Protein AF-A0A975G4T8-F1 (afdb_monomer_lite)

pLDDT: mean 72.61, std 20.58, range [24.42, 97.56]

Organism: NCBI:txid2823693

Sequence (635 aa):
MPSLTSEPEHRANHTPPPQDQIIRRTDATLRGRYPHLTTEIFEVAPFEFRIVFDAALQDAGAIGPVFDKEIRPVTAQVRLSNQRPDKPIRELRPMTDAEASSEMAGLPLRTIDLLNFLMSRYPDCGVTDLTTDSRHRQVRLKAPAPVTSRVLEDIAAFFRTLGLDWPIDLDVVKAGRPQHMQAETNPMFIWAAALRRAAPRHVREDEAFWFDNIDEIANGNLVVDRFPGMKPGTFRCYLDLTLGGDHVNLRQVLMLYDEVWCSLPLAHDLEPFLERQHLTRDDLLNMVSSGRLRIVSTQPEERLDIRFLEAIAERDPTAIFGRRTTAALLMADVAQTAGISHVNNPALQGLAGPIAKAVAEAMGGSAEGIVQGLLWPLQARRSALQSTLDLGSKAGPALGLGRALAAQIRALRGVDLELELLAFSETVHIGHALNATVYPGLHQSEGEVNLMSLLGGDLNFHRGFNTAIAASWAANERRRADGVTVMPSLPLFEFEHIPIDEFLEDTRLGSTRRSGRALMSRLSDLLDEAREDEVRKLIDELRRLERSQGAQLLSFDTLDTGISMASVLASFTYPPIAGLLGLSKSVVEHLRQFPAVDRFVDDFIIDAQHFTGKNRDLDFLYRIKRVAQFKRPRI

Radius of gyration: 28.02 Å; chains: 1; bounding box: 76×67×85 Å

Foldseek 3Di:
DDDDDDDDDDPDPPQDALLLLLVLLLVLQVCLLQVLWDWWKFAADVQAIEIETAVLQHDQVVCQVVSVPPRHDPPRRYGYDPDDDPDTPDIRDHQDLLCCPPLVANDPDDQQLLVQVLCLVCVPQQWQEWDADPVQLEIETEGCDDGDPVSVVVSCVSCVRNNSNGHYHYHNDHDDHRPCVVVDPDQLFDGRQSNDPDRDPLSSVLSCVLVVCVSCLSQLVDALCNAQLHDPPWAEAEEECQPQNPLAAPLLVLLQGQAYEYAAHFQVNRVVSCVVNVHDLVLQLVCLLSSRYAYEHPHDCVRHDVVSVNSSCVSPVRRYNYLSNLLSLLLSLLSNLLVFAPCVPSVNSNVLLVLLVLCCVQPNDDSSLLSCLSCLSSSLSSQSPVLCSGRRLLSQLVSFCLQSVQRVCCRVPVDGCSVLSSVLRSQLSSCQSSQHAYEDDPPDDPVSLVSSQLRQVSSVVSSQNGDVHLQCSLVCVVPPVRGHHHAYSDCFWDWDPDRSVVSSVLSVDPVLSNLSSVVRVVLRPDDPVVSLVVSVVLVVVLVVVVVPPPDDDDDDDDDDDDDDDPVVVVCPRDSCVNVVVVPDPVSVVVQVVDVVSVVVVVSNVVNNDDDDDDDDHSVSCVSCVVTIDTDRPDD

Secondary structure (DSSP, 8-state):
--------------PPPHHHHHHHHHHHHHHHHSTT--EEEEEEETTEEEEEE-TTT--HHHHHHHIIIIIS-TT--EEEESS--SS-SEEEPPPPTTTTSGGGTT----HHHHHHHHHHH-GGG---EEEEETTTTEEEEEESSPPPHHHHHHHHHHHHHTT----EEEEE---PPPGGGGT---TT----GGGSTT--HHHHHHHHHHHHHHHHHHHT-S-GGGSTT--TT--EEEEE-TT--TT--HHHHHHH-SEEEEEPPPTTTHHHHHHHTT--HHHHHHHHHTTSEEEE--S-GGGS-HHHHHHHHHH-TTSEE-HHHHHHHHHHHHHHHHHHBGGG-HHHHHHHHHHHHHHHHHH-S-HHHHHHHHTHHHHHHHHHHHHHHHHGGGGHHHHSSHHHHHHHHHHHHS---HHHHHHHHHHHHHHHHHTEEEEPPTT--HHHHHHHHHHHHHHHHHHHSBTT-HHHHHHHGGGTTTS--B------EE--S--HHHHHHHT--HHHHHHHHHHHHHHHTS-HHHHHHHHHHHHHHHHHHHH-TTS------------SSHHHHTTTSSSSHHHHHT--HHHHHHHTTSHHHHHHHHHHHHHT--------HHHHHHHHTTT-EEPPPP-

Structure (mmCIF, N/CA/C/O backbone):
data_AF-A0A975G4T8-F1
#
_entry.id   AF-A0A975G4T8-F1
#
loop_
_atom_site.group_PDB
_atom_site.id
_atom_site.type_symbol
_atom_site.label_atom_id
_atom_site.label_alt_id
_atom_site.label_comp_id
_atom_site.label_asym_id
_atom_site.label_entity_id
_atom_site.label_seq_id
_atom_site.pdbx_PDB_ins_code
_atom_site.Cartn_x
_atom_site.Cartn_y
_atom_site.Cartn_z
_atom_site.occupancy
_atom_site.B_iso_or_equiv
_atom_site.auth_seq_id
_atom_site.auth_comp_id
_atom_site.auth_asym_id
_atom_site.auth_atom_id
_atom_site.pdbx_PDB_model_num
ATOM 1 N N . MET A 1 1 ? -19.971 -30.904 -51.006 1.00 38.06 1 MET A N 1
ATOM 2 C CA . MET A 1 1 ? -19.430 -31.386 -49.722 1.00 38.06 1 MET A CA 1
ATOM 3 C C . MET A 1 1 ? -17.912 -31.344 -49.777 1.00 38.06 1 MET A C 1
ATOM 5 O O . MET A 1 1 ? -17.341 -32.189 -50.455 1.00 38.06 1 MET A O 1
ATOM 9 N N . PRO A 1 2 ? -17.268 -30.367 -49.126 1.00 29.97 2 PRO A N 1
ATOM 10 C CA . PRO A 1 2 ? -15.872 -30.462 -48.737 1.00 29.97 2 PRO A CA 1
ATOM 11 C C . PRO A 1 2 ? -15.755 -30.685 -47.222 1.00 29.97 2 PRO A C 1
ATOM 13 O O . PRO A 1 2 ? -16.529 -30.151 -46.429 1.00 29.97 2 PRO A O 1
ATOM 16 N N . SER A 1 3 ? -14.799 -31.530 -46.858 1.00 26.48 3 SER A N 1
ATOM 17 C CA . SER A 1 3 ? -14.459 -31.962 -45.507 1.00 26.48 3 SER A CA 1
ATOM 18 C C . SER A 1 3 ? -14.007 -30.802 -44.618 1.00 26.48 3 SER A C 1
ATOM 20 O O . SER A 1 3 ? -13.028 -30.119 -44.914 1.00 26.48 3 SER A O 1
ATOM 22 N N . LEU A 1 4 ? -14.715 -30.639 -43.502 1.00 37.94 4 LEU A N 1
ATOM 23 C CA . LEU A 1 4 ? -14.307 -29.889 -42.321 1.00 37.94 4 LEU A CA 1
ATOM 24 C C . LEU A 1 4 ? -13.245 -30.685 -41.558 1.00 37.94 4 LEU A C 1
ATOM 26 O O . LEU A 1 4 ? -13.586 -31.723 -41.008 1.00 37.94 4 LEU A O 1
ATOM 30 N N . THR A 1 5 ? -12.019 -30.170 -41.486 1.00 35.06 5 THR A N 1
ATOM 31 C CA . THR A 1 5 ? -11.107 -30.319 -40.336 1.00 35.06 5 THR A CA 1
ATOM 32 C C . THR A 1 5 ? -9.953 -29.332 -40.512 1.00 35.06 5 THR A C 1
ATOM 34 O O . THR A 1 5 ? -8.996 -29.616 -41.229 1.00 35.06 5 THR A O 1
ATOM 37 N N . SER A 1 6 ? -10.044 -28.172 -39.867 1.00 27.69 6 SER A N 1
ATOM 38 C CA . SER A 1 6 ? -8.876 -27.361 -39.517 1.00 27.69 6 SER A CA 1
ATOM 39 C C . SER A 1 6 ? -8.902 -27.172 -38.006 1.00 27.69 6 SER A C 1
ATOM 41 O O . SER A 1 6 ? -9.849 -26.601 -37.462 1.00 27.69 6 SER A O 1
ATOM 43 N N . GLU A 1 7 ? -7.898 -27.754 -37.361 1.00 25.67 7 GLU A N 1
ATOM 44 C CA . GLU A 1 7 ? -7.616 -27.710 -35.929 1.00 25.67 7 GLU A CA 1
ATOM 45 C C . GLU A 1 7 ? -7.518 -26.265 -35.402 1.00 25.67 7 GLU A C 1
ATOM 47 O O . GLU A 1 7 ? -7.159 -25.357 -36.156 1.00 25.67 7 GLU A O 1
ATOM 52 N N . PRO A 1 8 ? -7.831 -26.025 -34.117 1.00 29.92 8 PRO A N 1
ATOM 53 C CA . PRO A 1 8 ? -7.687 -24.709 -33.514 1.00 29.92 8 PRO A CA 1
ATOM 54 C C . PRO A 1 8 ? -6.201 -24.369 -33.339 1.00 29.92 8 PRO A C 1
ATOM 56 O O . PRO A 1 8 ? -5.434 -25.157 -32.787 1.00 29.92 8 PRO A O 1
ATOM 59 N N . GLU A 1 9 ? -5.808 -23.172 -33.781 1.00 26.61 9 GLU A N 1
ATOM 60 C CA . GLU A 1 9 ? -4.494 -22.586 -33.517 1.00 26.61 9 GLU A CA 1
ATOM 61 C C . GLU A 1 9 ? -4.203 -22.590 -32.009 1.00 26.61 9 GLU A C 1
ATOM 63 O O . GLU A 1 9 ? -4.745 -21.799 -31.231 1.00 26.61 9 GLU A O 1
ATOM 68 N N . HIS A 1 10 ? -3.301 -23.477 -31.594 1.00 28.45 10 HIS A N 1
ATOM 69 C CA . HIS A 1 10 ? -2.595 -23.358 -30.331 1.00 28.45 10 HIS A CA 1
ATOM 70 C C . HIS A 1 10 ? -1.805 -22.041 -30.352 1.00 28.45 10 HIS A C 1
ATOM 72 O O . HIS A 1 10 ? -0.726 -21.956 -30.937 1.00 28.45 10 HIS A O 1
ATOM 78 N N . ARG A 1 11 ? -2.327 -21.003 -29.688 1.00 27.53 11 ARG A N 1
ATOM 79 C CA . ARG A 1 11 ? -1.522 -19.855 -29.256 1.00 27.53 11 ARG A CA 1
ATOM 80 C C . ARG A 1 11 ? -0.456 -20.374 -28.293 1.00 27.53 11 ARG A C 1
ATOM 82 O O . ARG A 1 11 ? -0.715 -20.550 -27.106 1.00 27.53 11 ARG A O 1
ATOM 89 N N . ALA A 1 12 ? 0.732 -20.660 -28.814 1.00 28.67 12 ALA A N 1
ATOM 90 C CA . ALA A 1 12 ? 1.914 -20.838 -27.995 1.00 28.67 12 ALA A CA 1
ATOM 91 C C . ALA A 1 12 ? 2.182 -19.509 -27.274 1.00 28.67 12 ALA A C 1
ATOM 93 O O . ALA A 1 12 ? 2.415 -18.483 -27.915 1.00 28.67 12 ALA A O 1
ATOM 94 N N . ASN A 1 13 ? 2.116 -19.524 -25.943 1.00 32.25 13 ASN A N 1
ATOM 95 C CA . ASN A 1 13 ? 2.608 -18.442 -25.097 1.00 32.25 13 ASN A CA 1
ATOM 96 C C . ASN A 1 13 ? 4.124 -18.317 -25.315 1.00 32.25 13 ASN A C 1
ATOM 98 O O . ASN A 1 13 ? 4.919 -18.939 -24.615 1.00 32.25 13 ASN A O 1
ATOM 102 N N . HIS A 1 14 ? 4.537 -17.553 -26.325 1.00 42.22 14 HIS A N 1
ATOM 103 C CA . HIS A 1 14 ? 5.929 -17.161 -26.497 1.00 42.22 14 HIS A CA 1
ATOM 104 C C . HIS A 1 14 ? 6.264 -16.109 -25.441 1.00 42.22 14 HIS A C 1
ATOM 106 O O . HIS A 1 14 ? 5.952 -14.930 -25.603 1.00 42.22 14 HIS A O 1
ATOM 112 N N . THR A 1 15 ? 6.893 -16.538 -24.348 1.00 52.56 15 THR A N 1
ATOM 113 C CA . THR A 1 15 ? 7.533 -15.625 -23.399 1.00 52.56 15 THR A CA 1
ATOM 114 C C . THR A 1 15 ? 8.573 -14.791 -24.159 1.00 52.56 15 THR A C 1
ATOM 116 O O . THR A 1 15 ? 9.438 -15.375 -24.820 1.00 52.56 15 THR A O 1
ATOM 119 N N . PRO A 1 16 ? 8.498 -13.447 -24.121 1.00 57.84 16 PRO A N 1
ATOM 120 C CA . PRO A 1 16 ? 9.477 -12.583 -24.767 1.00 57.84 16 PRO A CA 1
ATOM 121 C C . PRO A 1 16 ? 10.905 -12.891 -24.295 1.00 57.84 16 PRO A C 1
ATOM 123 O O . PRO A 1 16 ? 11.084 -13.281 -23.137 1.00 57.84 16 PRO A O 1
ATOM 126 N N . PRO A 1 17 ? 11.926 -12.669 -25.143 1.00 64.50 17 PRO A N 1
ATOM 127 C CA . PRO A 1 17 ? 13.322 -12.730 -24.737 1.00 64.50 17 PRO A CA 1
ATOM 128 C C . PRO A 1 17 ? 13.580 -11.953 -23.432 1.00 64.50 17 PRO A C 1
ATOM 130 O O . PRO A 1 17 ? 12.995 -10.885 -23.233 1.00 64.50 17 PRO A O 1
ATOM 133 N N . PRO A 1 18 ? 14.506 -12.420 -22.574 1.00 68.19 18 PRO A N 1
ATOM 134 C CA . PRO A 1 18 ? 14.879 -11.749 -21.326 1.00 68.19 18 PRO A CA 1
ATOM 135 C C . PRO A 1 18 ? 15.111 -10.242 -21.452 1.00 68.19 18 PRO A C 1
ATOM 137 O O . PRO A 1 18 ? 14.646 -9.439 -20.644 1.00 68.19 18 PRO A O 1
ATOM 140 N N . GLN A 1 19 ? 15.824 -9.855 -22.507 1.00 77.56 19 GLN A N 1
ATOM 141 C CA . GLN A 1 19 ? 16.168 -8.470 -22.771 1.00 77.56 19 GLN A CA 1
ATOM 142 C C . GLN A 1 19 ? 14.942 -7.639 -23.153 1.00 77.56 19 GLN A C 1
ATOM 144 O O . GLN A 1 19 ? 14.807 -6.518 -22.669 1.00 77.56 19 GLN A O 1
ATOM 149 N N . ASP A 1 20 ? 14.015 -8.200 -23.932 1.00 86.12 20 ASP A N 1
ATOM 150 C CA . ASP A 1 20 ? 12.767 -7.531 -24.302 1.00 86.12 20 ASP A CA 1
ATOM 151 C C . ASP A 1 20 ? 11.952 -7.193 -23.043 1.00 86.12 20 ASP A C 1
ATOM 153 O O . ASP A 1 20 ? 11.385 -6.106 -22.954 1.00 86.12 20 ASP A O 1
ATOM 157 N N . GLN A 1 21 ? 11.946 -8.069 -22.030 1.00 84.19 21 GLN A N 1
ATOM 158 C CA . GLN A 1 21 ? 11.253 -7.801 -20.764 1.00 84.19 21 GLN A CA 1
ATOM 159 C C . GLN A 1 21 ? 11.880 -6.650 -19.975 1.00 84.19 21 GLN A C 1
ATOM 161 O O . GLN A 1 21 ? 11.149 -5.812 -19.452 1.00 84.19 21 GLN A O 1
ATOM 166 N N . ILE A 1 22 ? 13.213 -6.554 -19.929 1.00 86.50 22 ILE A N 1
ATOM 167 C CA . ILE A 1 22 ? 13.907 -5.426 -19.285 1.00 86.50 22 ILE A CA 1
ATOM 168 C C . ILE A 1 22 ? 13.556 -4.109 -19.991 1.00 86.50 22 ILE A C 1
ATOM 170 O O . ILE A 1 22 ? 13.296 -3.103 -19.329 1.00 86.50 22 ILE A O 1
ATOM 174 N N . ILE A 1 23 ? 13.498 -4.101 -21.328 1.00 91.75 23 ILE A N 1
ATOM 175 C CA . ILE A 1 23 ? 13.123 -2.904 -22.093 1.00 91.75 23 ILE A CA 1
ATOM 176 C C . ILE A 1 23 ? 11.660 -2.525 -21.845 1.00 91.75 23 ILE A C 1
ATOM 178 O O . ILE A 1 23 ? 11.374 -1.369 -21.533 1.00 91.75 23 ILE A O 1
ATOM 182 N N . ARG A 1 24 ? 10.738 -3.492 -21.909 1.00 91.69 24 ARG A N 1
ATOM 183 C CA . ARG A 1 24 ? 9.312 -3.275 -21.614 1.00 91.69 24 ARG A CA 1
ATOM 184 C C . ARG A 1 24 ? 9.089 -2.786 -20.181 1.00 91.69 24 ARG A C 1
ATOM 186 O O . ARG A 1 24 ? 8.238 -1.929 -19.962 1.00 91.69 24 ARG A O 1
ATOM 193 N N . ARG A 1 25 ? 9.868 -3.284 -19.214 1.00 89.62 25 ARG A N 1
ATOM 194 C CA . ARG A 1 25 ? 9.844 -2.802 -17.826 1.00 89.62 25 ARG A CA 1
ATOM 195 C C . ARG A 1 25 ? 10.379 -1.380 -17.713 1.00 89.62 25 ARG A C 1
ATOM 197 O O . ARG A 1 25 ? 9.776 -0.570 -17.025 1.00 89.62 25 ARG A O 1
ATOM 204 N N . THR A 1 26 ? 11.472 -1.067 -18.405 1.00 92.12 26 THR A N 1
ATOM 205 C CA . THR A 1 26 ? 12.056 0.285 -18.422 1.00 92.12 26 THR A CA 1
ATOM 206 C C . THR A 1 26 ? 11.052 1.308 -18.963 1.00 92.12 26 THR A C 1
ATOM 208 O O . THR A 1 26 ? 10.895 2.385 -18.390 1.00 92.12 26 THR A O 1
ATOM 211 N N . ASP A 1 27 ? 10.315 0.949 -20.018 1.00 93.94 27 ASP A N 1
ATOM 212 C CA . ASP A 1 27 ? 9.176 1.724 -20.517 1.00 93.94 27 ASP A CA 1
ATOM 213 C C . ASP A 1 27 ? 8.045 1.857 -19.480 1.00 93.94 27 ASP A C 1
ATOM 215 O O . ASP A 1 27 ? 7.537 2.955 -19.253 1.00 93.94 27 ASP A O 1
ATOM 219 N N . ALA A 1 28 ? 7.667 0.767 -18.806 1.00 91.38 28 ALA A N 1
ATOM 220 C CA . ALA A 1 28 ? 6.643 0.812 -17.763 1.00 91.38 28 ALA A CA 1
ATOM 221 C C . ALA A 1 28 ? 7.038 1.741 -16.601 1.00 91.38 28 ALA A C 1
ATOM 223 O O . ALA A 1 28 ? 6.212 2.530 -16.146 1.00 91.38 28 ALA A O 1
ATOM 224 N N . THR A 1 29 ? 8.303 1.719 -16.170 1.00 91.06 29 THR A N 1
ATOM 225 C CA . THR A 1 29 ? 8.833 2.630 -15.143 1.00 91.06 29 THR A CA 1
ATOM 226 C C . THR A 1 29 ? 8.829 4.083 -15.627 1.00 91.06 29 THR A C 1
ATOM 228 O O . THR A 1 29 ? 8.430 4.975 -14.876 1.00 91.06 29 THR A O 1
ATOM 231 N N . LEU A 1 30 ? 9.182 4.336 -16.897 1.00 93.06 30 LEU A N 1
ATOM 232 C CA . LEU A 1 30 ? 9.060 5.661 -17.517 1.00 93.06 30 LEU A CA 1
ATOM 233 C C . LEU A 1 30 ? 7.614 6.167 -17.460 1.00 93.06 30 LEU A C 1
ATOM 235 O O . LEU A 1 30 ? 7.375 7.288 -17.016 1.00 93.06 30 LEU A O 1
ATOM 239 N N . ARG A 1 31 ? 6.645 5.333 -17.849 1.00 90.31 31 ARG A N 1
ATOM 240 C CA . ARG A 1 31 ? 5.210 5.648 -17.768 1.00 90.31 31 ARG A CA 1
ATOM 241 C C . ARG A 1 31 ? 4.674 5.686 -16.337 1.00 90.31 31 ARG A C 1
ATOM 243 O O . ARG A 1 31 ? 3.603 6.242 -16.118 1.00 90.31 31 ARG A O 1
ATOM 250 N N . GLY A 1 32 ? 5.375 5.113 -15.362 1.00 88.31 32 GLY A N 1
ATOM 251 C CA . GLY A 1 32 ? 5.102 5.319 -13.941 1.00 88.31 32 GLY A CA 1
ATOM 252 C C . GLY A 1 32 ? 5.472 6.735 -13.509 1.00 88.31 32 GLY A C 1
ATOM 253 O O . GLY A 1 32 ? 4.668 7.415 -12.882 1.00 88.31 32 GLY A O 1
ATOM 254 N N . ARG A 1 33 ? 6.652 7.219 -13.919 1.00 87.56 33 ARG A N 1
ATOM 255 C CA . ARG A 1 33 ? 7.118 8.585 -13.628 1.00 87.56 33 ARG A CA 1
ATOM 256 C C . ARG A 1 33 ? 6.357 9.660 -14.410 1.00 87.56 33 ARG A C 1
ATOM 258 O O . ARG A 1 33 ? 6.079 10.727 -13.871 1.00 87.56 33 ARG A O 1
ATOM 265 N N . TYR A 1 34 ? 6.015 9.370 -15.663 1.00 87.56 34 TYR A N 1
ATOM 266 C CA . TYR A 1 34 ? 5.309 10.267 -16.576 1.00 87.56 34 TYR A CA 1
ATOM 267 C C . TYR A 1 34 ? 4.007 9.602 -17.058 1.00 87.56 34 TYR A C 1
ATOM 269 O O . TYR A 1 34 ? 3.946 9.079 -18.173 1.00 87.56 34 TYR A O 1
ATOM 277 N N . PRO A 1 35 ? 2.941 9.611 -16.233 1.00 85.69 35 PRO A N 1
ATOM 278 C CA . PRO A 1 35 ? 1.731 8.815 -16.468 1.00 85.69 35 PRO A CA 1
ATOM 279 C C . PRO A 1 35 ? 0.930 9.184 -17.721 1.00 85.69 35 PRO A C 1
ATOM 281 O O . PRO A 1 35 ? 0.181 8.346 -18.220 1.00 85.69 35 PRO A O 1
ATOM 284 N N . HIS A 1 36 ? 1.123 10.396 -18.242 1.00 84.38 36 HIS A N 1
ATOM 285 C CA . HIS A 1 36 ? 0.489 10.919 -19.455 1.00 84.38 36 HIS A CA 1
ATOM 286 C C . HIS A 1 36 ? 1.136 10.417 -20.756 1.00 84.38 36 HIS A C 1
ATOM 288 O O . HIS A 1 36 ? 0.582 10.640 -21.832 1.00 84.38 36 HIS A O 1
ATOM 294 N N . LEU A 1 37 ? 2.312 9.779 -20.694 1.00 88.25 37 LEU A N 1
ATOM 295 C CA . LEU A 1 37 ? 2.987 9.300 -21.896 1.00 88.25 37 LEU A CA 1
ATOM 296 C C . LEU A 1 37 ? 2.276 8.076 -22.477 1.00 88.25 37 LEU A C 1
ATOM 298 O O . LEU A 1 37 ? 2.044 7.081 -21.789 1.00 88.25 37 LEU A O 1
ATOM 302 N N . THR A 1 38 ? 2.022 8.136 -23.782 1.00 88.56 38 THR A N 1
ATOM 303 C CA . THR A 1 38 ? 1.706 6.969 -24.609 1.00 88.56 38 THR A CA 1
ATOM 304 C C . THR A 1 38 ? 2.946 6.631 -25.420 1.00 88.56 38 THR A C 1
ATOM 306 O O . THR A 1 38 ? 3.454 7.492 -26.138 1.00 88.56 38 THR A O 1
ATOM 309 N N . THR A 1 39 ? 3.456 5.411 -25.266 1.00 92.94 39 THR A N 1
ATOM 310 C CA . THR A 1 39 ? 4.760 5.013 -25.799 1.00 92.94 39 THR A CA 1
ATOM 311 C C . THR A 1 39 ? 4.656 3.878 -26.814 1.00 92.94 39 THR A C 1
ATOM 313 O O . THR A 1 39 ? 3.793 3.008 -26.718 1.00 92.94 39 THR A O 1
ATOM 316 N N . GLU A 1 40 ? 5.578 3.872 -27.770 1.00 95.62 40 GLU A N 1
ATOM 317 C CA . GLU A 1 40 ? 5.868 2.766 -28.687 1.00 95.62 40 GLU A CA 1
ATOM 318 C C . GLU A 1 40 ? 7.340 2.359 -28.504 1.00 95.62 40 GLU A C 1
ATOM 320 O O . GLU A 1 40 ? 8.192 3.207 -28.229 1.00 95.62 40 GLU A O 1
ATOM 325 N N . ILE A 1 41 ? 7.673 1.074 -28.651 1.00 97.00 41 ILE A N 1
ATOM 326 C CA . ILE A 1 41 ? 9.044 0.578 -28.450 1.00 97.00 41 ILE A CA 1
ATOM 327 C C . ILE A 1 41 ? 9.544 -0.054 -29.747 1.00 97.00 41 ILE A C 1
ATOM 329 O O . ILE A 1 41 ? 8.941 -0.993 -30.258 1.00 97.00 41 ILE A O 1
ATOM 333 N N . PHE A 1 42 ? 10.686 0.405 -30.254 1.00 96.94 42 PHE A N 1
ATOM 334 C CA . PHE A 1 42 ? 11.278 -0.098 -31.495 1.00 96.94 42 PHE A CA 1
ATOM 335 C C . PHE A 1 42 ? 12.689 -0.627 -31.269 1.00 96.94 42 PHE A C 1
ATOM 337 O O . PHE A 1 42 ? 13.510 0.042 -30.646 1.00 96.94 42 PHE A O 1
ATOM 344 N N . GLU A 1 43 ? 12.998 -1.790 -31.835 1.00 95.81 43 GLU A N 1
ATOM 345 C CA . GLU A 1 43 ? 14.379 -2.249 -31.997 1.00 95.81 43 GLU A CA 1
ATOM 346 C C . GLU A 1 43 ? 14.945 -1.645 -33.288 1.00 95.81 43 GLU A C 1
ATOM 348 O O . GLU A 1 43 ? 14.385 -1.843 -34.368 1.00 95.81 43 GLU A O 1
ATOM 353 N N . VAL A 1 44 ? 16.028 -0.872 -33.185 1.00 94.56 44 VAL A N 1
ATOM 354 C CA . VAL A 1 44 ? 16.616 -0.126 -34.319 1.00 94.56 44 VAL A CA 1
ATOM 355 C C . VAL A 1 44 ? 17.924 -0.734 -34.821 1.00 94.56 44 VAL A C 1
ATOM 357 O O . VAL A 1 44 ? 18.273 -0.571 -35.986 1.00 94.56 44 VAL A O 1
ATOM 360 N N . ALA A 1 45 ? 18.621 -1.463 -33.956 1.00 91.00 45 ALA A N 1
ATOM 361 C CA . ALA A 1 45 ? 19.762 -2.312 -34.267 1.00 91.00 45 ALA A CA 1
ATOM 362 C C . ALA A 1 45 ? 19.730 -3.514 -33.304 1.00 91.00 45 ALA A C 1
ATOM 364 O O . ALA A 1 45 ? 19.014 -3.438 -32.303 1.00 91.00 45 ALA A O 1
ATOM 365 N N . PRO A 1 46 ? 20.460 -4.616 -33.568 1.00 89.12 46 PRO A N 1
ATOM 366 C CA . PRO A 1 46 ? 20.464 -5.765 -32.668 1.00 89.12 46 PRO A CA 1
ATOM 367 C C . PRO A 1 46 ? 20.774 -5.335 -31.234 1.00 89.12 46 PRO A C 1
ATOM 369 O O . PRO A 1 46 ? 21.855 -4.805 -30.977 1.00 89.12 46 PRO A O 1
ATOM 372 N N . PHE A 1 47 ? 19.821 -5.568 -30.326 1.00 85.19 47 PHE A N 1
ATOM 373 C CA . PHE A 1 47 ? 19.901 -5.206 -28.906 1.00 85.19 47 PHE A CA 1
ATOM 374 C C . PHE A 1 47 ? 19.854 -3.703 -28.576 1.00 85.19 47 PHE A C 1
ATOM 376 O O . PHE A 1 47 ? 19.980 -3.359 -27.401 1.00 85.19 47 PHE A O 1
ATOM 383 N N . GLU A 1 48 ? 19.623 -2.822 -29.554 1.00 92.88 48 GLU A N 1
ATOM 384 C CA . GLU A 1 48 ? 19.482 -1.373 -29.370 1.00 92.88 48 GLU A CA 1
ATOM 385 C C . GLU A 1 48 ? 18.031 -0.929 -29.600 1.00 92.88 48 GLU A C 1
ATOM 387 O O . GLU A 1 48 ? 17.455 -1.130 -30.674 1.00 92.88 48 GLU A O 1
ATOM 392 N N . PHE A 1 49 ? 17.450 -0.270 -28.597 1.00 95.88 49 PHE A N 1
ATOM 393 C CA . PHE A 1 49 ? 16.029 0.067 -28.570 1.00 95.88 49 PHE A CA 1
ATOM 394 C C . PHE A 1 49 ? 15.770 1.573 -28.475 1.00 95.88 49 PHE A C 1
ATOM 396 O O . PHE A 1 49 ? 16.559 2.343 -27.919 1.00 95.88 49 PHE A O 1
ATOM 403 N N . ARG A 1 50 ? 14.608 2.000 -28.971 1.00 96.94 50 ARG A N 1
ATOM 404 C CA . ARG A 1 50 ? 14.075 3.352 -28.791 1.00 96.94 50 ARG A CA 1
ATOM 405 C C . ARG A 1 50 ? 12.666 3.304 -28.221 1.00 96.94 50 ARG A C 1
ATOM 407 O O . ARG A 1 50 ? 11.818 2.608 -28.772 1.00 96.94 50 ARG A O 1
ATOM 414 N N . ILE A 1 51 ? 12.431 4.065 -27.155 1.00 97.56 51 ILE A N 1
ATOM 415 C CA . ILE A 1 51 ? 11.088 4.357 -26.643 1.00 97.56 51 ILE A CA 1
ATOM 416 C C . ILE A 1 51 ? 10.652 5.679 -27.268 1.00 97.56 51 ILE A C 1
ATOM 418 O O . ILE A 1 51 ? 11.328 6.698 -27.099 1.00 97.56 51 ILE A O 1
ATOM 422 N N . VAL A 1 52 ? 9.556 5.641 -28.017 1.00 96.81 52 VAL A N 1
ATOM 423 C CA . VAL A 1 52 ? 9.036 6.764 -28.795 1.00 96.81 52 VAL A CA 1
ATOM 424 C C . VAL A 1 52 ? 7.723 7.253 -28.198 1.00 96.81 52 VAL A C 1
ATOM 426 O O . VAL A 1 52 ? 6.869 6.441 -27.859 1.00 96.81 52 VAL A O 1
ATOM 429 N N . PHE A 1 53 ? 7.561 8.570 -28.074 1.00 93.69 53 PHE A N 1
ATOM 430 C CA . PHE A 1 53 ? 6.310 9.216 -27.659 1.00 93.69 53 PHE A CA 1
ATOM 431 C C . PHE A 1 53 ? 6.163 10.599 -28.301 1.00 93.69 53 PHE A C 1
ATOM 433 O O . PHE A 1 53 ? 7.145 11.221 -28.708 1.00 93.69 53 PHE A O 1
ATOM 440 N N . ASP A 1 54 ? 4.928 11.089 -28.387 1.00 88.75 54 ASP A N 1
ATOM 441 C CA . ASP A 1 54 ? 4.608 12.364 -29.034 1.00 88.75 54 ASP A CA 1
ATOM 442 C C . ASP A 1 54 ? 5.286 13.559 -28.328 1.00 88.75 54 ASP A C 1
ATOM 444 O O . ASP A 1 54 ? 5.204 13.710 -27.105 1.00 88.75 54 ASP A O 1
ATOM 448 N N . ALA A 1 55 ? 5.934 14.429 -29.109 1.00 86.56 55 ALA A N 1
ATOM 449 C CA . ALA A 1 55 ? 6.553 15.668 -28.632 1.00 86.56 55 ALA A CA 1
ATOM 450 C C . ALA A 1 55 ? 5.543 16.641 -27.998 1.00 86.56 55 ALA A C 1
ATOM 452 O O . ALA A 1 55 ? 5.916 17.454 -27.152 1.00 86.56 55 ALA A O 1
ATOM 453 N N . ALA A 1 56 ? 4.264 16.566 -28.382 1.00 79.44 56 ALA A N 1
ATOM 454 C CA . ALA A 1 56 ? 3.202 17.357 -27.769 1.00 79.44 56 ALA A CA 1
ATOM 455 C C . ALA A 1 56 ? 2.993 16.995 -26.288 1.00 79.44 56 ALA A C 1
ATOM 457 O O . ALA A 1 56 ? 2.662 17.868 -25.477 1.00 79.44 56 ALA A O 1
ATOM 458 N N . LEU A 1 57 ? 3.222 15.725 -25.933 1.00 78.75 57 LEU A N 1
ATOM 459 C CA . LEU A 1 57 ? 3.101 15.227 -24.566 1.00 78.75 57 LEU A CA 1
ATOM 460 C C . LEU A 1 57 ? 4.322 15.625 -23.737 1.00 78.75 57 LEU A C 1
ATOM 462 O O . LEU A 1 57 ? 4.166 16.215 -22.669 1.00 78.75 57 LEU A O 1
ATOM 466 N N . GLN A 1 58 ? 5.526 15.337 -24.240 1.00 85.50 58 GLN A N 1
ATOM 467 C CA . GLN A 1 58 ? 6.777 15.613 -23.537 1.00 85.50 58 GLN A CA 1
ATOM 468 C C . GLN A 1 58 ? 7.969 15.692 -24.498 1.00 85.50 58 GLN A C 1
ATOM 470 O O . GLN A 1 58 ? 8.034 14.959 -25.484 1.00 85.50 58 GLN A O 1
ATOM 475 N N . ASP A 1 59 ? 8.955 16.524 -24.165 1.00 88.94 59 ASP A N 1
ATOM 476 C CA . ASP A 1 59 ? 10.234 16.569 -24.876 1.00 88.94 59 ASP A CA 1
ATOM 477 C C . ASP A 1 59 ? 11.185 15.480 -24.348 1.00 88.94 59 ASP A C 1
ATOM 479 O O . ASP A 1 59 ? 11.597 15.492 -23.183 1.00 88.94 59 ASP A O 1
ATOM 483 N N . ALA A 1 60 ? 11.560 14.539 -25.217 1.00 92.38 60 ALA A N 1
ATOM 484 C CA . ALA A 1 60 ? 12.494 13.466 -24.899 1.00 92.38 60 ALA A CA 1
ATOM 485 C C . ALA A 1 60 ? 13.886 13.987 -24.510 1.00 92.38 60 ALA A C 1
ATOM 487 O O . ALA A 1 60 ? 14.556 13.364 -23.686 1.00 92.38 60 ALA A O 1
ATOM 488 N N . GLY A 1 61 ? 14.320 15.126 -25.063 1.00 92.06 61 GLY A N 1
ATOM 489 C CA . GLY A 1 61 ? 15.579 15.770 -24.695 1.00 92.06 61 GLY A CA 1
ATOM 490 C C . GLY A 1 61 ? 15.550 16.330 -23.274 1.00 92.06 61 GLY A C 1
ATOM 491 O O . GLY A 1 61 ? 16.519 16.167 -22.531 1.00 92.06 61 GLY A O 1
ATOM 492 N N . ALA A 1 62 ? 14.422 16.920 -22.872 1.00 89.38 62 ALA A N 1
ATOM 493 C CA . ALA A 1 62 ? 14.240 17.494 -21.542 1.00 89.38 62 ALA A CA 1
ATOM 494 C C . ALA A 1 62 ? 14.255 16.432 -20.431 1.00 89.38 62 ALA A C 1
ATOM 496 O O . ALA A 1 62 ? 14.891 16.636 -19.397 1.00 89.38 62 ALA A O 1
ATOM 497 N N . ILE A 1 63 ? 13.602 15.282 -20.646 1.00 92.56 63 ILE A N 1
ATOM 498 C CA . ILE A 1 63 ? 13.544 14.201 -19.643 1.00 92.56 63 ILE A CA 1
ATOM 499 C C . ILE A 1 63 ? 14.653 13.150 -19.787 1.00 92.56 63 ILE A C 1
ATOM 501 O O . ILE A 1 63 ? 14.826 12.318 -18.897 1.00 92.56 63 ILE A O 1
ATOM 505 N N . GLY A 1 64 ? 15.440 13.195 -20.866 1.00 93.62 64 GLY A N 1
ATOM 506 C CA . GLY A 1 64 ? 16.554 12.276 -21.123 1.00 93.62 64 GLY A CA 1
ATOM 507 C C . GLY A 1 64 ? 17.541 12.137 -19.953 1.00 93.62 64 GLY A C 1
ATOM 508 O O . GLY A 1 64 ? 17.835 11.007 -19.562 1.00 93.62 64 GLY A O 1
ATOM 509 N N . PRO A 1 65 ? 18.003 13.234 -19.316 1.00 94.81 65 PRO A N 1
ATOM 510 C CA . PRO A 1 65 ? 18.905 13.148 -18.168 1.00 94.81 65 PRO A CA 1
ATOM 511 C C . PRO A 1 65 ? 18.315 12.419 -16.957 1.00 94.81 65 PRO A C 1
ATOM 513 O O . PRO A 1 65 ? 19.046 11.706 -16.273 1.00 94.81 65 PRO A O 1
ATOM 516 N N . VAL A 1 66 ? 17.016 12.596 -16.686 1.00 92.75 66 VAL A N 1
ATOM 517 C CA . VAL A 1 66 ? 16.309 11.889 -15.604 1.00 92.75 66 VAL A CA 1
ATOM 518 C C . VAL A 1 66 ? 16.158 10.420 -15.977 1.00 92.75 66 VAL A C 1
ATOM 520 O O . VAL A 1 66 ? 16.480 9.542 -15.181 1.00 92.75 66 VAL A O 1
ATOM 523 N N . PHE A 1 67 ? 15.758 10.139 -17.217 1.00 95.12 67 PHE A N 1
ATOM 524 C CA . PHE A 1 67 ? 15.639 8.775 -17.715 1.00 95.12 67 PHE A CA 1
ATOM 525 C C . PHE A 1 67 ? 16.951 7.995 -17.587 1.00 95.12 67 PHE A C 1
ATOM 527 O O . PHE A 1 67 ? 16.952 6.892 -17.051 1.00 95.12 67 PHE A O 1
ATOM 534 N N . ASP A 1 68 ? 18.071 8.580 -18.007 1.00 93.50 68 ASP A N 1
ATOM 535 C CA . ASP A 1 68 ? 19.379 7.925 -17.967 1.00 93.50 68 ASP A CA 1
ATOM 536 C C . ASP A 1 68 ? 19.940 7.720 -16.553 1.00 93.50 68 ASP A C 1
ATOM 538 O O . ASP A 1 68 ? 20.745 6.811 -16.354 1.00 93.50 68 ASP A O 1
ATOM 542 N N . LYS A 1 69 ? 19.558 8.562 -15.584 1.00 92.19 69 LYS A N 1
ATOM 543 C CA . LYS A 1 69 ? 20.102 8.525 -14.215 1.00 92.19 69 LYS A CA 1
ATOM 544 C C . LYS A 1 69 ? 19.219 7.785 -13.218 1.00 92.19 69 LYS A C 1
ATOM 546 O O . LYS A 1 69 ? 19.749 7.209 -12.273 1.00 92.19 69 LYS A O 1
ATOM 551 N N . GLU A 1 70 ? 17.903 7.832 -13.400 1.00 90.94 70 GLU A N 1
ATOM 552 C CA . GLU A 1 70 ? 16.935 7.403 -12.384 1.00 90.94 70 GLU A CA 1
ATOM 553 C C . GLU A 1 70 ? 16.026 6.257 -12.849 1.00 90.94 70 GLU A C 1
ATOM 555 O O . GLU A 1 70 ? 15.478 5.552 -12.008 1.00 90.94 70 GLU A O 1
ATOM 560 N N . ILE A 1 71 ? 15.858 6.048 -14.163 1.00 91.69 71 ILE A N 1
ATOM 561 C CA . ILE A 1 71 ? 14.870 5.092 -14.703 1.00 91.69 71 ILE A CA 1
ATOM 562 C C . ILE A 1 71 ? 15.543 3.930 -15.435 1.00 91.69 71 ILE A C 1
ATOM 564 O O . ILE A 1 71 ? 15.210 2.769 -15.202 1.00 91.69 71 ILE A O 1
ATOM 568 N N . ARG A 1 72 ? 16.471 4.225 -16.348 1.00 92.25 72 ARG A N 1
ATOM 569 C CA . ARG A 1 72 ? 17.093 3.237 -17.229 1.00 92.25 72 ARG A CA 1
ATOM 570 C C . ARG A 1 72 ? 18.147 2.423 -16.473 1.00 92.25 72 ARG A C 1
ATOM 572 O O . ARG A 1 72 ? 19.135 2.993 -16.008 1.00 92.25 72 ARG A O 1
ATOM 579 N N . PRO A 1 73 ? 18.033 1.084 -16.429 1.00 87.06 73 PRO A N 1
ATOM 580 C CA . PRO A 1 73 ? 19.126 0.244 -15.961 1.00 87.06 73 PRO A CA 1
ATOM 581 C C . PRO A 1 73 ? 20.372 0.449 -16.828 1.00 87.06 73 PRO A C 1
ATOM 583 O O . PRO A 1 73 ? 20.282 0.472 -18.055 1.00 87.06 73 PRO A O 1
ATOM 586 N N . VAL A 1 74 ? 21.557 0.516 -16.217 1.00 84.56 74 VAL A N 1
ATOM 587 C CA . VAL A 1 74 ? 22.834 0.702 -16.943 1.00 84.56 74 VAL A CA 1
ATOM 588 C C . VAL A 1 74 ? 23.058 -0.378 -18.013 1.00 84.56 74 VAL A C 1
ATOM 590 O O . VAL A 1 74 ? 23.688 -0.129 -19.038 1.00 84.56 74 VAL A O 1
ATOM 593 N N . THR A 1 75 ? 22.511 -1.574 -17.796 1.00 80.38 75 THR A N 1
ATOM 594 C CA . THR A 1 75 ? 22.586 -2.717 -18.713 1.00 80.38 75 THR A CA 1
ATOM 595 C C . THR A 1 75 ? 21.596 -2.644 -19.882 1.00 80.38 75 THR A C 1
ATOM 597 O O . THR A 1 75 ? 21.737 -3.409 -20.834 1.00 80.38 75 THR A O 1
ATOM 600 N N . ALA A 1 76 ? 20.616 -1.736 -19.850 1.00 87.31 76 ALA A N 1
ATOM 601 C CA . ALA A 1 76 ? 19.610 -1.583 -20.894 1.00 87.31 76 ALA A CA 1
ATOM 602 C C . ALA A 1 76 ? 20.084 -0.602 -21.981 1.00 87.31 76 ALA A C 1
ATOM 604 O O . ALA A 1 76 ? 20.262 0.599 -21.742 1.00 87.31 76 ALA A O 1
ATOM 605 N N . GLN A 1 77 ? 20.255 -1.104 -23.207 1.00 91.56 77 GLN A N 1
ATO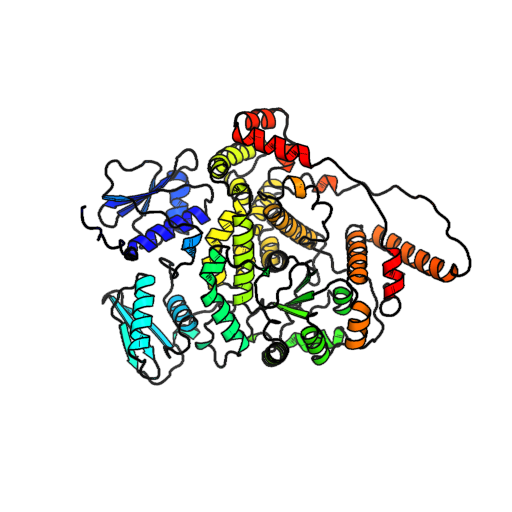M 606 C CA . GLN A 1 77 ? 20.583 -0.295 -24.386 1.00 91.56 77 GLN A CA 1
ATOM 607 C C . GLN A 1 77 ? 19.314 0.291 -25.017 1.00 91.56 77 GLN A C 1
ATOM 609 O O . GLN A 1 77 ? 18.850 -0.145 -26.067 1.00 91.56 77 GLN A O 1
ATOM 614 N N . VAL A 1 78 ? 18.730 1.280 -24.344 1.00 95.12 78 VAL A N 1
ATOM 615 C CA . VAL A 1 78 ? 17.510 1.962 -24.789 1.00 95.12 78 VAL A CA 1
ATOM 616 C C . VAL A 1 78 ? 17.649 3.473 -24.664 1.00 95.12 78 VAL A C 1
ATOM 618 O O . VAL A 1 78 ? 18.283 3.962 -23.731 1.00 95.12 78 VAL A O 1
ATOM 621 N N . ARG A 1 79 ? 17.072 4.222 -25.608 1.00 95.69 79 ARG A N 1
ATOM 622 C CA . ARG A 1 79 ? 17.041 5.694 -25.593 1.00 95.69 79 ARG A CA 1
ATOM 623 C C . ARG A 1 79 ? 15.636 6.226 -25.840 1.00 95.69 79 ARG A C 1
ATOM 625 O O . ARG A 1 79 ? 14.828 5.565 -26.489 1.00 95.69 79 ARG A O 1
ATOM 632 N N . LEU A 1 80 ? 15.367 7.435 -25.358 1.00 97.25 80 LEU A N 1
ATOM 633 C CA . LEU A 1 80 ? 14.123 8.141 -25.656 1.00 97.25 80 LEU A CA 1
ATOM 634 C C . LEU A 1 80 ? 14.212 8.848 -27.011 1.00 97.25 80 LEU A C 1
ATOM 636 O O . LEU A 1 80 ? 15.286 9.289 -27.429 1.00 97.25 80 LEU A O 1
ATOM 640 N N . SER A 1 81 ? 13.081 8.976 -27.695 1.00 96.25 81 SER A N 1
ATOM 641 C CA . SER A 1 81 ? 12.963 9.777 -28.909 1.00 96.25 81 SER A CA 1
ATOM 642 C C . SER A 1 81 ? 11.538 10.292 -29.078 1.00 96.25 81 SER A C 1
ATOM 644 O O . SER A 1 81 ? 10.589 9.621 -28.698 1.00 96.25 81 SER A O 1
ATOM 646 N N . ASN A 1 82 ? 11.371 11.455 -29.701 1.00 95.50 82 ASN A N 1
ATOM 647 C CA . ASN A 1 82 ? 10.056 11.899 -30.168 1.00 95.50 82 ASN A CA 1
ATOM 648 C C . ASN A 1 82 ? 9.790 11.557 -31.642 1.00 95.50 82 ASN A C 1
ATOM 650 O O . ASN A 1 82 ? 8.746 11.908 -32.179 1.00 95.50 82 ASN A O 1
ATOM 654 N N . GLN A 1 83 ? 10.742 10.908 -32.320 1.00 94.56 83 GLN A N 1
ATOM 655 C CA . GLN A 1 83 ? 10.635 10.568 -33.735 1.00 94.56 83 GLN A CA 1
ATOM 656 C C . GLN A 1 83 ? 10.597 9.056 -33.910 1.00 94.56 83 GLN A C 1
ATOM 658 O O . GLN A 1 83 ? 11.480 8.332 -33.438 1.00 94.56 83 GLN A O 1
ATOM 663 N N . ARG A 1 84 ? 9.580 8.584 -34.634 1.00 94.06 84 ARG A N 1
ATOM 664 C CA . ARG A 1 84 ? 9.491 7.185 -35.043 1.00 94.06 84 ARG A CA 1
ATOM 665 C C . ARG A 1 84 ? 10.662 6.864 -35.987 1.00 94.06 84 ARG A C 1
ATOM 667 O O . ARG A 1 84 ? 10.915 7.644 -36.902 1.00 94.06 84 ARG A O 1
ATOM 674 N N . PRO A 1 85 ? 11.398 5.758 -35.780 1.00 92.88 85 PRO A N 1
ATOM 675 C CA . PRO A 1 85 ? 12.498 5.382 -36.665 1.00 92.88 85 PRO A CA 1
ATOM 676 C C . PRO A 1 85 ? 11.986 4.976 -38.056 1.00 92.88 85 PRO A C 1
ATOM 678 O O . PRO A 1 85 ? 10.988 4.268 -38.162 1.00 92.88 85 PRO A O 1
ATOM 681 N N . ASP A 1 86 ? 12.712 5.357 -39.113 1.00 88.00 86 ASP A N 1
ATOM 682 C CA . ASP A 1 86 ? 12.310 5.095 -40.508 1.00 88.00 86 ASP A CA 1
ATOM 683 C C . ASP A 1 86 ? 12.325 3.603 -40.886 1.00 88.00 86 ASP A C 1
ATOM 685 O O . ASP A 1 86 ? 11.559 3.160 -41.741 1.00 88.00 86 ASP A O 1
ATOM 689 N N . LYS A 1 87 ? 13.235 2.822 -40.288 1.00 89.81 87 LYS A N 1
ATOM 690 C CA . LYS A 1 87 ? 13.439 1.392 -40.581 1.00 89.81 87 LYS A CA 1
ATOM 691 C C . LYS A 1 87 ? 13.727 0.599 -39.298 1.00 89.81 87 LYS A C 1
ATOM 693 O O . LYS A 1 87 ? 14.884 0.256 -39.056 1.00 89.81 87 LYS A O 1
ATOM 698 N N . PRO A 1 88 ? 12.719 0.336 -38.449 1.00 92.06 88 PRO A N 1
ATOM 699 C CA . PRO A 1 88 ? 12.903 -0.527 -37.288 1.00 92.06 88 PRO A CA 1
ATOM 700 C C . PRO A 1 88 ? 13.091 -1.990 -37.722 1.00 92.06 88 PRO A C 1
ATOM 702 O O . PRO A 1 88 ? 12.515 -2.426 -38.717 1.00 92.06 88 PRO A O 1
ATOM 705 N N . ILE A 1 89 ? 13.868 -2.756 -36.953 1.00 94.19 89 ILE A N 1
ATOM 706 C CA . ILE A 1 89 ? 13.966 -4.219 -37.090 1.00 94.19 89 ILE A CA 1
ATOM 707 C C . ILE A 1 89 ? 12.628 -4.854 -36.707 1.00 94.19 89 ILE A C 1
ATOM 709 O O . ILE A 1 89 ? 12.105 -5.698 -37.433 1.00 94.19 89 ILE A O 1
ATOM 713 N N . ARG A 1 90 ? 12.076 -4.440 -35.561 1.00 94.62 90 ARG A N 1
ATOM 714 C CA . ARG A 1 90 ? 10.752 -4.841 -35.072 1.00 94.62 90 ARG A CA 1
ATOM 715 C C . ARG A 1 90 ? 10.210 -3.843 -34.054 1.00 94.62 90 ARG A C 1
ATOM 717 O O . ARG A 1 90 ? 10.954 -3.036 -33.496 1.00 94.62 90 ARG A O 1
ATOM 724 N N . GLU A 1 91 ? 8.915 -3.944 -33.799 1.00 94.06 91 GLU A N 1
ATOM 725 C CA . GLU A 1 91 ? 8.216 -3.224 -32.738 1.00 94.06 91 GLU A CA 1
ATOM 726 C C . GLU A 1 91 ? 7.954 -4.173 -31.561 1.00 94.06 91 GLU A C 1
ATOM 728 O O . GLU A 1 91 ? 7.530 -5.316 -31.753 1.00 94.06 91 GLU A O 1
ATOM 733 N N . LEU A 1 92 ? 8.231 -3.710 -30.344 1.00 92.69 92 LEU A N 1
ATOM 734 C CA . LEU A 1 92 ? 7.882 -4.404 -29.112 1.00 92.69 92 LEU A CA 1
ATOM 735 C C . LEU A 1 92 ? 6.622 -3.776 -28.526 1.00 92.69 92 LEU A C 1
ATOM 737 O O . LEU A 1 92 ? 6.536 -2.563 -28.349 1.00 92.69 92 LEU A O 1
ATOM 741 N N . ARG A 1 93 ? 5.659 -4.616 -28.146 1.00 91.25 93 ARG A N 1
ATOM 742 C CA . ARG A 1 93 ? 4.457 -4.150 -27.456 1.00 91.25 93 ARG A CA 1
ATOM 743 C C . ARG A 1 93 ? 4.821 -3.642 -26.047 1.00 91.25 93 ARG A C 1
ATOM 745 O O . ARG A 1 93 ? 5.387 -4.423 -25.270 1.00 91.25 93 ARG A O 1
ATOM 752 N N . PRO A 1 94 ? 4.443 -2.406 -25.668 1.00 90.56 94 PRO A N 1
ATOM 753 C CA . PRO A 1 94 ? 4.578 -1.923 -24.295 1.00 90.56 94 PRO A CA 1
ATOM 754 C C . PRO A 1 94 ? 3.908 -2.854 -23.277 1.00 90.56 94 PRO A C 1
ATOM 756 O O . PRO A 1 94 ? 2.921 -3.532 -23.574 1.00 90.56 94 PRO A O 1
ATOM 759 N N . MET A 1 95 ? 4.449 -2.907 -22.062 1.00 88.38 95 MET A N 1
ATOM 760 C CA . MET A 1 95 ? 3.833 -3.653 -20.961 1.00 88.38 95 MET A CA 1
ATOM 761 C C . MET A 1 95 ? 2.566 -2.938 -20.490 1.00 88.38 95 MET A C 1
ATOM 763 O O . MET A 1 95 ? 2.605 -1.753 -20.164 1.00 88.38 95 MET A O 1
ATOM 767 N N . THR A 1 96 ? 1.437 -3.633 -20.448 1.00 87.00 96 THR A N 1
ATOM 768 C CA . THR A 1 96 ? 0.207 -3.049 -19.896 1.00 87.00 96 THR A CA 1
ATOM 769 C C . THR A 1 96 ? 0.269 -2.970 -18.370 1.00 87.00 96 THR A C 1
ATOM 771 O O . THR A 1 96 ? 1.029 -3.699 -17.738 1.00 87.00 96 THR A O 1
ATOM 774 N N . ASP A 1 97 ? -0.559 -2.115 -17.764 1.00 83.88 97 ASP A N 1
ATOM 775 C CA . ASP A 1 97 ? -0.612 -1.982 -16.298 1.00 83.88 97 ASP A CA 1
ATOM 776 C C . ASP A 1 97 ? -1.060 -3.290 -15.612 1.00 83.88 97 ASP A C 1
ATOM 778 O O . ASP A 1 97 ? -0.703 -3.537 -14.465 1.00 83.88 97 ASP A O 1
ATOM 782 N N . ALA A 1 98 ? -1.795 -4.143 -16.334 1.00 79.69 98 ALA A N 1
ATOM 783 C CA . ALA A 1 98 ? -2.189 -5.484 -15.908 1.00 79.69 98 ALA A CA 1
ATOM 784 C C . ALA A 1 98 ? -1.014 -6.488 -15.934 1.00 79.69 98 ALA A C 1
ATOM 786 O O . ALA A 1 98 ? -0.795 -7.285 -15.031 1.00 79.69 98 ALA A O 1
ATOM 787 N N . GLU A 1 99 ? -0.168 -6.411 -16.958 1.00 83.38 99 GLU A N 1
ATOM 788 C CA . GLU A 1 99 ? 0.999 -7.293 -17.082 1.00 83.38 99 GLU A CA 1
ATOM 789 C C . GLU A 1 99 ? 2.140 -6.915 -16.121 1.00 83.38 99 GLU A C 1
ATOM 791 O O . GLU A 1 99 ? 3.146 -7.620 -16.064 1.00 83.38 99 GLU A O 1
ATOM 796 N N . ALA A 1 100 ? 2.013 -5.812 -15.375 1.00 79.81 100 ALA A N 1
ATOM 797 C CA . ALA A 1 100 ? 3.088 -5.271 -14.557 1.00 79.81 100 ALA A CA 1
ATOM 798 C C . ALA A 1 100 ? 3.578 -6.250 -13.480 1.00 79.81 100 ALA A C 1
ATOM 800 O O . ALA A 1 100 ? 4.779 -6.293 -13.236 1.00 79.81 100 ALA A O 1
ATOM 801 N N . SER A 1 101 ? 2.718 -7.046 -12.852 1.00 81.56 101 SER A N 1
ATOM 802 C CA . SER A 1 101 ? 3.133 -8.049 -11.854 1.00 81.56 101 SER A CA 1
ATOM 803 C C . SER A 1 101 ? 3.466 -9.416 -12.451 1.00 81.56 101 SER A C 1
ATOM 805 O O . SER A 1 101 ? 4.156 -10.198 -11.797 1.00 81.56 101 SER A O 1
ATOM 807 N N . SER A 1 102 ? 3.051 -9.670 -13.699 1.00 81.00 102 SER A N 1
ATOM 808 C CA . SER A 1 102 ? 3.086 -10.997 -14.313 1.00 81.00 102 SER A CA 1
ATOM 809 C C . SER A 1 102 ? 4.490 -11.591 -14.291 1.00 81.00 102 SER A C 1
ATOM 811 O O . SER A 1 102 ? 5.423 -11.069 -14.914 1.00 81.00 102 SER A O 1
ATOM 813 N N . GLU A 1 103 ? 4.626 -12.682 -13.533 1.00 72.44 103 GLU A N 1
ATOM 814 C CA . GLU A 1 103 ? 5.871 -13.434 -13.341 1.00 72.44 103 GLU A CA 1
ATOM 815 C C . GLU A 1 103 ? 7.082 -12.568 -12.942 1.00 72.44 103 GLU A C 1
ATOM 817 O O . GLU A 1 103 ? 8.229 -12.971 -13.131 1.00 72.44 103 GLU A O 1
ATOM 822 N N . MET A 1 104 ? 6.847 -11.362 -12.407 1.00 77.12 104 MET A N 1
ATOM 823 C CA . MET A 1 104 ? 7.883 -10.376 -12.079 1.00 77.12 104 MET A CA 1
ATOM 824 C C . MET A 1 104 ? 8.842 -10.050 -13.231 1.00 77.12 104 MET A C 1
ATOM 826 O O . MET A 1 104 ? 9.982 -9.621 -13.019 1.00 77.12 104 MET A O 1
ATOM 830 N N . ALA A 1 105 ? 8.388 -10.237 -14.471 1.00 74.50 105 ALA A N 1
ATOM 831 C CA . ALA A 1 105 ? 9.258 -10.208 -15.633 1.00 74.50 105 ALA A CA 1
ATOM 832 C C . ALA A 1 105 ? 9.952 -8.842 -15.793 1.00 74.50 105 ALA A C 1
ATOM 834 O O . ALA A 1 105 ? 9.316 -7.780 -15.772 1.00 74.50 105 ALA A O 1
ATOM 835 N N . GLY A 1 106 ? 11.274 -8.872 -15.968 1.00 76.38 106 GLY A N 1
ATOM 836 C CA . GLY A 1 106 ? 12.093 -7.685 -16.214 1.00 76.38 106 GLY A CA 1
ATOM 837 C C . GLY A 1 106 ? 12.355 -6.795 -14.995 1.00 76.38 106 GLY A C 1
ATOM 838 O O . GLY A 1 106 ? 12.922 -5.719 -15.181 1.00 76.38 106 GLY A O 1
ATOM 839 N N . LEU A 1 107 ? 11.968 -7.196 -13.774 1.00 80.75 107 LEU A N 1
ATOM 840 C CA . LEU A 1 107 ? 12.328 -6.447 -12.566 1.00 80.75 107 LEU A CA 1
ATOM 841 C C . LEU A 1 107 ? 13.849 -6.478 -12.324 1.00 80.75 107 LEU A C 1
ATOM 843 O O . LEU A 1 107 ? 14.465 -7.545 -12.393 1.00 80.75 107 LEU A O 1
ATOM 847 N N . PRO A 1 108 ? 14.476 -5.330 -12.008 1.00 76.81 108 PRO A N 1
ATOM 848 C CA . PRO A 1 108 ? 15.876 -5.300 -11.613 1.00 76.81 108 PRO A CA 1
ATOM 849 C C . PRO A 1 108 ? 16.009 -5.804 -10.170 1.00 76.81 108 PRO A C 1
ATOM 851 O O . PRO A 1 108 ? 15.775 -5.059 -9.223 1.00 76.81 108 PRO A O 1
ATOM 854 N N . LEU A 1 109 ? 16.382 -7.073 -10.002 1.00 80.06 109 LEU A N 1
ATOM 855 C CA . LEU A 1 109 ? 16.543 -7.702 -8.688 1.00 80.06 109 LEU A CA 1
ATOM 856 C C . LEU A 1 109 ? 18.018 -7.765 -8.285 1.00 80.06 109 LEU A C 1
ATOM 858 O O . LEU A 1 109 ? 18.870 -8.193 -9.070 1.00 80.06 109 LEU A O 1
ATOM 862 N N . ARG A 1 110 ? 18.333 -7.399 -7.037 1.00 83.06 110 ARG A N 1
ATOM 863 C CA . ARG A 1 110 ? 19.630 -7.744 -6.440 1.00 83.06 110 ARG A CA 1
ATOM 864 C C . ARG A 1 110 ? 19.654 -9.250 -6.170 1.00 83.06 110 ARG A C 1
ATOM 866 O O . ARG A 1 110 ? 18.616 -9.887 -6.019 1.00 83.06 110 ARG A O 1
ATOM 873 N N . THR A 1 111 ? 20.842 -9.829 -6.015 1.00 84.75 111 THR A N 1
ATOM 874 C CA . THR A 1 111 ? 20.997 -11.255 -5.663 1.00 84.75 111 THR A CA 1
ATOM 875 C C . THR A 1 111 ? 20.228 -11.632 -4.389 1.00 84.75 111 THR A C 1
ATOM 877 O O . THR A 1 111 ? 19.624 -12.699 -4.323 1.00 84.75 111 THR A O 1
ATOM 880 N N . ILE A 1 112 ? 20.206 -10.732 -3.400 1.00 84.31 112 ILE A N 1
ATOM 881 C CA . ILE A 1 112 ? 19.448 -10.906 -2.156 1.00 84.31 112 ILE A CA 1
ATOM 882 C C . ILE A 1 112 ? 17.933 -10.888 -2.390 1.00 84.31 112 ILE A C 1
ATOM 884 O O . ILE A 1 112 ? 17.235 -11.719 -1.818 1.00 84.31 112 ILE A O 1
ATOM 888 N N . ASP A 1 113 ? 17.438 -10.015 -3.273 1.00 85.75 113 ASP A N 1
ATOM 889 C CA . ASP A 1 113 ? 16.014 -9.941 -3.615 1.00 85.75 113 ASP A CA 1
ATOM 890 C C . ASP A 1 113 ? 15.593 -11.203 -4.373 1.00 85.75 113 ASP A C 1
ATOM 892 O O . ASP A 1 113 ? 14.547 -11.770 -4.080 1.00 85.75 113 ASP A O 1
ATOM 896 N N . LEU A 1 114 ? 16.445 -11.701 -5.278 1.00 87.44 114 LEU A N 1
ATOM 897 C CA . LEU A 1 114 ? 16.214 -12.945 -6.012 1.00 87.44 114 LEU A CA 1
ATOM 898 C C . LEU A 1 114 ? 16.139 -14.162 -5.079 1.00 87.44 114 LEU A C 1
ATOM 900 O O . LEU A 1 114 ? 15.241 -14.988 -5.230 1.00 87.44 114 LEU A O 1
ATOM 904 N N . LEU A 1 115 ? 17.052 -14.265 -4.104 1.00 88.12 115 LEU A N 1
ATOM 905 C CA . LEU A 1 115 ? 16.996 -15.305 -3.073 1.00 88.12 115 LEU A CA 1
ATOM 906 C C . LEU A 1 115 ? 15.716 -15.181 -2.243 1.00 88.12 115 LEU A C 1
ATOM 908 O O . LEU A 1 115 ? 15.027 -16.173 -2.031 1.00 88.12 115 LEU A O 1
ATOM 912 N N . ASN A 1 116 ? 15.394 -13.970 -1.786 1.00 87.00 116 ASN A N 1
ATOM 913 C CA . ASN A 1 116 ? 14.202 -13.716 -0.987 1.00 87.00 116 ASN A CA 1
ATOM 914 C C . ASN A 1 116 ? 12.939 -14.147 -1.744 1.00 87.00 116 ASN A C 1
ATOM 916 O O . ASN A 1 116 ? 12.121 -14.890 -1.219 1.00 87.00 116 ASN A O 1
ATOM 920 N N . PHE A 1 117 ? 12.841 -13.767 -3.015 1.00 87.31 117 PHE A N 1
ATOM 921 C CA . PHE A 1 117 ? 11.711 -14.086 -3.875 1.00 87.31 117 PHE A CA 1
ATOM 922 C C . PHE A 1 117 ? 11.581 -15.586 -4.149 1.00 87.31 117 PHE A C 1
ATOM 924 O O . PHE A 1 117 ? 10.488 -16.147 -4.064 1.00 87.31 117 PHE A O 1
ATOM 931 N N . LEU A 1 118 ? 12.706 -16.246 -4.438 1.00 88.50 118 LEU A N 1
ATOM 932 C CA . LEU A 1 118 ? 12.765 -17.694 -4.596 1.00 88.50 118 LEU A CA 1
ATOM 933 C C . LEU A 1 118 ? 12.219 -18.397 -3.346 1.00 88.50 118 LEU A C 1
ATOM 935 O O . LEU A 1 118 ? 11.393 -19.299 -3.461 1.00 88.50 118 LEU A O 1
ATOM 939 N N . MET A 1 119 ? 12.655 -17.957 -2.166 1.00 88.25 119 MET A N 1
ATOM 940 C CA . MET A 1 119 ? 12.265 -18.554 -0.891 1.00 88.25 119 MET A CA 1
ATOM 941 C C . MET A 1 119 ? 10.835 -18.230 -0.473 1.00 88.25 119 MET A C 1
ATOM 943 O O . MET A 1 119 ? 10.234 -19.028 0.240 1.00 88.25 119 MET A O 1
ATOM 947 N N . SER A 1 120 ? 10.274 -17.108 -0.920 1.00 86.75 120 SER A N 1
ATOM 948 C CA . SER A 1 120 ? 8.860 -16.813 -0.708 1.00 86.75 120 SER A CA 1
ATOM 949 C C . SER A 1 120 ? 7.950 -17.637 -1.624 1.00 86.75 120 SER A C 1
ATOM 951 O O . SER A 1 120 ? 6.902 -18.100 -1.184 1.00 86.75 120 SER A O 1
ATOM 953 N N . ARG A 1 121 ? 8.341 -17.852 -2.892 1.00 84.00 121 ARG A N 1
ATOM 954 C CA . ARG A 1 121 ? 7.539 -18.625 -3.862 1.00 84.00 121 ARG A CA 1
ATOM 955 C C . ARG A 1 121 ? 7.670 -20.137 -3.674 1.00 84.00 121 ARG A C 1
ATOM 957 O O . ARG A 1 121 ? 6.706 -20.866 -3.878 1.00 84.00 121 ARG A O 1
ATOM 964 N N . TYR A 1 122 ? 8.854 -20.608 -3.290 1.00 86.31 122 TYR A N 1
ATOM 965 C CA . TYR A 1 122 ? 9.155 -22.024 -3.082 1.00 86.31 122 TYR A CA 1
ATOM 966 C C . TYR A 1 122 ? 9.714 -22.249 -1.667 1.00 86.31 122 TYR A C 1
ATOM 968 O O . TYR A 1 122 ? 10.898 -22.568 -1.514 1.00 86.31 122 TYR A O 1
ATOM 976 N N . PRO A 1 123 ? 8.887 -22.101 -0.616 1.00 83.75 123 PRO A N 1
ATOM 977 C CA . PRO A 1 123 ? 9.351 -22.132 0.774 1.00 83.75 123 PRO A CA 1
ATOM 978 C C . PRO A 1 123 ? 10.017 -23.458 1.167 1.00 83.75 123 PRO A C 1
ATOM 980 O O . PRO A 1 123 ? 10.950 -23.470 1.970 1.00 83.75 123 PRO A O 1
ATOM 983 N N . ASP A 1 124 ? 9.605 -24.563 0.544 1.00 84.44 124 ASP A N 1
ATOM 984 C CA . ASP A 1 124 ? 10.112 -25.907 0.835 1.00 84.44 124 ASP A CA 1
ATOM 985 C C . ASP A 1 124 ? 11.320 -26.315 -0.028 1.00 84.44 124 ASP A C 1
ATOM 987 O O . ASP A 1 124 ? 11.791 -27.450 0.064 1.00 84.44 124 ASP A O 1
ATOM 991 N N . CYS A 1 125 ? 11.858 -25.423 -0.874 1.00 85.06 125 CYS A N 1
ATOM 992 C CA . CYS A 1 125 ? 12.966 -25.788 -1.766 1.00 85.06 125 CYS A CA 1
ATOM 993 C C . CYS A 1 125 ? 14.299 -26.023 -1.037 1.00 85.06 125 CYS A C 1
ATOM 995 O O . CYS A 1 125 ? 15.220 -26.598 -1.614 1.00 85.06 125 CYS A O 1
ATOM 997 N N . GLY A 1 126 ? 14.416 -25.587 0.222 1.00 82.19 126 GLY A N 1
ATOM 998 C CA . GLY A 1 126 ? 15.598 -25.803 1.058 1.00 82.19 126 GLY A CA 1
ATOM 999 C C . GLY A 1 126 ? 16.838 -25.008 0.639 1.00 82.19 126 GLY A C 1
ATOM 1000 O O . GLY A 1 126 ? 17.906 -25.208 1.216 1.00 82.19 126 GLY A O 1
ATOM 1001 N N . VAL A 1 127 ? 16.731 -24.105 -0.339 1.00 87.25 127 VAL A N 1
ATOM 1002 C CA . VAL A 1 127 ? 17.833 -23.219 -0.726 1.00 87.25 127 VAL A CA 1
ATOM 1003 C C . VAL A 1 127 ? 18.104 -22.228 0.406 1.00 87.25 127 VAL A C 1
ATOM 1005 O O . VAL A 1 127 ? 17.206 -21.731 1.076 1.00 87.25 127 VAL A O 1
ATOM 1008 N N . THR A 1 128 ? 19.379 -21.966 0.658 1.00 83.62 128 THR A N 1
ATOM 1009 C CA . THR A 1 128 ? 19.833 -21.089 1.748 1.00 83.62 128 THR A CA 1
ATOM 1010 C C . THR A 1 128 ? 20.703 -19.948 1.254 1.00 83.62 128 THR A C 1
ATOM 1012 O O . THR A 1 128 ? 20.874 -18.964 1.965 1.00 83.62 128 THR A O 1
ATOM 1015 N N . ASP A 1 129 ? 21.261 -20.071 0.052 1.00 86.38 129 ASP A N 1
ATOM 1016 C CA . ASP A 1 129 ? 22.159 -19.086 -0.530 1.00 86.38 129 ASP A CA 1
ATOM 1017 C C . ASP A 1 129 ? 22.054 -19.113 -2.059 1.00 86.38 129 ASP A C 1
ATOM 1019 O O . ASP A 1 129 ? 21.808 -20.171 -2.647 1.00 86.38 129 ASP A O 1
ATOM 1023 N N . LEU A 1 130 ? 22.269 -17.960 -2.688 1.00 88.31 130 LEU A N 1
ATOM 1024 C CA . LEU A 1 130 ? 22.250 -17.778 -4.135 1.00 88.31 130 LEU A CA 1
ATOM 1025 C C . LEU A 1 130 ? 23.375 -16.828 -4.529 1.00 88.31 130 LEU A C 1
ATOM 1027 O O . LEU A 1 130 ? 23.476 -15.718 -4.015 1.00 88.31 130 LEU A O 1
ATOM 1031 N N . THR A 1 131 ? 24.189 -17.240 -5.497 1.00 88.00 131 THR A N 1
ATOM 1032 C CA . THR A 1 131 ? 25.179 -16.369 -6.136 1.00 88.00 131 THR A CA 1
ATOM 1033 C C . THR A 1 131 ? 25.104 -16.496 -7.651 1.00 88.00 131 THR A C 1
ATOM 1035 O O . THR A 1 131 ? 24.684 -17.518 -8.191 1.00 88.00 131 THR A O 1
ATOM 1038 N N . THR A 1 132 ? 25.505 -15.441 -8.352 1.00 84.81 132 THR A N 1
ATOM 1039 C CA . THR A 1 132 ? 25.500 -15.395 -9.817 1.00 84.81 132 THR A CA 1
ATOM 1040 C C . THR A 1 132 ? 26.912 -15.155 -10.326 1.00 84.81 132 THR A C 1
ATOM 1042 O O . THR A 1 132 ? 27.550 -14.174 -9.943 1.00 84.81 132 THR A O 1
ATOM 1045 N N . ASP A 1 133 ? 27.387 -16.016 -11.220 1.00 84.19 133 ASP A N 1
ATOM 1046 C CA . ASP A 1 133 ? 28.654 -15.851 -11.921 1.00 84.19 133 ASP A CA 1
ATOM 1047 C C . ASP A 1 133 ? 28.383 -15.320 -13.328 1.00 84.19 133 ASP A C 1
ATOM 1049 O O . ASP A 1 133 ? 28.031 -16.062 -14.245 1.00 84.19 133 ASP A O 1
ATOM 1053 N N . SER A 1 134 ? 28.534 -14.008 -13.503 1.00 78.75 134 SER A N 1
ATOM 1054 C CA . SER A 1 134 ? 28.275 -13.354 -14.787 1.00 78.75 134 SER A CA 1
ATOM 1055 C C . SER A 1 134 ? 29.302 -13.696 -15.867 1.00 78.75 134 SER A C 1
ATOM 1057 O O . SER A 1 134 ? 28.983 -13.583 -17.051 1.00 78.75 134 SER A O 1
ATOM 1059 N N . ARG A 1 135 ? 30.514 -14.142 -15.497 1.00 81.50 135 ARG A N 1
ATOM 1060 C CA . ARG A 1 135 ? 31.556 -14.534 -16.463 1.00 81.50 135 ARG A CA 1
ATOM 1061 C C . ARG A 1 135 ? 31.242 -15.884 -17.084 1.00 81.50 135 ARG A C 1
ATOM 1063 O O . ARG A 1 135 ? 31.400 -16.052 -18.289 1.00 81.50 135 ARG A O 1
ATOM 1070 N N . HIS A 1 136 ? 30.779 -16.820 -16.262 1.00 83.25 136 HIS A N 1
ATOM 1071 C CA . HIS A 1 136 ? 30.424 -18.169 -16.694 1.00 83.25 136 HIS A CA 1
ATOM 1072 C C . HIS A 1 136 ? 28.927 -18.342 -16.985 1.00 83.25 136 HIS A C 1
ATOM 1074 O O . HIS A 1 136 ? 28.522 -19.419 -17.412 1.00 83.25 136 HIS A O 1
ATOM 1080 N N . ARG A 1 137 ? 28.124 -17.281 -16.799 1.00 85.50 137 ARG A N 1
ATOM 1081 C CA . ARG A 1 137 ? 26.657 -17.280 -16.917 1.00 85.50 137 ARG A CA 1
ATOM 1082 C C . ARG A 1 137 ? 26.034 -18.428 -16.130 1.00 85.50 137 ARG A C 1
ATOM 1084 O O . ARG A 1 137 ? 25.289 -19.219 -16.684 1.00 85.50 137 ARG A O 1
ATOM 1091 N N . GLN A 1 138 ? 26.378 -18.533 -14.852 1.00 88.00 138 GLN A N 1
ATOM 1092 C CA . GLN A 1 138 ? 25.954 -19.632 -13.986 1.00 88.00 138 GLN A CA 1
ATOM 1093 C C . GLN A 1 138 ? 25.260 -19.083 -12.739 1.00 88.00 138 GLN A C 1
ATOM 1095 O O . GLN A 1 138 ? 25.691 -18.073 -12.177 1.00 88.00 138 GLN A O 1
ATOM 1100 N N . VAL A 1 139 ? 24.206 -19.756 -12.285 1.00 89.19 139 VAL A N 1
ATOM 1101 C CA . VAL A 1 139 ? 23.593 -19.514 -10.973 1.00 89.19 139 VAL A CA 1
ATOM 1102 C C . VAL A 1 139 ? 24.045 -20.620 -10.037 1.00 89.19 139 VAL A C 1
ATOM 1104 O O . VAL A 1 139 ? 23.849 -21.789 -10.348 1.00 89.19 139 VAL A O 1
ATOM 1107 N N . ARG A 1 140 ? 24.641 -20.273 -8.896 1.00 90.06 140 ARG A N 1
ATOM 1108 C CA . ARG A 1 140 ? 25.011 -21.251 -7.866 1.00 90.06 140 ARG A CA 1
ATOM 1109 C C . ARG A 1 140 ? 24.077 -21.124 -6.679 1.00 90.06 140 ARG A C 1
ATOM 1111 O O . ARG A 1 140 ? 23.981 -20.052 -6.079 1.00 90.06 140 ARG A O 1
ATOM 1118 N N . LEU A 1 141 ? 23.418 -22.221 -6.346 1.00 90.31 141 LEU A N 1
ATOM 1119 C CA . LEU A 1 141 ? 22.537 -22.362 -5.198 1.00 90.31 141 LEU A CA 1
ATOM 1120 C C . LEU A 1 141 ? 23.249 -23.187 -4.133 1.00 90.31 141 LEU A C 1
ATOM 1122 O O . LEU A 1 141 ? 23.906 -24.174 -4.459 1.00 90.31 141 LEU A O 1
ATOM 1126 N N . LYS A 1 142 ? 23.083 -22.828 -2.859 1.00 89.00 142 LYS A N 1
ATOM 1127 C CA . LYS A 1 142 ? 23.519 -23.688 -1.749 1.00 89.00 142 LYS A CA 1
ATOM 1128 C C . LYS A 1 142 ? 22.330 -24.187 -0.957 1.00 89.00 142 LYS A C 1
ATOM 1130 O O . LYS A 1 142 ? 21.458 -23.401 -0.577 1.00 89.00 142 LYS A O 1
ATOM 1135 N N . ALA A 1 143 ? 22.341 -25.473 -0.639 1.00 88.25 143 ALA A N 1
ATOM 1136 C CA . ALA A 1 143 ? 21.325 -26.107 0.189 1.00 88.25 143 ALA A CA 1
ATOM 1137 C C . ALA A 1 143 ? 21.972 -27.035 1.233 1.00 88.25 143 ALA A C 1
ATOM 1139 O O . ALA A 1 143 ? 23.023 -27.624 0.971 1.00 88.25 143 ALA A O 1
ATOM 1140 N N . PRO A 1 144 ? 21.359 -27.201 2.419 1.00 85.19 144 PRO A N 1
ATOM 1141 C CA . PRO A 1 144 ? 21.853 -28.101 3.455 1.00 85.19 144 PRO A CA 1
ATOM 1142 C C . PRO A 1 144 ? 21.591 -29.577 3.137 1.00 85.19 144 PRO A C 1
ATOM 1144 O O . PRO A 1 144 ? 22.208 -30.457 3.736 1.00 85.19 144 PRO A O 1
ATOM 1147 N N . ALA A 1 145 ? 20.678 -29.843 2.204 1.00 84.12 145 ALA A N 1
ATOM 1148 C CA . ALA A 1 145 ? 20.307 -31.160 1.719 1.00 84.12 145 ALA A CA 1
ATOM 1149 C C . ALA A 1 145 ? 20.101 -31.110 0.194 1.00 84.12 145 ALA A C 1
ATOM 1151 O O . ALA A 1 145 ? 19.872 -30.027 -0.349 1.00 84.12 145 ALA A O 1
ATOM 1152 N N . PRO A 1 146 ? 20.169 -32.256 -0.504 1.00 84.19 146 PRO A N 1
ATOM 1153 C CA . PRO A 1 146 ? 19.831 -32.322 -1.920 1.00 84.19 146 PRO A CA 1
ATOM 1154 C C . PRO A 1 146 ? 18.410 -31.815 -2.191 1.00 84.19 146 PRO A C 1
ATOM 1156 O O . PRO A 1 146 ? 17.469 -32.178 -1.485 1.00 84.19 146 PRO A O 1
ATOM 1159 N N . VAL A 1 147 ? 18.262 -31.015 -3.244 1.00 85.75 147 VAL A N 1
ATOM 1160 C CA . VAL A 1 147 ? 16.967 -30.548 -3.751 1.00 85.75 147 VAL A CA 1
ATOM 1161 C C . VAL A 1 147 ? 16.471 -31.541 -4.800 1.00 85.75 147 VAL A C 1
ATOM 1163 O O . VAL A 1 147 ? 17.257 -32.066 -5.589 1.00 85.75 147 VAL A O 1
ATOM 1166 N N . THR A 1 148 ? 15.171 -31.841 -4.805 1.00 86.50 148 THR A N 1
ATOM 1167 C CA . THR A 1 148 ? 14.600 -32.780 -5.786 1.00 86.50 148 THR A CA 1
ATOM 1168 C C . THR A 1 148 ? 14.680 -32.223 -7.211 1.00 86.50 148 THR A C 1
ATOM 1170 O O . THR A 1 148 ? 14.589 -31.012 -7.415 1.00 86.50 148 THR A O 1
ATOM 1173 N N . SER A 1 149 ? 14.796 -33.102 -8.214 1.00 86.00 149 SER A N 1
ATOM 1174 C CA . SER A 1 149 ? 14.879 -32.695 -9.627 1.00 86.00 149 SER A CA 1
ATOM 1175 C C . SER A 1 149 ? 13.688 -31.846 -10.070 1.00 86.00 149 SER A C 1
ATOM 1177 O O . SER A 1 149 ? 13.883 -30.842 -10.740 1.00 86.00 149 SER A O 1
ATOM 1179 N N . ARG A 1 150 ? 12.474 -32.186 -9.615 1.00 88.44 150 ARG A N 1
ATOM 1180 C CA . ARG A 1 150 ? 11.260 -31.411 -9.903 1.00 88.44 150 ARG A CA 1
ATOM 1181 C C . ARG A 1 150 ? 11.362 -29.970 -9.397 1.00 88.44 150 ARG A C 1
ATOM 1183 O O . ARG A 1 150 ? 11.085 -29.042 -10.140 1.00 88.44 150 ARG A O 1
ATOM 1190 N N . VAL A 1 151 ? 11.812 -29.782 -8.156 1.00 86.81 151 VAL A N 1
ATOM 1191 C CA . VAL A 1 151 ? 11.982 -28.436 -7.590 1.00 86.81 151 VAL A CA 1
ATOM 1192 C C . VAL A 1 151 ? 13.059 -27.661 -8.353 1.00 86.81 151 VAL A C 1
ATOM 1194 O O . VAL A 1 151 ? 12.875 -26.484 -8.627 1.00 86.81 151 VAL A O 1
ATOM 1197 N N . LEU A 1 152 ? 14.162 -28.301 -8.754 1.00 87.12 152 LEU A N 1
ATOM 1198 C CA . LEU A 1 152 ? 15.181 -27.642 -9.584 1.00 87.12 152 LEU A CA 1
ATOM 1199 C C . LEU A 1 152 ? 14.648 -27.234 -10.966 1.00 87.12 152 LEU A C 1
ATOM 1201 O O . LEU A 1 152 ? 15.008 -26.167 -11.460 1.00 87.12 152 LEU A O 1
ATOM 1205 N N . GLU A 1 153 ? 13.784 -28.045 -11.579 1.00 89.06 153 GLU A N 1
ATOM 1206 C CA . GLU A 1 153 ? 13.103 -27.706 -12.834 1.00 89.06 153 GLU A CA 1
ATOM 1207 C C . GLU A 1 153 ? 12.168 -26.501 -12.667 1.00 89.06 153 GLU A C 1
ATOM 1209 O O . GLU A 1 153 ? 12.198 -25.596 -13.505 1.00 89.06 153 GLU A O 1
ATOM 1214 N N . ASP A 1 154 ? 11.410 -26.447 -11.567 1.00 88.50 154 ASP A N 1
ATOM 1215 C CA . ASP A 1 154 ? 10.525 -25.326 -11.225 1.00 88.50 154 ASP A CA 1
ATOM 1216 C C . ASP A 1 154 ? 11.329 -24.034 -10.977 1.00 88.50 154 ASP A C 1
ATOM 1218 O O . ASP A 1 154 ? 10.990 -22.969 -11.499 1.00 88.50 154 ASP A O 1
ATOM 1222 N N . ILE A 1 155 ? 12.457 -24.126 -10.261 1.00 89.44 155 ILE A N 1
ATOM 1223 C CA . ILE A 1 155 ? 13.383 -23.001 -10.046 1.00 89.44 155 ILE A CA 1
ATOM 1224 C C . ILE A 1 155 ? 13.974 -22.521 -11.374 1.00 89.44 155 ILE A C 1
ATOM 1226 O O . ILE A 1 155 ? 14.023 -21.319 -11.632 1.00 89.44 155 ILE A O 1
ATOM 1230 N N . ALA A 1 156 ? 14.403 -23.441 -12.241 1.00 88.38 156 ALA A N 1
ATOM 1231 C CA . ALA A 1 156 ? 14.924 -23.090 -13.557 1.00 88.38 156 ALA A CA 1
ATOM 1232 C C . ALA A 1 156 ? 13.854 -22.427 -14.433 1.00 88.38 156 ALA A C 1
ATOM 1234 O O . ALA A 1 156 ? 14.148 -21.463 -15.138 1.00 88.38 156 ALA A O 1
ATOM 1235 N N . ALA A 1 157 ? 12.609 -22.909 -14.382 1.00 85.69 157 ALA A N 1
ATOM 1236 C CA . ALA A 1 157 ? 11.488 -22.277 -15.069 1.00 85.69 157 ALA A CA 1
ATOM 1237 C C . ALA A 1 157 ? 11.246 -20.856 -14.553 1.00 85.69 157 ALA A C 1
ATOM 1239 O O . ALA A 1 157 ? 11.134 -19.937 -15.360 1.00 85.69 157 ALA A O 1
ATOM 1240 N N . PHE A 1 158 ? 11.261 -20.668 -13.235 1.00 85.00 158 PHE A N 1
ATOM 1241 C CA . PHE A 1 158 ? 11.140 -19.359 -12.605 1.00 85.00 158 PHE A CA 1
ATOM 1242 C C . PHE A 1 158 ? 12.280 -18.401 -12.994 1.00 85.00 158 PHE A C 1
ATOM 1244 O O . PHE A 1 158 ? 12.037 -17.261 -13.371 1.00 85.00 158 PHE A O 1
ATOM 1251 N N . PHE A 1 159 ? 13.539 -18.842 -12.997 1.00 86.00 159 PHE A N 1
ATOM 1252 C CA . PHE A 1 159 ? 14.632 -17.982 -13.461 1.00 86.00 159 PHE A CA 1
ATOM 1253 C C . PHE A 1 159 ? 14.504 -17.624 -14.942 1.00 86.00 159 PHE A C 1
ATOM 1255 O O . PHE A 1 159 ? 14.756 -16.475 -15.306 1.00 86.00 159 PHE A O 1
ATOM 1262 N N . ARG A 1 160 ? 14.018 -18.536 -15.793 1.00 82.00 160 ARG A N 1
ATOM 1263 C CA . ARG A 1 160 ? 13.711 -18.210 -17.193 1.00 82.00 160 ARG A CA 1
ATOM 1264 C C . ARG A 1 160 ? 12.635 -17.131 -17.327 1.00 82.00 160 ARG A C 1
ATOM 1266 O O . ARG A 1 160 ? 12.790 -16.274 -18.195 1.00 82.00 160 ARG A O 1
ATOM 1273 N N . THR A 1 161 ? 11.592 -17.116 -16.488 1.00 76.62 161 THR A N 1
ATOM 1274 C CA . THR A 1 161 ? 10.566 -16.051 -16.542 1.00 76.62 161 THR A CA 1
ATOM 1275 C C . THR A 1 161 ? 11.125 -14.685 -16.143 1.00 76.62 161 THR A C 1
ATOM 1277 O O . THR A 1 161 ? 10.763 -13.672 -16.744 1.00 76.62 161 THR A O 1
ATOM 1280 N N . LEU A 1 162 ? 12.095 -14.660 -15.225 1.00 76.69 162 LEU A N 1
ATOM 1281 C CA . LEU A 1 162 ? 12.860 -13.459 -14.869 1.00 76.69 162 LEU A CA 1
ATOM 1282 C C . LEU A 1 162 ? 13.902 -13.048 -15.920 1.00 76.69 162 LEU A C 1
ATOM 1284 O O . LEU A 1 162 ? 14.525 -11.993 -15.800 1.00 76.69 162 LEU A O 1
ATOM 1288 N N . GLY A 1 163 ? 14.107 -13.864 -16.953 1.00 73.69 163 GLY A N 1
ATOM 1289 C CA . GLY A 1 163 ? 15.092 -13.619 -17.997 1.00 73.69 163 GLY A CA 1
ATOM 1290 C C . GLY A 1 163 ? 16.504 -14.146 -17.696 1.00 73.69 163 GLY A C 1
ATOM 1291 O O . GLY A 1 163 ? 17.465 -13.820 -18.394 1.00 73.69 163 GLY A O 1
ATOM 1292 N N . LEU A 1 164 ? 16.649 -14.977 -16.670 1.00 79.56 164 LEU A N 1
ATOM 1293 C CA . LEU A 1 164 ? 17.901 -15.592 -16.247 1.00 79.56 164 LEU A CA 1
ATOM 1294 C C . LEU A 1 164 ? 17.958 -17.058 -16.708 1.00 79.56 164 LEU A C 1
ATOM 1296 O O . LEU A 1 164 ? 17.822 -17.984 -15.916 1.00 79.56 164 LEU A O 1
ATOM 1300 N N . ASP A 1 165 ? 18.170 -17.278 -18.006 1.00 82.12 165 ASP A N 1
ATOM 1301 C CA . ASP A 1 165 ? 18.329 -18.626 -18.583 1.00 82.12 165 ASP A CA 1
ATOM 1302 C C . ASP A 1 165 ? 19.779 -19.127 -18.461 1.00 82.12 165 ASP A C 1
ATOM 1304 O O . ASP A 1 165 ? 20.491 -19.354 -19.440 1.00 82.12 165 ASP A O 1
ATOM 1308 N N . TRP A 1 166 ? 20.275 -19.156 -17.228 1.00 86.50 166 TRP A N 1
ATOM 1309 C CA . TRP A 1 166 ? 21.638 -19.559 -16.891 1.00 86.50 166 TRP A CA 1
ATOM 1310 C C . TRP A 1 166 ? 21.614 -20.957 -16.266 1.00 86.50 166 TRP A C 1
ATOM 1312 O O . TRP A 1 166 ? 20.725 -21.236 -15.458 1.00 86.50 166 TRP A O 1
ATOM 1322 N N . PRO A 1 167 ? 22.579 -21.842 -16.584 1.00 87.38 167 PRO A N 1
ATOM 1323 C CA . PRO A 1 167 ? 22.714 -23.120 -15.899 1.00 87.38 167 PRO A CA 1
ATOM 1324 C C . PRO A 1 167 ? 22.763 -22.960 -14.377 1.00 87.38 167 PRO A C 1
ATOM 1326 O O . PRO A 1 167 ? 23.479 -22.099 -13.853 1.00 87.38 167 PRO A O 1
ATOM 1329 N N . ILE A 1 168 ? 22.012 -23.817 -13.684 1.00 89.44 168 ILE A N 1
ATOM 1330 C CA . ILE A 1 168 ? 21.964 -23.875 -12.224 1.00 89.44 168 ILE A CA 1
ATOM 1331 C C . ILE A 1 168 ? 22.942 -24.939 -11.733 1.00 89.44 168 ILE A C 1
ATOM 1333 O O . ILE A 1 168 ? 22.921 -26.076 -12.199 1.00 89.44 168 ILE A O 1
ATOM 1337 N N . ASP A 1 169 ? 23.761 -24.561 -10.765 1.00 88.06 169 ASP A N 1
ATOM 1338 C CA . ASP A 1 169 ? 24.671 -25.427 -10.026 1.00 88.06 169 ASP A CA 1
ATOM 1339 C C . ASP A 1 169 ? 24.222 -25.494 -8.569 1.00 88.06 169 ASP A C 1
ATOM 1341 O O . ASP A 1 169 ? 23.928 -24.458 -7.968 1.00 88.06 169 ASP A O 1
ATOM 1345 N N . LEU A 1 170 ? 24.123 -26.700 -8.014 1.00 86.44 170 LEU A N 1
ATOM 1346 C CA . LEU A 1 170 ? 23.645 -26.915 -6.652 1.00 86.44 170 LEU A CA 1
ATOM 1347 C C . LEU A 1 170 ? 24.771 -27.476 -5.788 1.00 86.44 170 LEU A C 1
ATOM 1349 O O . LEU A 1 170 ? 25.114 -28.655 -5.877 1.00 86.44 170 LEU A O 1
ATOM 1353 N N . ASP A 1 171 ? 25.256 -26.647 -4.873 1.00 86.25 171 ASP A N 1
ATOM 1354 C CA . ASP A 1 171 ? 26.224 -27.037 -3.860 1.00 86.25 171 ASP A CA 1
ATOM 1355 C C . ASP A 1 171 ? 25.500 -27.506 -2.591 1.00 86.25 171 ASP A C 1
ATOM 1357 O O . ASP A 1 171 ? 24.860 -26.725 -1.876 1.00 86.25 171 ASP A O 1
ATOM 1361 N N . VAL A 1 172 ? 25.632 -28.794 -2.262 1.00 82.81 172 VAL A N 1
ATOM 1362 C CA . VAL A 1 172 ? 25.138 -29.329 -0.985 1.00 82.81 172 VAL A CA 1
ATOM 1363 C C . VAL A 1 172 ? 26.193 -29.090 0.093 1.00 82.81 172 VAL A C 1
ATOM 1365 O O . VAL A 1 172 ? 27.200 -29.796 0.172 1.00 82.81 172 VAL A O 1
ATOM 1368 N N . VAL A 1 173 ? 25.969 -28.083 0.937 1.00 80.06 173 VAL A N 1
ATOM 1369 C CA . VAL A 1 173 ? 26.914 -27.645 1.976 1.00 80.06 173 VAL A CA 1
ATOM 1370 C C . VAL A 1 173 ? 26.255 -27.772 3.343 1.00 80.06 173 VAL A C 1
ATOM 1372 O O . VAL A 1 173 ? 25.128 -27.327 3.530 1.00 80.06 173 VAL A O 1
ATOM 1375 N N . LYS A 1 174 ? 26.954 -28.343 4.337 1.00 67.56 174 LYS A N 1
ATOM 1376 C CA . LYS A 1 174 ? 26.440 -28.402 5.718 1.00 67.56 174 LYS A CA 1
ATOM 1377 C C . LYS A 1 174 ? 26.036 -27.001 6.188 1.00 67.56 174 LYS A C 1
ATOM 1379 O O . LYS A 1 174 ? 26.842 -26.079 6.102 1.00 67.56 174 LYS A O 1
ATOM 1384 N N . ALA A 1 175 ? 24.804 -26.887 6.692 1.00 56.19 175 ALA A N 1
ATOM 1385 C CA . ALA A 1 175 ? 24.144 -25.633 7.047 1.00 56.19 175 ALA A CA 1
ATOM 1386 C C . ALA A 1 175 ? 25.064 -24.662 7.812 1.00 56.19 175 ALA A C 1
ATOM 1388 O O . ALA A 1 175 ? 25.333 -24.835 9.001 1.00 56.19 175 ALA A O 1
ATOM 1389 N N . GLY A 1 176 ? 25.524 -23.622 7.118 1.00 56.75 176 GLY A N 1
ATOM 1390 C CA . GLY A 1 176 ? 25.986 -22.375 7.720 1.00 56.75 176 GLY A CA 1
ATOM 1391 C C . GLY A 1 176 ? 24.843 -21.361 7.723 1.00 56.75 176 GLY A C 1
ATOM 1392 O O . GLY A 1 176 ? 23.864 -21.526 6.997 1.00 56.75 176 GLY A O 1
ATOM 1393 N N . ARG A 1 177 ? 24.940 -20.295 8.529 1.00 54.62 177 ARG A N 1
ATOM 1394 C CA . ARG A 1 177 ? 24.009 -19.162 8.381 1.00 54.62 177 ARG A CA 1
ATOM 1395 C C . ARG A 1 177 ? 24.118 -18.621 6.947 1.00 54.62 177 ARG A C 1
ATOM 1397 O O . ARG A 1 177 ? 25.254 -18.465 6.491 1.00 54.62 177 ARG A O 1
ATOM 1404 N N . PRO A 1 178 ? 23.004 -18.291 6.269 1.00 56.47 178 PRO A N 1
ATOM 1405 C CA . PRO A 1 178 ? 23.056 -17.606 4.984 1.00 56.47 178 PRO A CA 1
ATOM 1406 C C . PRO A 1 178 ? 23.926 -16.359 5.105 1.00 56.47 178 PRO A C 1
ATOM 1408 O O . PRO A 1 178 ? 23.663 -15.488 5.937 1.00 56.47 178 PRO A O 1
ATOM 1411 N N . GLN A 1 179 ? 24.993 -16.292 4.312 1.00 54.59 179 GLN A N 1
ATOM 1412 C CA . GLN A 1 179 ? 25.988 -15.223 4.410 1.00 54.59 179 GLN A CA 1
ATOM 1413 C C . GLN A 1 179 ? 25.350 -13.856 4.097 1.00 54.59 179 GLN A C 1
ATOM 1415 O O . GLN A 1 179 ? 25.689 -12.851 4.716 1.00 54.59 179 GLN A O 1
ATOM 1420 N N . HIS A 1 180 ? 24.341 -13.845 3.217 1.00 54.19 180 HIS A N 1
ATOM 1421 C CA . HIS A 1 180 ? 23.597 -12.651 2.813 1.00 54.19 180 HIS A CA 1
ATOM 1422 C C . HIS A 1 180 ? 22.597 -12.129 3.849 1.00 54.19 180 HIS A C 1
ATOM 1424 O O . HIS A 1 180 ? 22.261 -10.949 3.799 1.00 54.19 180 HIS A O 1
ATOM 1430 N N . MET A 1 181 ? 22.173 -12.936 4.830 1.00 54.31 181 MET A N 1
ATOM 1431 C CA . MET A 1 181 ? 21.282 -12.454 5.900 1.00 54.31 181 MET A CA 1
ATOM 1432 C C . MET A 1 181 ? 21.948 -11.365 6.759 1.00 54.31 181 MET A C 1
ATOM 1434 O O . MET A 1 181 ? 21.268 -10.628 7.460 1.00 54.31 181 MET A O 1
ATOM 1438 N N . GLN A 1 182 ? 23.282 -11.257 6.703 1.00 55.38 182 GLN A N 1
ATOM 1439 C CA . GLN A 1 182 ? 24.057 -10.227 7.399 1.00 55.38 182 GLN A CA 1
ATOM 1440 C C . GLN A 1 182 ? 24.212 -8.925 6.594 1.00 55.38 182 GLN A C 1
ATOM 1442 O O . GLN A 1 182 ? 24.677 -7.937 7.154 1.00 55.38 182 GLN A O 1
ATOM 1447 N N . ALA A 1 183 ? 23.881 -8.919 5.297 1.00 57.53 183 ALA A N 1
ATOM 1448 C CA . ALA A 1 183 ? 24.162 -7.790 4.409 1.00 57.53 183 ALA A CA 1
ATOM 1449 C C . ALA A 1 183 ? 23.035 -6.747 4.358 1.00 57.53 183 ALA A C 1
ATOM 1451 O O . ALA A 1 183 ? 23.319 -5.573 4.132 1.00 57.53 183 ALA A O 1
ATOM 1452 N N . GLU A 1 184 ? 21.775 -7.149 4.556 1.00 70.31 184 GLU A N 1
ATOM 1453 C CA . GLU A 1 184 ? 20.655 -6.203 4.574 1.00 70.31 184 GLU A CA 1
ATOM 1454 C C . GLU A 1 184 ? 20.559 -5.540 5.948 1.00 70.31 184 GLU A C 1
ATOM 1456 O O . GLU A 1 184 ? 20.309 -6.194 6.962 1.00 70.31 184 GLU A O 1
ATOM 1461 N N . THR A 1 185 ? 20.801 -4.233 5.979 1.00 67.69 185 THR A N 1
ATOM 1462 C CA . THR A 1 185 ? 20.811 -3.432 7.206 1.00 67.69 185 THR A CA 1
ATOM 1463 C C . THR A 1 185 ? 19.471 -2.760 7.466 1.00 67.69 185 THR A C 1
ATOM 1465 O O . THR A 1 185 ? 19.264 -2.251 8.568 1.00 67.69 185 THR A O 1
ATOM 1468 N N . ASN A 1 186 ? 18.554 -2.760 6.490 1.00 76.31 186 ASN A N 1
ATOM 1469 C CA . ASN A 1 186 ? 17.235 -2.176 6.655 1.00 76.31 186 ASN A CA 1
ATOM 1470 C C . ASN A 1 186 ? 16.345 -3.073 7.541 1.00 76.31 186 ASN A C 1
ATOM 1472 O O . ASN A 1 186 ? 15.908 -4.136 7.091 1.00 76.31 186 ASN A O 1
ATOM 1476 N N . PRO A 1 187 ? 15.984 -2.640 8.765 1.00 72.62 187 PRO A N 1
ATOM 1477 C CA . PRO A 1 187 ? 15.141 -3.431 9.663 1.00 72.62 187 PRO A CA 1
ATOM 1478 C C . PRO A 1 187 ? 13.701 -3.597 9.154 1.00 72.62 187 PRO A C 1
ATOM 1480 O O . PRO A 1 187 ? 12.958 -4.417 9.687 1.00 72.62 187 PRO A O 1
ATOM 1483 N N . MET A 1 188 ? 13.293 -2.822 8.143 1.00 80.12 188 MET A N 1
ATOM 1484 C CA . MET A 1 188 ? 11.957 -2.892 7.549 1.00 80.12 188 MET A CA 1
ATOM 1485 C C . MET A 1 188 ? 11.871 -3.844 6.355 1.00 80.12 188 MET A C 1
ATOM 1487 O O . MET A 1 188 ? 10.758 -4.132 5.915 1.00 80.12 188 MET A O 1
ATOM 1491 N N . PHE A 1 189 ? 13.000 -4.370 5.865 1.00 81.06 189 PHE A N 1
ATOM 1492 C CA . PHE A 1 189 ? 13.007 -5.354 4.785 1.00 81.06 189 PHE A CA 1
ATOM 1493 C C . PHE A 1 189 ? 12.186 -6.596 5.172 1.00 81.06 189 PHE A C 1
ATOM 1495 O O . PHE A 1 189 ? 12.241 -7.078 6.311 1.00 81.06 189 PHE A O 1
ATOM 1502 N N . ILE A 1 190 ? 11.385 -7.109 4.236 1.00 84.88 190 ILE A N 1
ATOM 1503 C CA . ILE A 1 190 ? 10.534 -8.281 4.470 1.00 84.88 190 ILE A CA 1
ATOM 1504 C C . ILE A 1 190 ? 11.247 -9.526 3.962 1.00 84.88 190 ILE A C 1
ATOM 1506 O O . ILE A 1 190 ? 11.184 -9.865 2.779 1.00 84.88 190 ILE A O 1
ATOM 1510 N N . TRP A 1 191 ? 11.898 -10.224 4.887 1.00 85.00 191 TRP A N 1
ATOM 1511 C CA . TRP A 1 191 ? 12.471 -11.538 4.630 1.00 85.00 191 TRP A CA 1
ATOM 1512 C C . TRP A 1 191 ? 11.394 -12.600 4.424 1.00 85.00 191 TRP A C 1
ATOM 1514 O O . TRP A 1 191 ? 10.400 -12.625 5.155 1.00 85.00 191 TRP A O 1
ATOM 1524 N N . ALA A 1 192 ? 11.658 -13.511 3.490 1.00 87.69 192 ALA A N 1
ATOM 1525 C CA . ALA A 1 192 ? 10.852 -14.689 3.241 1.00 87.69 192 ALA A CA 1
ATOM 1526 C C . ALA A 1 192 ? 10.654 -15.479 4.531 1.00 87.69 192 ALA A C 1
ATOM 1528 O O . ALA A 1 192 ? 11.600 -15.661 5.310 1.00 87.69 192 ALA A O 1
ATOM 1529 N N . ALA A 1 193 ? 9.445 -15.987 4.758 1.00 87.88 193 ALA A N 1
ATOM 1530 C CA . ALA A 1 193 ? 9.131 -16.713 5.982 1.00 87.88 193 ALA A CA 1
ATOM 1531 C C . ALA A 1 193 ? 10.037 -17.946 6.153 1.00 87.88 193 ALA A C 1
ATOM 1533 O O . ALA A 1 193 ? 10.465 -18.250 7.268 1.00 87.88 193 ALA A O 1
ATOM 1534 N N . ALA A 1 194 ? 10.405 -18.596 5.044 1.00 84.94 194 ALA A N 1
ATOM 1535 C CA . ALA A 1 194 ? 11.323 -19.735 5.008 1.00 84.94 194 ALA A CA 1
ATOM 1536 C C . ALA A 1 194 ? 12.772 -19.393 5.417 1.00 84.94 194 ALA A C 1
ATOM 1538 O O . ALA A 1 194 ? 13.512 -20.271 5.860 1.00 84.94 194 ALA A O 1
ATOM 1539 N N . LEU A 1 195 ? 13.183 -18.124 5.315 1.00 81.94 195 LEU A N 1
ATOM 1540 C CA . LEU A 1 195 ? 14.508 -17.654 5.738 1.00 81.94 195 LEU A CA 1
ATOM 1541 C C . LEU A 1 195 ? 14.545 -17.222 7.213 1.00 81.94 195 LEU A C 1
ATOM 1543 O O . LEU A 1 195 ? 15.626 -17.033 7.776 1.00 81.94 195 LEU A O 1
ATOM 1547 N N . ARG A 1 196 ? 13.389 -17.075 7.870 1.00 80.62 196 ARG A N 1
ATOM 1548 C CA . ARG A 1 196 ? 13.286 -16.620 9.263 1.00 80.62 196 ARG A CA 1
ATOM 1549 C C . ARG A 1 196 ? 13.396 -17.795 10.234 1.00 80.62 196 ARG A C 1
ATOM 1551 O O . ARG A 1 196 ? 12.818 -18.865 10.042 1.00 80.62 196 ARG A O 1
ATOM 1558 N N . ARG A 1 197 ? 14.114 -17.586 11.343 1.00 67.06 197 ARG A N 1
ATOM 1559 C CA . ARG A 1 197 ? 14.265 -18.584 12.412 1.00 67.06 197 ARG A CA 1
ATOM 1560 C C . ARG A 1 197 ? 12.935 -18.725 13.163 1.00 67.06 197 ARG A C 1
ATOM 1562 O O . ARG A 1 197 ? 12.710 -18.003 14.123 1.00 67.06 197 ARG A O 1
ATOM 1569 N N . ALA A 1 198 ? 12.101 -19.668 12.723 1.00 72.94 198 ALA A N 1
ATOM 1570 C CA . ALA A 1 198 ? 10.764 -19.948 13.259 1.00 72.94 198 ALA A CA 1
ATOM 1571 C C . ALA A 1 198 ? 9.727 -18.841 12.989 1.00 72.94 198 ALA A C 1
ATOM 1573 O O . ALA A 1 198 ? 9.143 -18.285 13.914 1.00 72.94 198 ALA A O 1
ATOM 1574 N N . ALA A 1 199 ? 9.466 -18.550 11.708 1.00 82.00 199 ALA A N 1
ATOM 1575 C CA . ALA A 1 199 ? 8.310 -17.736 11.332 1.00 82.00 199 ALA A CA 1
ATOM 1576 C C . ALA A 1 199 ? 7.000 -18.351 11.882 1.00 82.00 199 ALA A C 1
ATOM 1578 O O . ALA A 1 199 ? 6.789 -19.561 11.713 1.00 82.00 199 ALA A O 1
ATOM 1579 N N . PRO A 1 200 ? 6.110 -17.556 12.499 1.00 84.44 200 PRO A N 1
ATOM 1580 C CA . PRO A 1 200 ? 4.775 -18.002 12.887 1.00 84.44 200 PRO A CA 1
ATOM 1581 C C . PRO A 1 200 ? 3.947 -18.484 11.694 1.00 84.44 200 PRO A C 1
ATOM 1583 O O . PRO A 1 200 ? 4.205 -18.124 10.543 1.00 84.44 200 PRO A O 1
ATOM 1586 N N . ARG A 1 201 ? 2.908 -19.282 11.963 1.00 87.19 201 ARG A N 1
ATOM 1587 C CA . ARG A 1 201 ? 2.011 -19.789 10.911 1.00 87.19 201 ARG A CA 1
ATOM 1588 C C . ARG A 1 201 ? 1.333 -18.659 10.127 1.00 87.19 201 ARG A C 1
ATOM 1590 O O . ARG A 1 201 ? 1.387 -18.690 8.903 1.00 87.19 201 ARG A O 1
ATOM 1597 N N . HIS A 1 202 ? 0.789 -17.657 10.816 1.00 88.75 202 HIS A N 1
ATOM 1598 C CA . HIS A 1 202 ? 0.102 -16.532 10.174 1.00 88.75 202 HIS A CA 1
ATOM 1599 C C . HIS A 1 202 ? 1.023 -15.727 9.241 1.00 88.75 202 HIS A C 1
ATOM 1601 O O . HIS A 1 202 ? 0.568 -15.225 8.227 1.00 88.75 202 HIS A O 1
ATOM 1607 N N . VAL A 1 203 ? 2.332 -15.655 9.524 1.00 89.62 203 VAL A N 1
ATOM 1608 C CA . VAL A 1 203 ? 3.315 -14.999 8.641 1.00 89.62 203 VAL A CA 1
ATOM 1609 C C . VAL A 1 203 ? 3.506 -15.773 7.335 1.00 89.62 203 VAL A C 1
ATOM 1611 O O . VAL A 1 203 ? 3.647 -15.171 6.276 1.00 89.62 203 VAL A O 1
ATOM 1614 N N . ARG A 1 204 ? 3.512 -17.111 7.393 1.00 89.38 204 ARG A N 1
ATOM 1615 C CA . ARG A 1 204 ? 3.577 -17.946 6.182 1.00 89.38 204 ARG A CA 1
ATOM 1616 C C . ARG A 1 204 ? 2.309 -17.811 5.342 1.00 89.38 204 ARG A C 1
ATOM 1618 O O . ARG A 1 204 ? 2.396 -17.755 4.123 1.00 89.38 204 ARG A O 1
ATOM 1625 N N . GLU A 1 205 ? 1.150 -17.756 5.993 1.00 90.00 205 GLU A N 1
ATOM 1626 C CA . GLU A 1 205 ? -0.143 -17.563 5.324 1.00 90.00 205 GLU A CA 1
ATOM 1627 C C . GLU A 1 205 ? -0.251 -16.158 4.698 1.00 90.00 205 GLU A C 1
ATOM 1629 O O . GLU A 1 205 ? -0.706 -16.038 3.565 1.00 90.00 205 GLU A O 1
ATOM 1634 N N . ASP A 1 206 ? 0.248 -15.121 5.382 1.00 91.50 206 ASP A N 1
ATOM 1635 C CA . ASP A 1 206 ? 0.366 -13.740 4.880 1.00 91.50 206 ASP A CA 1
ATOM 1636 C C . ASP A 1 206 ? 1.248 -13.652 3.623 1.00 91.50 206 ASP A C 1
ATOM 1638 O O . ASP A 1 206 ? 0.903 -12.986 2.645 1.00 91.50 206 ASP A O 1
ATOM 1642 N N . GLU A 1 207 ? 2.384 -14.355 3.629 1.00 91.19 207 GLU A N 1
ATOM 1643 C CA . GLU A 1 207 ? 3.285 -14.443 2.480 1.00 91.19 207 GLU A CA 1
ATOM 1644 C C . GLU A 1 207 ? 2.646 -15.184 1.298 1.00 91.19 207 GLU A C 1
ATOM 1646 O O . GLU A 1 207 ? 2.670 -14.669 0.178 1.00 91.19 207 GLU A O 1
ATOM 1651 N N . ALA A 1 208 ? 2.036 -16.346 1.546 1.00 91.12 208 ALA A N 1
ATOM 1652 C CA . ALA A 1 208 ? 1.341 -17.112 0.515 1.00 91.12 208 ALA A CA 1
ATOM 1653 C C . ALA A 1 208 ? 0.214 -16.289 -0.125 1.00 91.12 208 ALA A C 1
ATOM 1655 O O . ALA A 1 208 ? 0.166 -16.165 -1.345 1.00 91.12 208 ALA A O 1
ATOM 1656 N N . PHE A 1 209 ? -0.620 -15.626 0.688 1.00 92.62 209 PHE A N 1
ATOM 1657 C CA . PHE A 1 209 ? -1.692 -14.764 0.190 1.00 92.62 209 PHE A CA 1
ATOM 1658 C C . PHE A 1 209 ? -1.174 -13.708 -0.794 1.00 92.62 209 PHE A C 1
ATOM 1660 O O . PHE A 1 209 ? -1.765 -13.524 -1.857 1.00 92.62 209 PHE A O 1
ATOM 1667 N N . TRP A 1 210 ? -0.065 -13.036 -0.474 1.00 91.50 210 TRP A N 1
ATOM 1668 C CA . TRP A 1 210 ? 0.518 -12.033 -1.362 1.00 91.50 210 TRP A CA 1
ATOM 1669 C C . TRP A 1 210 ? 0.955 -12.628 -2.702 1.00 91.50 210 TRP A C 1
ATOM 1671 O O . TRP A 1 210 ? 0.525 -12.138 -3.744 1.00 91.50 210 TRP A O 1
ATOM 1681 N N . PHE A 1 211 ? 1.775 -13.682 -2.698 1.00 88.56 211 PHE A N 1
ATOM 1682 C CA . PHE A 1 211 ? 2.316 -14.238 -3.943 1.00 88.56 211 PHE A CA 1
ATOM 1683 C C . PHE A 1 211 ? 1.269 -14.965 -4.790 1.00 88.56 211 PHE A C 1
ATOM 1685 O O . PHE A 1 211 ? 1.344 -14.890 -6.015 1.00 88.56 211 PHE A O 1
ATOM 1692 N N . ASP A 1 212 ? 0.267 -15.581 -4.163 1.00 90.12 212 ASP A N 1
ATOM 1693 C CA . ASP A 1 212 ? -0.820 -16.270 -4.864 1.00 90.12 212 ASP A CA 1
ATOM 1694 C C . ASP A 1 212 ? -1.790 -15.295 -5.552 1.00 90.12 212 ASP A C 1
ATOM 1696 O O . ASP A 1 212 ? -2.452 -15.665 -6.519 1.00 90.12 212 ASP A O 1
ATOM 1700 N N . ASN A 1 213 ? -1.889 -14.048 -5.070 1.00 92.19 213 ASN A N 1
ATOM 1701 C CA . ASN A 1 213 ? -2.904 -13.092 -5.525 1.00 92.19 213 ASN A CA 1
ATOM 1702 C C . ASN A 1 213 ? -2.338 -11.836 -6.197 1.00 92.19 213 ASN A C 1
ATOM 1704 O O . ASN A 1 213 ? -3.119 -10.997 -6.649 1.00 92.19 213 ASN A O 1
ATOM 1708 N N . ILE A 1 214 ? -1.014 -11.667 -6.276 1.00 90.44 214 ILE A N 1
ATOM 1709 C CA . ILE A 1 214 ? -0.419 -10.401 -6.721 1.00 90.44 214 ILE A CA 1
ATOM 1710 C C . ILE A 1 214 ? -0.861 -9.977 -8.127 1.00 90.44 214 ILE A C 1
ATOM 1712 O O . ILE A 1 214 ? -1.105 -8.793 -8.360 1.00 90.44 214 ILE A O 1
ATOM 1716 N N . ASP A 1 215 ? -1.037 -10.934 -9.039 1.00 90.00 215 ASP A N 1
ATOM 1717 C CA . ASP A 1 215 ? -1.510 -10.660 -10.397 1.00 90.00 215 ASP A CA 1
ATOM 1718 C C . ASP A 1 215 ? -2.977 -10.223 -10.407 1.00 90.00 215 ASP A C 1
ATOM 1720 O O . ASP A 1 215 ? -3.331 -9.231 -11.045 1.00 90.00 215 ASP A O 1
ATOM 1724 N N . GLU A 1 216 ? -3.835 -10.892 -9.639 1.00 92.00 216 GLU A N 1
ATOM 1725 C CA . GLU A 1 216 ? -5.242 -10.502 -9.502 1.00 92.00 216 GLU A CA 1
ATOM 1726 C C . GLU A 1 216 ? -5.395 -9.122 -8.842 1.00 92.00 216 GLU A C 1
ATOM 1728 O O . GLU A 1 216 ? -6.280 -8.346 -9.218 1.00 92.00 216 GLU A O 1
ATOM 1733 N N . ILE A 1 217 ? -4.509 -8.784 -7.899 1.00 91.88 217 ILE A N 1
ATOM 1734 C CA . ILE A 1 217 ? -4.439 -7.471 -7.249 1.00 91.88 217 ILE A CA 1
ATOM 1735 C C . ILE A 1 217 ? -4.002 -6.399 -8.255 1.00 91.88 217 ILE A C 1
ATOM 1737 O O . ILE A 1 217 ? -4.691 -5.392 -8.423 1.00 91.88 217 ILE A O 1
ATOM 1741 N N . ALA A 1 218 ? -2.890 -6.613 -8.964 1.00 88.12 218 ALA A N 1
ATOM 1742 C CA . ALA A 1 218 ? -2.353 -5.655 -9.932 1.00 88.12 218 ALA A CA 1
ATOM 1743 C C . ALA A 1 218 ? -3.317 -5.378 -11.093 1.00 88.12 218 ALA A C 1
ATOM 1745 O O . ALA A 1 218 ? -3.418 -4.244 -11.580 1.00 88.12 218 ALA A O 1
ATOM 1746 N N . ASN A 1 219 ? -4.063 -6.403 -11.507 1.00 86.56 219 ASN A N 1
ATOM 1747 C CA . ASN A 1 219 ? -5.086 -6.312 -12.544 1.00 86.56 219 ASN A CA 1
ATOM 1748 C C . ASN A 1 219 ? -6.343 -5.567 -12.084 1.00 86.56 219 ASN A C 1
ATOM 1750 O O . ASN A 1 219 ? -7.069 -5.038 -12.926 1.00 86.56 219 ASN A O 1
ATOM 1754 N N . GLY A 1 220 ? -6.564 -5.457 -10.771 1.00 85.81 220 GLY A N 1
ATOM 1755 C CA . GLY A 1 220 ? -7.764 -4.867 -10.177 1.00 85.81 220 GLY A CA 1
ATOM 1756 C C . GLY A 1 220 ? -8.949 -5.836 -10.089 1.00 85.81 220 GLY A C 1
ATOM 1757 O O . GLY A 1 220 ? -10.078 -5.404 -9.864 1.00 85.81 220 GLY A O 1
ATOM 1758 N N . ASN A 1 221 ? -8.714 -7.139 -10.261 1.00 89.44 221 ASN A N 1
ATOM 1759 C CA . ASN A 1 221 ? -9.739 -8.181 -10.159 1.00 89.44 221 ASN A CA 1
ATOM 1760 C C . ASN A 1 221 ? -10.033 -8.554 -8.697 1.00 89.44 221 ASN A C 1
ATOM 1762 O O . ASN A 1 221 ? -11.190 -8.802 -8.327 1.00 89.44 221 ASN A O 1
ATOM 1766 N N . LEU A 1 222 ? -8.989 -8.584 -7.858 1.00 91.81 222 LEU A N 1
ATOM 1767 C CA . LEU A 1 222 ? -9.112 -8.753 -6.415 1.00 91.81 222 LEU A CA 1
ATOM 1768 C C . LEU A 1 222 ? -9.160 -7.381 -5.735 1.00 91.81 222 LEU A C 1
ATOM 1770 O O . LEU A 1 222 ? -8.137 -6.762 -5.457 1.00 91.81 222 LEU A O 1
ATOM 1774 N N . VAL A 1 223 ? -10.378 -6.909 -5.474 1.00 89.06 223 VAL A N 1
ATOM 1775 C CA . VAL A 1 223 ? -10.634 -5.659 -4.742 1.00 89.06 223 VAL A CA 1
ATOM 1776 C C . VAL A 1 223 ? -10.592 -5.873 -3.230 1.00 89.06 223 VAL A C 1
ATOM 1778 O O . VAL A 1 223 ? -10.858 -6.976 -2.750 1.00 89.06 223 VAL A O 1
ATOM 1781 N N . VAL A 1 224 ? -10.333 -4.800 -2.480 1.00 88.75 224 VAL A N 1
ATOM 1782 C CA . VAL A 1 224 ? -10.161 -4.825 -1.017 1.00 88.75 224 VAL A CA 1
ATOM 1783 C C . VAL A 1 224 ? -11.308 -5.532 -0.285 1.00 88.75 224 VAL A C 1
ATOM 1785 O O . VAL A 1 224 ? -11.071 -6.355 0.593 1.00 88.75 224 VAL A O 1
ATOM 1788 N N . ASP A 1 225 ? -12.559 -5.282 -0.674 1.00 86.56 225 ASP A N 1
ATOM 1789 C CA . ASP A 1 225 ? -13.735 -5.881 -0.023 1.00 86.56 225 ASP A CA 1
ATOM 1790 C C . ASP A 1 225 ? -13.832 -7.411 -0.172 1.00 86.56 225 ASP A C 1
ATOM 1792 O O . ASP A 1 225 ? -14.654 -8.041 0.492 1.00 86.56 225 ASP A O 1
ATOM 1796 N N . ARG A 1 226 ? -13.014 -8.018 -1.043 1.00 90.06 226 ARG A N 1
ATOM 1797 C CA . ARG A 1 226 ? -12.922 -9.474 -1.227 1.00 90.06 226 ARG A CA 1
ATOM 1798 C C . ARG A 1 226 ? -11.781 -10.111 -0.434 1.00 90.06 226 ARG A C 1
ATOM 1800 O O . ARG A 1 226 ? -11.612 -11.326 -0.512 1.00 90.06 226 ARG A O 1
ATOM 1807 N N . PHE A 1 227 ? -10.995 -9.327 0.302 1.00 93.50 227 PHE A N 1
ATOM 1808 C CA . PHE A 1 227 ? -9.912 -9.865 1.118 1.00 93.50 227 PHE A CA 1
ATOM 1809 C C . PHE A 1 227 ? -10.483 -10.699 2.278 1.00 93.50 227 PHE A C 1
ATOM 1811 O O . PHE A 1 227 ? -11.564 -10.383 2.790 1.00 93.50 227 PHE A O 1
ATOM 1818 N N . PRO A 1 228 ? -9.773 -11.749 2.732 1.00 90.50 228 PRO A N 1
ATOM 1819 C CA . PRO A 1 228 ? -10.196 -12.539 3.883 1.00 90.50 228 PRO A CA 1
ATOM 1820 C C . PRO A 1 228 ? -10.485 -11.655 5.101 1.00 90.50 228 PRO A C 1
ATOM 1822 O O . PRO A 1 228 ? -9.715 -10.759 5.428 1.00 90.50 228 PRO A O 1
ATOM 1825 N N . GLY A 1 229 ? -11.617 -11.885 5.767 1.00 86.56 229 GLY A N 1
ATOM 1826 C CA . GLY A 1 229 ? -12.018 -11.113 6.946 1.00 86.56 229 GLY A CA 1
ATOM 1827 C C . GLY A 1 229 ? -12.691 -9.763 6.655 1.00 86.56 229 GLY A C 1
ATOM 1828 O O . GLY A 1 229 ? -13.348 -9.221 7.543 1.00 86.56 229 GLY A O 1
ATOM 1829 N N . MET A 1 230 ? -12.631 -9.236 5.430 1.00 88.94 230 MET A N 1
ATOM 1830 C CA . MET A 1 230 ? -13.330 -7.993 5.089 1.00 88.94 230 MET A CA 1
ATOM 1831 C C . MET A 1 230 ? -14.840 -8.215 4.966 1.00 88.94 230 MET A C 1
ATOM 1833 O O . MET A 1 230 ? -15.306 -9.175 4.354 1.00 88.94 230 MET A O 1
ATOM 1837 N N . LYS A 1 231 ? -15.626 -7.303 5.548 1.00 81.62 231 LYS A N 1
ATOM 1838 C CA . LYS A 1 231 ? -17.094 -7.312 5.460 1.00 81.62 231 LYS A CA 1
ATOM 1839 C C . LYS A 1 231 ? -17.594 -6.056 4.745 1.00 81.62 231 LYS A C 1
ATOM 1841 O O . LYS A 1 231 ? -17.419 -4.964 5.282 1.00 81.62 231 LYS A O 1
ATOM 1846 N N . PRO A 1 232 ? -18.220 -6.160 3.563 1.00 73.75 232 PRO A N 1
ATOM 1847 C CA . PRO A 1 232 ? -18.735 -4.990 2.856 1.00 73.75 232 PRO A CA 1
ATOM 1848 C C . PRO A 1 232 ? -19.764 -4.211 3.687 1.00 73.75 232 PRO A C 1
ATOM 1850 O O . PRO A 1 232 ? -20.570 -4.798 4.409 1.00 73.75 232 PRO A O 1
ATOM 1853 N N . GLY A 1 233 ? -19.758 -2.881 3.571 1.00 67.31 233 GLY A N 1
ATOM 1854 C CA . GLY A 1 233 ? -20.749 -2.009 4.217 1.00 67.31 233 GLY A CA 1
ATOM 1855 C C . GLY A 1 233 ? -20.602 -1.840 5.736 1.00 67.31 233 GLY A C 1
ATOM 1856 O O . GLY A 1 233 ? -21.480 -1.243 6.360 1.00 67.31 233 GLY A O 1
ATOM 1857 N N . THR A 1 234 ? -19.520 -2.341 6.339 1.00 74.50 234 THR A N 1
ATOM 1858 C CA . THR A 1 234 ? -19.180 -2.069 7.744 1.00 74.50 234 THR A CA 1
ATOM 1859 C C . THR A 1 234 ? -18.470 -0.735 7.897 1.00 74.50 234 THR A C 1
ATOM 1861 O O . THR A 1 234 ? -17.576 -0.411 7.116 1.00 74.50 234 THR A O 1
ATOM 1864 N N . PHE A 1 235 ? -18.781 -0.016 8.967 1.00 75.94 235 PHE A N 1
ATOM 1865 C CA . PHE A 1 235 ? -18.054 1.184 9.354 1.00 75.94 235 PHE A CA 1
ATOM 1866 C C . PHE A 1 235 ? -16.819 0.831 10.169 1.00 75.94 235 PHE A C 1
ATOM 1868 O O . PHE A 1 235 ? -16.927 0.216 11.235 1.00 75.94 235 PHE A O 1
ATOM 1875 N N . ARG A 1 236 ? -15.659 1.270 9.683 1.00 87.75 236 ARG A N 1
ATOM 1876 C CA . ARG A 1 236 ? -14.352 0.923 10.237 1.00 87.75 236 ARG A CA 1
ATOM 1877 C C . ARG A 1 236 ? -13.644 2.159 10.780 1.00 87.75 236 ARG A C 1
ATOM 1879 O O . ARG A 1 236 ? -13.810 3.253 10.239 1.00 87.75 236 ARG A O 1
ATOM 1886 N N . CYS A 1 237 ? -12.824 1.981 11.806 1.00 90.25 237 CYS A N 1
ATOM 1887 C CA . CYS A 1 237 ? -11.769 2.938 12.130 1.00 90.25 237 CYS A CA 1
ATOM 1888 C C . CYS A 1 237 ? -10.403 2.260 12.104 1.00 90.25 237 CYS A C 1
ATOM 1890 O O . CYS A 1 237 ? -10.310 1.044 12.264 1.00 90.25 237 CYS A O 1
ATOM 1892 N N . TYR A 1 238 ? -9.364 3.058 11.882 1.00 93.00 238 TYR A N 1
ATOM 1893 C CA . TYR A 1 238 ? -7.977 2.639 11.931 1.00 93.00 238 TYR A CA 1
ATOM 1894 C C . TYR A 1 238 ? -7.225 3.423 13.009 1.00 93.00 238 TYR A C 1
ATOM 1896 O O . TYR A 1 238 ? -7.297 4.655 13.054 1.00 93.00 238 TYR A O 1
ATOM 1904 N N . LEU A 1 239 ? -6.514 2.689 13.865 1.00 91.44 239 LEU A N 1
ATOM 1905 C CA . LEU A 1 239 ? -5.700 3.206 14.961 1.00 91.44 239 LEU A CA 1
ATOM 1906 C C . LEU A 1 239 ? -4.252 2.736 14.814 1.00 91.44 239 LEU A C 1
ATOM 1908 O O . LEU A 1 239 ? -3.992 1.536 14.735 1.00 91.44 239 LEU A O 1
ATOM 1912 N N . ASP A 1 240 ? -3.294 3.654 14.862 1.00 89.44 240 ASP A N 1
ATOM 1913 C CA . ASP A 1 240 ? -1.888 3.279 15.005 1.00 89.44 240 ASP A CA 1
ATOM 1914 C C . ASP A 1 240 ? -1.472 3.350 16.480 1.00 89.44 240 ASP A C 1
ATOM 1916 O O . ASP A 1 240 ? -1.232 4.427 17.028 1.00 89.44 240 ASP A O 1
ATOM 1920 N N . LEU A 1 241 ? -1.407 2.192 17.143 1.00 89.69 241 LEU A N 1
ATOM 1921 C CA . LEU A 1 241 ? -1.049 2.091 18.560 1.00 89.69 241 LEU A CA 1
ATOM 1922 C C . LEU A 1 241 ? 0.436 1.771 18.770 1.00 89.69 241 LEU A C 1
ATOM 1924 O O . LEU A 1 241 ? 0.841 1.536 19.907 1.00 89.69 241 LEU A O 1
ATOM 1928 N N . THR A 1 242 ? 1.260 1.778 17.713 1.00 86.25 242 THR A N 1
ATOM 1929 C CA . THR A 1 242 ? 2.681 1.393 17.806 1.00 86.25 242 THR A CA 1
ATOM 1930 C C . THR A 1 242 ? 3.485 2.274 18.764 1.00 86.25 242 THR A C 1
ATOM 1932 O O . THR A 1 242 ? 4.447 1.793 19.355 1.00 86.25 242 THR A O 1
ATOM 1935 N N . LEU A 1 243 ? 3.069 3.529 18.967 1.00 73.56 243 LEU A N 1
ATOM 1936 C CA . LEU A 1 243 ? 3.669 4.493 19.898 1.00 73.56 243 LEU A CA 1
ATOM 1937 C C . LEU A 1 243 ? 2.800 4.691 21.153 1.00 73.56 243 LEU A C 1
ATOM 1939 O O . LEU A 1 243 ? 2.368 5.799 21.470 1.00 73.56 243 LEU A O 1
ATOM 1943 N N . GLY A 1 244 ? 2.491 3.600 21.854 1.00 65.44 244 GLY A N 1
ATOM 1944 C CA . GLY A 1 244 ? 1.945 3.633 23.217 1.00 65.44 244 GLY A CA 1
ATOM 1945 C C . GLY A 1 244 ? 0.441 3.897 23.361 1.00 65.44 244 GLY A C 1
ATOM 1946 O O . GLY A 1 244 ? -0.076 3.739 24.461 1.00 65.44 244 GLY A O 1
ATOM 1947 N N . GLY A 1 245 ? -0.284 4.241 22.289 1.00 66.44 245 GLY A N 1
ATOM 1948 C CA . GLY A 1 245 ? -1.757 4.192 22.230 1.00 66.44 245 GLY A CA 1
ATOM 1949 C C . GLY A 1 245 ? -2.541 5.121 23.177 1.00 66.44 245 GLY A C 1
ATOM 1950 O O . GLY A 1 245 ? -3.765 5.033 23.223 1.00 66.44 245 GLY A O 1
ATOM 1951 N N . ASP A 1 246 ? -1.879 6.034 23.894 1.00 66.50 246 ASP A N 1
ATOM 1952 C CA . ASP A 1 246 ? -2.492 6.865 24.952 1.00 66.50 246 ASP A CA 1
ATOM 1953 C C . ASP A 1 246 ? -3.490 7.917 24.441 1.00 66.50 246 ASP A C 1
ATOM 1955 O O . ASP A 1 246 ? -4.186 8.571 25.217 1.00 66.50 246 ASP A O 1
ATOM 1959 N N . HIS A 1 247 ? -3.564 8.092 23.124 1.00 68.44 247 HIS A N 1
ATOM 1960 C CA . HIS A 1 247 ? -4.404 9.090 22.474 1.00 68.44 247 HIS A CA 1
ATOM 1961 C C . HIS A 1 247 ? -5.851 8.612 22.347 1.00 68.44 247 HIS A C 1
ATOM 1963 O O . HIS A 1 247 ? -6.750 9.428 22.177 1.00 68.44 247 HIS A O 1
ATOM 1969 N N . VAL A 1 248 ? -6.121 7.309 22.445 1.00 76.50 248 VAL A N 1
ATOM 1970 C CA . VAL A 1 248 ? -7.444 6.756 22.145 1.00 76.50 248 VAL A CA 1
ATOM 1971 C C . VAL A 1 248 ? -7.883 5.746 23.193 1.00 76.50 248 VAL A C 1
ATOM 1973 O O . VAL A 1 248 ? -7.123 4.875 23.591 1.00 76.50 248 VAL A O 1
ATOM 1976 N N . ASN A 1 249 ? -9.143 5.824 23.617 1.00 82.62 249 ASN A N 1
ATOM 1977 C CA . ASN A 1 249 ? -9.764 4.786 24.434 1.00 82.62 249 ASN A CA 1
ATOM 1978 C C . ASN A 1 249 ? -10.447 3.759 23.514 1.00 82.62 249 ASN A C 1
ATOM 1980 O O . ASN A 1 249 ? -11.346 4.123 22.749 1.00 82.62 249 ASN A O 1
ATOM 1984 N N . LEU A 1 250 ? -10.054 2.481 23.592 1.00 86.88 250 LEU A N 1
ATOM 1985 C CA . LEU A 1 250 ? -10.614 1.421 22.745 1.00 86.88 250 LEU A CA 1
ATOM 1986 C C . LEU A 1 250 ? -12.130 1.261 22.925 1.00 86.88 250 LEU A C 1
ATOM 1988 O O . LEU A 1 250 ? -12.840 1.044 21.945 1.00 86.88 250 LEU A O 1
ATOM 1992 N N . ARG A 1 251 ? -12.663 1.450 24.140 1.00 84.50 251 ARG A N 1
ATOM 1993 C CA . ARG A 1 251 ? -14.118 1.411 24.376 1.00 84.50 251 ARG A CA 1
ATOM 1994 C C . ARG A 1 251 ? -14.825 2.533 23.614 1.00 84.50 251 ARG A C 1
ATOM 1996 O O . ARG A 1 251 ? -15.858 2.292 22.997 1.00 84.50 251 ARG A O 1
ATOM 2003 N N . GLN A 1 252 ? -14.234 3.728 23.546 1.00 84.25 252 GLN A N 1
ATOM 2004 C CA . GLN A 1 252 ? -14.805 4.837 22.777 1.00 84.25 252 GLN A CA 1
ATOM 2005 C C . GLN A 1 252 ? -14.944 4.496 21.297 1.00 84.25 252 GLN A C 1
ATOM 2007 O O . GLN A 1 252 ? -16.012 4.697 20.727 1.00 84.25 252 GLN A O 1
ATOM 2012 N N . VAL A 1 253 ? -13.906 3.953 20.666 1.00 84.94 253 VAL A N 1
ATOM 2013 C CA . VAL A 1 253 ? -13.996 3.615 19.239 1.00 84.94 253 VAL A CA 1
ATOM 2014 C C . VAL A 1 253 ? -14.906 2.414 18.988 1.00 84.94 253 VAL A C 1
ATOM 2016 O O . VAL A 1 253 ? -15.682 2.431 18.036 1.00 84.94 253 VAL A O 1
ATOM 2019 N N . LEU A 1 254 ? -14.928 1.421 19.878 1.00 84.62 254 LEU A N 1
ATOM 2020 C CA . LEU A 1 254 ? -15.861 0.295 19.791 1.00 84.62 254 LEU A CA 1
ATOM 2021 C C . LEU A 1 254 ? -17.324 0.743 19.945 1.00 84.62 254 LEU A C 1
ATOM 2023 O O . LEU A 1 254 ? -18.225 0.132 19.374 1.00 84.62 254 LEU A O 1
ATOM 2027 N N . MET A 1 255 ? -17.592 1.838 20.656 1.00 79.38 255 MET A N 1
ATOM 2028 C CA . MET A 1 255 ? -18.933 2.429 20.703 1.00 79.38 255 MET A CA 1
ATOM 2029 C C . MET A 1 255 ? -19.353 3.058 19.365 1.00 79.38 255 MET A C 1
ATOM 2031 O O . MET A 1 255 ? -20.544 3.191 19.086 1.00 79.38 255 MET A O 1
ATOM 2035 N N . LEU A 1 256 ? -18.393 3.473 18.540 1.00 72.94 256 LEU A N 1
ATOM 2036 C CA . LEU A 1 256 ? -18.625 4.266 17.331 1.00 72.94 256 LEU A CA 1
ATOM 2037 C C . LEU A 1 256 ? -18.557 3.425 16.049 1.00 72.94 256 LEU A C 1
ATOM 2039 O O . LEU A 1 256 ? -19.241 3.735 15.070 1.00 72.94 256 LEU A O 1
ATOM 2043 N N . TYR A 1 257 ? -17.780 2.344 16.044 1.00 81.50 257 TYR A N 1
ATOM 2044 C CA . TYR A 1 257 ? -17.462 1.574 14.840 1.00 81.50 257 TYR A CA 1
ATOM 2045 C C . TYR A 1 257 ? -17.900 0.116 14.926 1.00 81.50 257 TYR A C 1
ATOM 2047 O O . TYR A 1 257 ? -17.968 -0.486 16.001 1.00 81.50 257 TYR A O 1
ATOM 2055 N N . ASP A 1 258 ? -18.235 -0.445 13.764 1.00 80.06 258 ASP A N 1
ATOM 2056 C CA . ASP A 1 258 ? -18.551 -1.866 13.647 1.00 80.06 258 ASP A CA 1
ATOM 2057 C C . ASP A 1 258 ? -17.279 -2.692 13.852 1.00 80.06 258 ASP A C 1
ATOM 2059 O O . ASP A 1 258 ? -17.288 -3.632 14.644 1.00 80.06 258 ASP A O 1
ATOM 2063 N N . GLU A 1 259 ? -16.187 -2.280 13.204 1.00 90.25 259 GLU A N 1
ATOM 2064 C CA . GLU A 1 259 ? -14.879 -2.929 13.285 1.00 90.25 259 GLU A CA 1
ATOM 2065 C C . GLU A 1 259 ? -13.780 -1.891 13.558 1.00 90.25 259 GLU A C 1
ATOM 2067 O O . GLU A 1 259 ? -13.725 -0.834 12.928 1.00 90.25 259 GLU A O 1
ATOM 2072 N N . VAL A 1 260 ? -12.897 -2.199 14.502 1.00 93.44 260 VAL A N 1
ATOM 2073 C CA . VAL A 1 260 ? -11.706 -1.412 14.823 1.00 93.44 260 VAL A CA 1
ATOM 2074 C C . VAL A 1 260 ? -10.503 -2.151 14.261 1.00 93.44 260 VAL A C 1
ATOM 2076 O O . VAL A 1 260 ? -10.231 -3.284 14.652 1.00 93.44 260 VAL A O 1
ATOM 2079 N N . TRP A 1 261 ? -9.783 -1.510 13.352 1.00 94.75 261 TRP A N 1
ATOM 2080 C CA . TRP A 1 261 ? -8.500 -1.984 12.856 1.00 94.75 261 TRP A CA 1
ATOM 2081 C C . TRP A 1 261 ? -7.384 -1.260 13.597 1.00 94.75 261 TRP A C 1
ATOM 2083 O O . TRP A 1 261 ? -7.434 -0.038 13.734 1.00 94.75 261 TRP A O 1
ATOM 2093 N N . CYS A 1 262 ? -6.364 -1.975 14.065 1.00 94.06 262 CYS A N 1
ATOM 2094 C CA . CYS A 1 262 ? -5.224 -1.313 14.684 1.00 94.06 262 CYS A CA 1
ATOM 2095 C C . CYS A 1 262 ? -3.871 -1.945 14.369 1.00 94.06 262 CYS A C 1
ATOM 2097 O O . CYS A 1 262 ? -3.750 -3.159 14.210 1.00 94.06 262 CYS A O 1
ATOM 2099 N N . SER A 1 263 ? -2.838 -1.104 14.331 1.00 92.75 263 SER A N 1
ATOM 2100 C CA . SER A 1 263 ? -1.469 -1.566 14.555 1.00 92.75 263 SER A CA 1
ATOM 2101 C C . SER A 1 263 ? -1.247 -1.723 16.051 1.00 92.75 263 SER A C 1
ATOM 2103 O O . SER A 1 263 ? -1.465 -0.767 16.791 1.00 92.75 263 SER A O 1
ATOM 2105 N N . LEU A 1 264 ? -0.840 -2.913 16.502 1.00 92.81 264 LEU A N 1
ATOM 2106 C CA . LEU A 1 264 ? -0.604 -3.173 17.924 1.00 92.81 264 LEU A CA 1
ATOM 2107 C C . LEU A 1 264 ? 0.597 -2.378 18.465 1.00 92.81 264 LEU A C 1
ATOM 2109 O O . LEU A 1 264 ? 1.535 -2.097 17.709 1.00 92.81 264 LEU A O 1
ATOM 2113 N N . PRO A 1 265 ? 0.613 -2.077 19.778 1.00 92.50 265 PRO A N 1
ATOM 2114 C CA . PRO A 1 265 ? 1.807 -1.580 20.448 1.00 92.50 265 PRO A CA 1
ATOM 2115 C C . PRO A 1 265 ? 3.004 -2.512 20.253 1.00 92.50 265 PRO A C 1
ATOM 2117 O O . PRO A 1 265 ? 2.854 -3.729 20.099 1.00 92.50 265 PRO A O 1
ATOM 2120 N N . LEU A 1 266 ? 4.209 -1.941 20.307 1.00 92.31 266 LEU A N 1
ATOM 2121 C CA . LEU A 1 266 ? 5.436 -2.733 20.350 1.00 92.31 266 LEU A CA 1
ATOM 2122 C C . LEU A 1 266 ? 5.424 -3.669 21.564 1.00 92.31 266 LEU A C 1
ATOM 2124 O O . LEU A 1 266 ? 4.779 -3.389 22.572 1.00 92.31 266 LEU A O 1
ATOM 2128 N N . ALA A 1 267 ? 6.172 -4.773 21.494 1.00 92.19 267 ALA A N 1
ATOM 2129 C CA . ALA A 1 267 ? 6.134 -5.818 22.522 1.00 92.19 267 ALA A CA 1
ATOM 2130 C C . ALA A 1 267 ? 6.359 -5.290 23.954 1.00 92.19 267 ALA A C 1
ATOM 2132 O O . ALA A 1 267 ? 5.744 -5.779 24.897 1.00 92.19 267 ALA A O 1
ATOM 2133 N N . HIS A 1 268 ? 7.222 -4.282 24.113 1.00 90.44 268 HIS A N 1
ATOM 2134 C CA . HIS A 1 268 ? 7.521 -3.666 25.409 1.00 90.44 268 HIS A CA 1
ATOM 2135 C C . HIS A 1 268 ? 6.442 -2.686 25.897 1.00 90.44 268 HIS A C 1
ATOM 2137 O O . HIS A 1 268 ? 6.384 -2.416 27.092 1.00 90.44 268 HIS A O 1
ATOM 2143 N N . ASP A 1 269 ? 5.581 -2.201 25.002 1.00 90.81 269 ASP A N 1
ATOM 2144 C CA . ASP A 1 269 ? 4.519 -1.235 25.299 1.00 90.81 269 ASP A CA 1
ATOM 2145 C C . ASP A 1 269 ? 3.129 -1.880 25.409 1.00 90.81 269 ASP A C 1
ATOM 2147 O O . ASP A 1 269 ? 2.191 -1.216 25.848 1.00 90.81 269 ASP A O 1
ATOM 2151 N N . LEU A 1 270 ? 2.980 -3.165 25.058 1.00 92.75 270 LEU A N 1
ATOM 2152 C CA . LEU A 1 270 ? 1.690 -3.863 25.082 1.00 92.75 270 LEU A CA 1
ATOM 2153 C C . LEU A 1 270 ? 1.073 -3.926 26.487 1.00 92.75 270 LEU A C 1
ATOM 2155 O O . LEU A 1 270 ? -0.074 -3.522 26.654 1.00 92.75 270 LEU A O 1
ATOM 2159 N N . GLU A 1 271 ? 1.811 -4.404 27.494 1.00 93.38 271 GLU A N 1
ATOM 2160 C CA . GLU A 1 271 ? 1.282 -4.477 28.869 1.00 93.38 271 GLU A CA 1
ATOM 2161 C C . GLU A 1 271 ? 1.002 -3.089 29.461 1.00 93.38 271 GLU A C 1
ATOM 2163 O O . GLU A 1 271 ? -0.117 -2.871 29.924 1.00 93.38 271 GLU A O 1
ATOM 2168 N N . PRO A 1 272 ? 1.924 -2.103 29.372 1.00 91.62 272 PRO A N 1
ATOM 2169 C CA . PRO A 1 272 ? 1.624 -0.744 29.816 1.00 91.62 272 PRO A CA 1
ATOM 2170 C C . PRO A 1 272 ? 0.379 -0.145 29.148 1.00 91.62 272 PRO A C 1
ATOM 2172 O O . PRO A 1 272 ? -0.401 0.545 29.802 1.00 91.62 272 PRO A O 1
ATOM 2175 N N . PHE A 1 273 ? 0.175 -0.401 27.853 1.00 91.12 273 PHE A N 1
ATOM 2176 C CA . PHE A 1 273 ? -1.019 0.035 27.132 1.00 91.12 273 PHE A CA 1
ATOM 2177 C C . PHE A 1 273 ? -2.294 -0.604 27.702 1.00 91.12 273 PHE A C 1
ATOM 2179 O O . PHE A 1 273 ? -3.263 0.102 27.988 1.00 91.12 273 PHE A O 1
ATOM 2186 N N . LEU A 1 274 ? -2.290 -1.926 27.895 1.00 91.56 274 LEU A N 1
ATOM 2187 C CA . LEU A 1 274 ? -3.422 -2.675 28.445 1.00 91.56 274 LEU A CA 1
ATOM 2188 C C . LEU A 1 274 ? -3.794 -2.187 29.849 1.00 91.56 274 LEU A C 1
ATOM 2190 O O . LEU A 1 274 ? -4.961 -1.882 30.107 1.00 91.56 274 LEU A O 1
ATOM 2194 N N . GLU A 1 275 ? -2.801 -2.023 30.723 1.00 90.50 275 GLU A N 1
ATOM 2195 C CA . GLU A 1 275 ? -2.987 -1.519 32.084 1.00 90.50 275 GLU A CA 1
ATOM 2196 C C . GLU A 1 275 ? -3.631 -0.127 32.092 1.00 90.50 275 GLU A C 1
ATOM 2198 O O . GLU A 1 275 ? -4.619 0.094 32.798 1.00 90.50 275 GLU A O 1
ATOM 2203 N N . ARG A 1 276 ? -3.133 0.801 31.261 1.00 87.00 276 ARG A N 1
ATOM 2204 C CA . ARG A 1 276 ? -3.676 2.168 31.156 1.00 87.00 276 ARG A CA 1
ATOM 2205 C C . ARG A 1 276 ? -5.112 2.205 30.639 1.00 87.00 276 ARG A C 1
ATOM 2207 O O . ARG A 1 276 ? -5.871 3.096 31.012 1.00 87.00 276 ARG A O 1
ATOM 2214 N N . GLN A 1 277 ? -5.498 1.249 29.797 1.00 86.50 277 GLN A N 1
ATOM 2215 C CA . GLN A 1 277 ? -6.864 1.136 29.277 1.00 86.50 277 GLN A CA 1
ATOM 2216 C C . GLN A 1 277 ? -7.789 0.307 30.180 1.00 86.50 277 GLN A C 1
ATOM 2218 O O . GLN A 1 277 ? -8.971 0.156 29.856 1.00 86.50 277 GLN A O 1
ATOM 2223 N N . HIS A 1 278 ? -7.282 -0.232 31.296 1.00 89.06 278 HIS A N 1
ATOM 2224 C CA . HIS A 1 278 ? -7.983 -1.216 32.124 1.00 89.06 278 HIS A CA 1
ATOM 2225 C C . HIS A 1 278 ? -8.513 -2.380 31.272 1.00 89.06 278 HIS A C 1
ATOM 2227 O O . HIS A 1 278 ? -9.717 -2.661 31.236 1.00 89.06 278 HIS A O 1
ATOM 2233 N N . LEU A 1 279 ? -7.603 -2.980 30.508 1.00 91.44 279 LEU A N 1
ATOM 2234 C CA . LEU A 1 279 ? -7.833 -4.127 29.641 1.00 91.44 279 LEU A CA 1
ATOM 2235 C C . LEU A 1 279 ? -6.827 -5.231 29.961 1.00 91.44 279 LEU A C 1
ATOM 2237 O O . LEU A 1 279 ? -5.746 -4.989 30.490 1.00 91.44 279 LEU A O 1
ATOM 2241 N N . THR A 1 280 ? -7.184 -6.448 29.589 1.00 93.75 280 THR A N 1
ATOM 2242 C CA . THR A 1 280 ? -6.338 -7.637 29.622 1.00 93.75 280 THR A CA 1
ATOM 2243 C C . THR A 1 280 ? -6.109 -8.161 28.204 1.00 93.75 280 THR A C 1
ATOM 2245 O O . THR A 1 280 ? -6.790 -7.774 27.249 1.00 93.75 280 THR A O 1
ATOM 2248 N N . ARG A 1 281 ? -5.161 -9.089 28.041 1.00 95.38 281 ARG A N 1
ATOM 2249 C CA . ARG A 1 281 ? -4.977 -9.802 26.766 1.00 95.38 281 ARG A CA 1
ATOM 2250 C C . ARG A 1 281 ? -6.241 -10.557 26.345 1.00 95.38 281 ARG A C 1
ATOM 2252 O O . ARG A 1 281 ? -6.585 -10.541 25.165 1.00 95.38 281 ARG A O 1
ATOM 2259 N N . ASP A 1 282 ? -6.938 -11.174 27.299 1.00 95.25 282 ASP A N 1
ATOM 2260 C CA . ASP A 1 282 ? -8.187 -11.897 27.038 1.00 95.25 282 ASP A CA 1
ATOM 2261 C C . ASP A 1 282 ? -9.297 -10.957 26.559 1.00 95.25 282 ASP A C 1
ATOM 2263 O O . ASP A 1 282 ? -10.058 -11.327 25.667 1.00 95.25 282 ASP A O 1
ATOM 2267 N N . ASP A 1 283 ? -9.341 -9.715 27.053 1.00 94.12 283 ASP A N 1
ATOM 2268 C CA . ASP A 1 283 ? -10.283 -8.711 26.551 1.00 94.12 283 ASP A CA 1
ATOM 2269 C C . ASP A 1 283 ? -10.069 -8.439 25.059 1.00 94.12 283 ASP A C 1
ATOM 2271 O O . ASP A 1 283 ? -11.027 -8.437 24.284 1.00 94.12 283 ASP A O 1
ATOM 2275 N N . LEU A 1 284 ? -8.815 -8.274 24.625 1.00 95.06 284 LEU A N 1
ATOM 2276 C CA . LEU A 1 284 ? -8.498 -8.115 23.203 1.00 95.06 284 LEU A CA 1
ATOM 2277 C C . LEU A 1 284 ? -8.864 -9.370 22.395 1.00 95.06 284 LEU A C 1
ATOM 2279 O O . LEU A 1 284 ? -9.442 -9.249 21.315 1.00 95.06 284 LEU A O 1
ATOM 2283 N N . LEU A 1 285 ? -8.590 -10.575 22.912 1.00 96.25 285 LEU A N 1
ATOM 2284 C CA . LEU A 1 285 ? -8.981 -11.829 22.252 1.00 96.25 285 LEU A CA 1
ATOM 2285 C C . LEU A 1 285 ? -10.507 -11.971 22.134 1.00 96.25 285 LEU A C 1
ATOM 2287 O O . LEU A 1 285 ? -10.997 -12.500 21.133 1.00 96.25 285 LEU A O 1
ATOM 2291 N N . ASN A 1 286 ? -11.271 -11.471 23.106 1.00 93.88 286 ASN A N 1
ATOM 2292 C CA . ASN A 1 286 ? -12.733 -11.425 23.053 1.00 93.88 286 ASN A CA 1
ATOM 2293 C C . ASN A 1 286 ? -13.228 -10.423 21.996 1.00 93.88 286 ASN A C 1
ATOM 2295 O O . ASN A 1 286 ? -14.155 -10.721 21.235 1.00 93.88 286 ASN A O 1
ATOM 2299 N N . MET A 1 287 ? -12.580 -9.259 21.871 1.00 94.81 287 MET A N 1
ATOM 2300 C CA . MET A 1 287 ? -12.873 -8.307 20.792 1.00 94.81 287 MET A CA 1
ATOM 2301 C C . MET A 1 287 ? -12.561 -8.897 19.404 1.00 94.81 287 MET A C 1
ATOM 2303 O O . MET A 1 287 ? -13.330 -8.689 18.464 1.00 94.81 287 MET A O 1
ATOM 2307 N N . VAL A 1 288 ? -11.474 -9.665 19.272 1.00 95.62 288 VAL A N 1
ATOM 2308 C CA . VAL A 1 288 ? -11.133 -10.398 18.039 1.00 95.62 288 VAL A CA 1
ATOM 2309 C C . VAL A 1 288 ? -12.187 -11.461 17.739 1.00 95.62 288 VAL A C 1
ATOM 2311 O O . VAL A 1 288 ? -12.754 -11.480 16.651 1.00 95.62 288 VAL A O 1
ATOM 2314 N N . SER A 1 289 ? -12.524 -12.297 18.723 1.00 92.31 289 SER A N 1
ATOM 2315 C CA . SER A 1 289 ? -13.483 -13.402 18.560 1.00 92.31 289 SER A CA 1
ATOM 2316 C C . SER A 1 289 ? -14.893 -12.911 18.203 1.00 92.31 289 SER A C 1
ATOM 2318 O O . SER A 1 289 ? -15.637 -13.587 17.497 1.00 92.31 289 SER A O 1
ATOM 2320 N N . SER A 1 290 ? -15.270 -11.715 18.662 1.00 88.81 290 SER A N 1
ATOM 2321 C CA . SER A 1 290 ? -16.535 -11.060 18.295 1.00 88.81 290 SER A CA 1
ATOM 2322 C C . SER A 1 290 ? -16.488 -10.339 16.938 1.00 88.81 290 SER A C 1
ATOM 2324 O O . SER A 1 290 ? -17.497 -9.781 16.499 1.00 88.81 290 SER A O 1
ATOM 2326 N N . GLY A 1 291 ? -15.336 -10.346 16.259 1.00 90.12 291 GLY A N 1
ATOM 2327 C CA . GLY A 1 291 ? -15.111 -9.681 14.978 1.00 90.12 291 GLY A CA 1
ATOM 2328 C C . GLY A 1 291 ? -15.137 -8.156 15.071 1.00 90.12 291 GLY A C 1
ATOM 2329 O O . GLY A 1 291 ? -15.464 -7.502 14.083 1.00 90.12 291 GLY A O 1
ATOM 2330 N N . ARG A 1 292 ? -14.869 -7.598 16.258 1.00 90.56 292 ARG A N 1
ATOM 2331 C CA . ARG A 1 292 ? -14.891 -6.155 16.543 1.00 90.56 292 ARG A CA 1
ATOM 2332 C C . ARG A 1 292 ? -13.497 -5.531 16.512 1.00 90.56 292 ARG A C 1
ATOM 2334 O O . ARG A 1 292 ? -13.401 -4.328 16.294 1.00 90.56 292 ARG A O 1
ATOM 2341 N N . LEU A 1 293 ? -12.448 -6.329 16.711 1.00 94.94 293 LEU A N 1
ATOM 2342 C CA . LEU A 1 293 ? -11.047 -5.916 16.626 1.00 94.94 293 LEU A CA 1
ATOM 2343 C C . LEU A 1 293 ? -10.313 -6.740 15.567 1.00 94.94 293 LEU A C 1
ATOM 2345 O O . LEU A 1 293 ? -10.423 -7.965 15.542 1.00 94.94 293 LEU A O 1
ATOM 2349 N N . ARG A 1 294 ? -9.548 -6.059 14.718 1.00 95.75 294 ARG A N 1
ATOM 2350 C CA . ARG A 1 294 ? -8.659 -6.647 13.713 1.00 95.75 294 ARG A CA 1
ATOM 2351 C C . ARG A 1 294 ? -7.312 -5.936 13.731 1.00 95.75 294 ARG A C 1
ATOM 2353 O O . ARG A 1 294 ? -7.220 -4.769 14.111 1.00 95.75 294 ARG A O 1
ATOM 2360 N N . ILE A 1 295 ? -6.269 -6.641 13.325 1.00 95.81 295 ILE A N 1
ATOM 2361 C CA . ILE A 1 295 ? -4.883 -6.196 13.416 1.00 95.81 295 ILE A CA 1
ATOM 2362 C C . ILE A 1 295 ? -4.325 -5.929 12.021 1.00 95.81 295 ILE A C 1
ATOM 2364 O O . ILE A 1 295 ? -4.492 -6.740 11.114 1.00 95.81 295 ILE A O 1
ATOM 2368 N N . VAL A 1 296 ? -3.620 -4.810 11.871 1.00 94.25 296 VAL A N 1
ATOM 2369 C CA . VAL A 1 296 ? -2.765 -4.503 10.718 1.00 94.25 296 VAL A CA 1
ATOM 2370 C C . VAL A 1 296 ? -1.328 -4.420 11.212 1.00 94.25 296 VAL A C 1
ATOM 2372 O O . VAL A 1 296 ? -1.031 -3.676 12.139 1.00 94.25 296 VAL A O 1
ATOM 2375 N N . SER A 1 297 ? -0.407 -5.167 10.618 1.00 90.31 297 SER A N 1
ATOM 2376 C CA . SER A 1 297 ? 1.009 -5.079 10.968 1.00 90.31 297 SER A CA 1
ATOM 2377 C C . SER A 1 297 ? 1.717 -4.042 10.103 1.00 90.31 297 SER A C 1
ATOM 2379 O O . SER A 1 297 ? 1.937 -4.245 8.912 1.00 90.31 297 SER A O 1
ATOM 2381 N N . THR A 1 298 ? 2.142 -2.948 10.734 1.00 89.62 298 THR A N 1
ATOM 2382 C CA . THR A 1 298 ? 3.028 -1.927 10.141 1.00 89.62 298 THR A CA 1
ATOM 2383 C C . THR A 1 298 ? 4.489 -2.073 10.575 1.00 89.62 298 THR A C 1
ATOM 2385 O O . THR A 1 298 ? 5.380 -1.384 10.076 1.00 89.62 298 THR A O 1
ATOM 2388 N N . GLN A 1 299 ? 4.757 -2.974 11.521 1.00 88.94 299 GLN A N 1
ATOM 2389 C CA . GLN A 1 299 ? 6.078 -3.262 12.076 1.00 88.94 299 GLN A CA 1
ATOM 2390 C C . GLN A 1 299 ? 6.461 -4.720 11.791 1.00 88.94 299 GLN A C 1
ATOM 2392 O O . GLN A 1 299 ? 5.569 -5.561 11.670 1.00 88.94 299 GLN A O 1
ATOM 2397 N N . PRO A 1 300 ? 7.766 -5.043 11.698 1.00 87.75 300 PRO A N 1
ATOM 2398 C CA . PRO A 1 300 ? 8.235 -6.421 11.732 1.00 87.75 300 PRO A CA 1
ATOM 2399 C C . PRO A 1 300 ? 7.638 -7.165 12.920 1.00 87.75 300 PRO A C 1
ATOM 2401 O O . PRO A 1 300 ? 7.616 -6.639 14.035 1.00 87.75 300 PRO A O 1
ATOM 2404 N N . GLU A 1 301 ? 7.179 -8.390 12.686 1.00 87.00 301 GLU A N 1
ATOM 2405 C CA . GLU A 1 301 ? 6.479 -9.179 13.698 1.00 87.00 301 GLU A CA 1
ATOM 2406 C C . GLU A 1 301 ? 7.398 -9.475 14.898 1.00 87.00 301 GLU A C 1
ATOM 2408 O O . GLU A 1 301 ? 6.928 -9.563 16.025 1.00 87.00 301 GLU A O 1
ATOM 2413 N N . GLU A 1 302 ? 8.722 -9.505 14.691 1.00 85.81 302 GLU A N 1
ATOM 2414 C CA . GLU A 1 302 ? 9.742 -9.609 15.744 1.00 85.81 302 GLU A CA 1
ATOM 2415 C C . GLU A 1 302 ? 9.766 -8.434 16.729 1.00 85.81 302 GLU A C 1
ATOM 2417 O O . GLU A 1 302 ? 10.325 -8.563 17.818 1.00 85.81 302 GLU A O 1
ATOM 2422 N N . ARG A 1 303 ? 9.205 -7.278 16.358 1.00 88.81 303 ARG A N 1
ATOM 2423 C CA . ARG A 1 303 ? 9.083 -6.111 17.247 1.00 88.81 303 ARG A CA 1
ATOM 2424 C C . ARG A 1 303 ? 7.779 -6.120 18.049 1.00 88.81 303 ARG A C 1
ATOM 2426 O O . ARG A 1 303 ? 7.614 -5.287 18.943 1.00 88.81 303 ARG A O 1
ATOM 2433 N N . LEU A 1 304 ? 6.870 -7.036 17.726 1.00 90.81 304 LEU A N 1
ATOM 2434 C CA . LEU A 1 304 ? 5.588 -7.250 18.388 1.00 90.81 304 LEU A CA 1
ATOM 2435 C C . LEU A 1 304 ? 5.666 -8.494 19.289 1.00 90.81 304 LEU A C 1
ATOM 2437 O O . LEU A 1 304 ? 6.633 -9.257 19.251 1.00 90.81 304 LEU A O 1
ATOM 2441 N N . ASP A 1 305 ? 4.652 -8.706 20.128 1.00 92.12 305 ASP A N 1
ATOM 2442 C CA . ASP A 1 305 ? 4.548 -9.945 20.902 1.00 92.12 305 ASP A CA 1
ATOM 2443 C C . ASP A 1 305 ? 4.067 -11.084 19.987 1.00 92.12 305 ASP A C 1
ATOM 2445 O O . ASP A 1 305 ? 2.869 -11.278 19.776 1.00 92.12 305 ASP A O 1
ATOM 2449 N N . ILE A 1 306 ? 5.023 -11.838 19.432 1.00 90.12 306 ILE A N 1
ATOM 2450 C CA . ILE A 1 306 ? 4.760 -12.952 18.509 1.00 90.12 306 ILE A CA 1
ATOM 2451 C C . ILE A 1 306 ? 3.789 -13.979 19.106 1.00 90.12 306 ILE A C 1
ATOM 2453 O O . ILE A 1 306 ? 2.900 -14.450 18.401 1.00 90.12 306 ILE A O 1
ATOM 2457 N N . ARG A 1 307 ? 3.927 -14.317 20.394 1.00 91.25 307 ARG A N 1
ATOM 2458 C CA . ARG A 1 307 ? 3.057 -15.319 21.033 1.00 91.25 307 ARG A CA 1
ATOM 2459 C C . ARG A 1 307 ? 1.625 -14.815 21.121 1.00 91.25 307 ARG A C 1
ATOM 2461 O O . ARG A 1 307 ? 0.684 -15.586 20.973 1.00 91.25 307 ARG A O 1
ATOM 2468 N N . PHE A 1 308 ? 1.459 -13.518 21.357 1.00 94.62 308 PHE A N 1
ATOM 2469 C CA . PHE A 1 308 ? 0.141 -12.906 21.360 1.00 94.62 308 PHE A CA 1
ATOM 2470 C C . PHE A 1 308 ? -0.471 -12.835 19.956 1.00 94.62 308 PHE A C 1
ATOM 2472 O O . PHE A 1 308 ? -1.651 -13.136 19.800 1.00 94.62 308 PHE A O 1
ATOM 2479 N N . LEU A 1 309 ? 0.324 -12.527 18.925 1.00 93.75 309 LEU A N 1
ATOM 2480 C CA . LEU A 1 309 ? -0.127 -12.607 17.529 1.00 93.75 309 LEU A CA 1
ATOM 2481 C C . LEU A 1 309 ? -0.563 -14.031 17.149 1.00 93.75 309 LEU A C 1
ATOM 2483 O O . LEU A 1 309 ? -1.575 -14.203 16.478 1.00 93.75 309 LEU A O 1
ATOM 2487 N N . GLU A 1 310 ? 0.160 -15.059 17.598 1.00 92.50 310 GLU A N 1
ATOM 2488 C CA . GLU A 1 310 ? -0.250 -16.457 17.419 1.00 92.50 310 GLU A CA 1
ATOM 2489 C C . GLU A 1 310 ? -1.580 -16.751 18.118 1.00 92.50 310 GLU A C 1
ATOM 2491 O O . GLU A 1 310 ? -2.480 -17.296 17.484 1.00 92.50 310 GLU A O 1
ATOM 2496 N N . ALA A 1 311 ? -1.756 -16.307 19.366 1.00 95.12 311 ALA A N 1
ATOM 2497 C CA . ALA A 1 311 ? -3.021 -16.463 20.083 1.00 95.12 311 ALA A CA 1
ATOM 2498 C C . ALA A 1 311 ? -4.195 -15.771 19.364 1.00 95.12 311 ALA A C 1
ATOM 2500 O O . ALA A 1 311 ? -5.292 -16.321 19.316 1.00 95.12 311 ALA A O 1
ATOM 2501 N N . ILE A 1 312 ? -3.982 -14.590 18.771 1.00 95.75 312 ILE A N 1
ATOM 2502 C CA . ILE A 1 312 ? -4.992 -13.902 17.949 1.00 95.75 312 ILE A CA 1
ATOM 2503 C C . ILE A 1 312 ? -5.327 -14.734 16.703 1.00 95.75 312 ILE A C 1
ATOM 2505 O O . ILE A 1 312 ? -6.503 -14.976 16.433 1.00 95.75 312 ILE A O 1
ATOM 2509 N N . ALA A 1 313 ? -4.311 -15.202 15.972 1.00 93.75 313 ALA A N 1
ATOM 2510 C CA . ALA A 1 313 ? -4.493 -15.998 14.758 1.00 93.75 313 ALA A CA 1
ATOM 2511 C C . ALA A 1 313 ? -5.192 -17.344 15.026 1.00 93.75 313 ALA A C 1
ATOM 2513 O O . ALA A 1 313 ? -5.941 -17.833 14.184 1.00 93.75 313 ALA A O 1
ATOM 2514 N N . GLU A 1 314 ? -4.981 -17.941 16.202 1.00 93.69 314 GLU A N 1
ATOM 2515 C CA . GLU A 1 314 ? -5.694 -19.144 16.643 1.00 93.69 314 GLU A CA 1
ATOM 2516 C C . GLU A 1 314 ? -7.185 -18.887 16.909 1.00 93.69 314 GLU A C 1
ATOM 2518 O O . GLU A 1 314 ? -8.001 -19.788 16.710 1.00 93.69 314 GLU A O 1
ATOM 2523 N N . ARG A 1 315 ? -7.557 -17.674 17.344 1.00 94.25 315 ARG A N 1
ATOM 2524 C CA . ARG A 1 315 ? -8.965 -17.288 17.551 1.00 94.25 315 ARG A CA 1
ATOM 2525 C C . ARG A 1 315 ? -9.678 -16.985 16.239 1.00 94.25 315 ARG A C 1
ATOM 2527 O O . ARG A 1 315 ? -10.797 -17.453 16.042 1.00 94.25 315 ARG A O 1
ATOM 2534 N N . ASP A 1 316 ? -9.046 -16.211 15.364 1.00 93.69 316 ASP A N 1
ATOM 2535 C CA . ASP A 1 316 ? -9.541 -15.911 14.020 1.00 93.69 316 ASP A CA 1
ATOM 2536 C C . ASP A 1 316 ? -8.351 -15.760 13.052 1.00 93.69 316 ASP A C 1
ATOM 2538 O O . ASP A 1 316 ? -7.649 -14.744 13.092 1.00 93.69 316 ASP A O 1
ATOM 2542 N N . PRO A 1 317 ? -8.136 -16.726 12.137 1.00 90.56 317 PRO A N 1
ATOM 2543 C CA . PRO A 1 317 ? -7.056 -16.668 11.150 1.00 90.56 317 PRO A CA 1
ATOM 2544 C C . PRO A 1 317 ? -7.127 -15.455 10.214 1.00 90.56 317 PRO A C 1
ATOM 2546 O O . PRO A 1 317 ? -6.132 -15.093 9.597 1.00 90.56 317 PRO A O 1
ATOM 2549 N N . THR A 1 318 ? -8.296 -14.818 10.091 1.00 92.31 318 THR A N 1
ATOM 2550 C CA . THR A 1 318 ? -8.513 -13.642 9.235 1.00 92.31 318 THR A CA 1
ATOM 2551 C C . THR A 1 318 ? -8.382 -12.316 9.982 1.00 92.31 318 THR A C 1
ATOM 2553 O O . THR A 1 318 ? -8.551 -11.251 9.387 1.00 92.31 318 THR A O 1
ATOM 2556 N N . ALA A 1 319 ? -8.124 -12.345 11.292 1.00 94.06 319 ALA A N 1
ATOM 2557 C CA . ALA A 1 319 ? -8.070 -11.138 12.108 1.00 94.06 319 ALA A CA 1
ATOM 2558 C C . ALA A 1 319 ? -6.767 -10.349 11.956 1.00 94.06 319 ALA A C 1
ATOM 2560 O O . ALA A 1 319 ? -6.724 -9.206 12.400 1.00 94.06 319 ALA A O 1
ATOM 2561 N N . ILE A 1 320 ? -5.723 -10.923 11.351 1.00 94.81 320 ILE A N 1
ATOM 2562 C CA . ILE A 1 320 ? -4.413 -10.281 11.204 1.00 94.81 320 ILE A CA 1
ATOM 2563 C C . ILE A 1 320 ? -4.094 -10.094 9.729 1.00 94.81 320 ILE A C 1
ATOM 2565 O O . ILE A 1 320 ? -3.971 -11.061 8.983 1.00 94.81 320 ILE A O 1
ATOM 2569 N N . PHE A 1 321 ? -3.881 -8.845 9.331 1.00 94.38 321 PHE A N 1
ATOM 2570 C CA . PHE A 1 321 ? -3.179 -8.516 8.100 1.00 94.38 321 PHE A CA 1
ATOM 2571 C C . PHE A 1 321 ? -1.715 -8.282 8.444 1.00 94.38 321 PHE A C 1
ATOM 2573 O O . PHE A 1 321 ? -1.370 -7.276 9.063 1.00 94.38 321 PHE A O 1
ATOM 2580 N N . GLY A 1 322 ? -0.853 -9.223 8.056 1.00 92.31 322 GLY A N 1
ATOM 2581 C CA . GLY A 1 322 ? 0.589 -9.059 8.184 1.00 92.31 322 GLY A CA 1
ATOM 2582 C C . GLY A 1 322 ? 1.116 -7.999 7.216 1.00 92.31 322 GLY A C 1
ATOM 2583 O O . GLY A 1 322 ? 0.360 -7.332 6.496 1.00 92.31 322 GLY A O 1
ATOM 2584 N N . ARG A 1 323 ? 2.436 -7.802 7.186 1.00 91.00 323 ARG A N 1
ATOM 2585 C CA . ARG A 1 323 ? 3.032 -6.763 6.334 1.00 91.00 323 ARG A CA 1
ATOM 2586 C C . ARG A 1 323 ? 2.814 -7.020 4.841 1.00 91.00 323 ARG A C 1
ATOM 2588 O O . ARG A 1 323 ? 2.729 -6.046 4.093 1.00 91.00 323 ARG A O 1
ATOM 2595 N N . ARG A 1 324 ? 2.711 -8.281 4.395 1.00 91.12 324 ARG A N 1
ATOM 2596 C CA . ARG A 1 324 ? 2.459 -8.622 2.984 1.00 91.12 324 ARG A CA 1
ATOM 2597 C C . ARG A 1 324 ? 0.990 -8.427 2.618 1.00 91.12 324 ARG A C 1
ATOM 2599 O O . ARG A 1 324 ? 0.718 -7.781 1.612 1.00 91.12 324 ARG A O 1
ATOM 2606 N N . THR A 1 325 ? 0.041 -8.856 3.450 1.00 93.81 325 THR A N 1
ATOM 2607 C CA . THR A 1 325 ? -1.391 -8.589 3.206 1.00 93.81 325 THR A CA 1
ATOM 2608 C C . THR A 1 325 ? -1.704 -7.099 3.293 1.00 93.81 325 THR A C 1
ATOM 2610 O O . THR A 1 325 ? -2.483 -6.586 2.496 1.00 93.81 325 THR A O 1
ATOM 2613 N N . THR A 1 326 ? -1.046 -6.357 4.187 1.00 93.94 326 THR A N 1
ATOM 2614 C CA . THR A 1 326 ? -1.164 -4.890 4.235 1.00 93.94 326 THR A CA 1
ATOM 2615 C C . THR A 1 326 ? -0.621 -4.247 2.957 1.00 93.94 326 THR A C 1
ATOM 2617 O O . THR A 1 326 ? -1.218 -3.315 2.427 1.00 93.94 326 THR A O 1
ATOM 2620 N N . ALA A 1 327 ? 0.476 -4.763 2.401 1.00 93.06 327 ALA A N 1
ATOM 2621 C CA . ALA A 1 327 ? 0.976 -4.317 1.104 1.00 93.06 327 ALA A CA 1
ATOM 2622 C C . ALA A 1 327 ? -0.021 -4.625 -0.031 1.00 93.06 327 ALA A C 1
ATOM 2624 O O . ALA A 1 327 ? -0.264 -3.768 -0.882 1.00 93.06 327 ALA A O 1
ATOM 2625 N N . ALA A 1 328 ? -0.645 -5.813 -0.010 1.00 94.56 328 ALA A N 1
ATOM 2626 C CA . ALA A 1 328 ? -1.705 -6.204 -0.951 1.00 94.56 328 ALA A CA 1
ATOM 2627 C C . ALA A 1 328 ? -2.895 -5.261 -0.858 1.00 94.56 328 ALA A C 1
ATOM 2629 O O . ALA A 1 328 ? -3.412 -4.830 -1.882 1.00 94.56 328 ALA A O 1
ATOM 2630 N N . LEU A 1 329 ? -3.288 -4.907 0.362 1.00 95.00 329 LEU A N 1
ATOM 2631 C CA . LEU A 1 329 ? -4.373 -3.981 0.640 1.00 95.00 329 LEU A CA 1
ATOM 2632 C C . LEU A 1 329 ? -4.103 -2.610 -0.003 1.00 95.00 329 LEU A C 1
ATOM 2634 O O . LEU A 1 329 ? -4.959 -2.093 -0.718 1.00 95.00 329 LEU A O 1
ATOM 2638 N N . LEU A 1 330 ? -2.901 -2.054 0.192 1.00 94.31 330 LEU A N 1
ATOM 2639 C CA . LEU A 1 330 ? -2.495 -0.778 -0.412 1.00 94.31 330 LEU A CA 1
ATOM 2640 C C . LEU A 1 330 ? -2.464 -0.847 -1.946 1.00 94.31 330 LEU A C 1
ATOM 2642 O O . LEU A 1 330 ? -2.947 0.057 -2.626 1.00 94.31 330 LEU A O 1
ATOM 2646 N N . MET A 1 331 ? -1.907 -1.924 -2.502 1.00 93.69 331 MET A N 1
ATOM 2647 C CA . MET A 1 331 ? -1.814 -2.104 -3.950 1.00 93.69 331 MET A CA 1
ATOM 2648 C C . MET A 1 331 ? -3.194 -2.288 -4.595 1.00 93.69 331 MET A C 1
ATOM 2650 O O . MET A 1 331 ? -3.461 -1.689 -5.637 1.00 93.69 331 MET A O 1
ATOM 2654 N N . ALA A 1 332 ? -4.076 -3.069 -3.967 1.00 93.69 332 ALA A N 1
ATOM 2655 C CA . ALA A 1 332 ? -5.439 -3.308 -4.432 1.00 93.69 332 ALA A CA 1
ATOM 2656 C C . ALA A 1 332 ? -6.265 -2.021 -4.434 1.00 93.69 332 ALA A C 1
ATOM 2658 O O . ALA A 1 332 ? -6.969 -1.752 -5.405 1.00 93.69 332 ALA A O 1
ATOM 2659 N N . ASP A 1 333 ? -6.143 -1.202 -3.390 1.00 92.56 333 ASP A N 1
ATOM 2660 C CA . ASP A 1 333 ? -6.827 0.087 -3.309 1.00 92.56 333 ASP A CA 1
ATOM 2661 C C . ASP A 1 333 ? -6.415 1.039 -4.440 1.00 92.56 333 ASP A C 1
ATOM 2663 O O . ASP A 1 333 ? -7.255 1.615 -5.137 1.00 92.56 333 ASP A O 1
ATOM 2667 N N . VAL A 1 334 ? -5.110 1.162 -4.680 1.00 91.75 334 VAL A N 1
ATOM 2668 C CA . VAL A 1 334 ? -4.588 1.997 -5.765 1.00 91.75 334 VAL A CA 1
ATOM 2669 C C . VAL A 1 334 ? -5.012 1.451 -7.132 1.00 91.75 334 VAL A C 1
ATOM 2671 O O . VAL A 1 334 ? -5.449 2.220 -7.992 1.00 91.75 334 VAL A O 1
ATOM 2674 N N . ALA A 1 335 ? -4.933 0.134 -7.345 1.00 90.81 335 ALA A N 1
ATOM 2675 C CA . ALA A 1 335 ? -5.364 -0.500 -8.590 1.00 90.81 335 ALA A CA 1
ATOM 2676 C C . ALA A 1 335 ? -6.865 -0.290 -8.847 1.00 90.81 335 ALA A C 1
ATOM 2678 O O . ALA A 1 335 ? -7.252 0.050 -9.968 1.00 90.81 335 ALA A O 1
ATOM 2679 N N . GLN A 1 336 ? -7.695 -0.420 -7.809 1.00 88.25 336 GLN A N 1
ATOM 2680 C CA . GLN A 1 336 ? -9.131 -0.160 -7.863 1.00 88.25 336 GLN A CA 1
ATOM 2681 C C . GLN A 1 336 ? -9.418 1.312 -8.172 1.00 88.25 336 GLN A C 1
ATOM 2683 O O . GLN A 1 336 ? -10.168 1.602 -9.103 1.00 88.25 336 GLN A O 1
ATOM 2688 N N . THR A 1 337 ? -8.792 2.238 -7.441 1.00 85.50 337 THR A N 1
ATOM 2689 C CA . THR A 1 337 ? -8.952 3.689 -7.624 1.00 85.50 337 THR A CA 1
ATOM 2690 C C . THR A 1 337 ? -8.557 4.108 -9.040 1.00 85.50 337 THR A C 1
ATOM 2692 O O . THR A 1 337 ? -9.285 4.842 -9.709 1.00 85.50 337 THR A O 1
ATOM 2695 N N . ALA A 1 338 ? -7.453 3.569 -9.558 1.00 86.50 338 ALA A N 1
ATOM 2696 C CA . ALA A 1 338 ? -7.056 3.769 -10.942 1.00 86.50 338 ALA A CA 1
ATOM 2697 C C . ALA A 1 338 ? -8.064 3.156 -11.931 1.00 86.50 338 ALA A C 1
ATOM 2699 O O . ALA A 1 338 ? -8.402 3.788 -12.928 1.00 86.50 338 ALA A O 1
ATOM 2700 N N . GLY A 1 339 ? -8.568 1.949 -11.678 1.00 80.81 339 GLY A N 1
ATOM 2701 C CA . GLY A 1 339 ? -9.519 1.279 -12.570 1.00 80.81 339 GLY A CA 1
ATOM 2702 C C . GLY A 1 339 ? -10.833 2.041 -12.770 1.00 80.81 339 GLY A C 1
ATOM 2703 O O . GLY A 1 339 ? -11.425 1.952 -13.842 1.00 80.81 339 GLY A O 1
ATOM 2704 N N . ILE A 1 340 ? -11.273 2.811 -11.769 1.00 73.56 340 ILE A N 1
ATOM 2705 C CA . ILE A 1 340 ? -12.554 3.535 -11.807 1.00 73.56 340 ILE A CA 1
ATOM 2706 C C . ILE A 1 340 ? -12.424 5.019 -12.202 1.00 73.56 340 ILE A C 1
ATOM 2708 O O . ILE A 1 340 ? -13.412 5.622 -12.631 1.00 73.56 340 ILE A O 1
ATOM 2712 N N . SER A 1 341 ? -11.234 5.618 -12.077 1.00 71.31 341 SER A N 1
ATOM 2713 C CA . SER A 1 341 ? -11.025 7.064 -12.247 1.00 71.31 341 SER A CA 1
ATOM 2714 C C . SER A 1 341 ? -11.303 7.572 -13.670 1.00 71.31 341 SER A C 1
ATOM 2716 O O . SER A 1 341 ? -10.831 7.002 -14.655 1.00 71.31 341 SER A O 1
ATOM 2718 N N . HIS A 1 342 ? -11.991 8.716 -13.784 1.00 63.69 342 HIS A N 1
ATOM 2719 C CA . HIS A 1 342 ? -12.237 9.393 -15.068 1.00 63.69 342 HIS A CA 1
ATOM 2720 C C . HIS A 1 342 ? -10.953 9.805 -15.791 1.00 63.69 342 HIS A C 1
ATOM 2722 O O . HIS A 1 342 ? -10.894 9.760 -17.020 1.00 63.69 342 HIS A O 1
ATOM 2728 N N . VAL A 1 343 ? -9.919 10.189 -15.039 1.00 62.22 343 VAL A N 1
ATOM 2729 C CA . VAL A 1 343 ? -8.646 10.658 -15.606 1.00 62.22 343 VAL A CA 1
ATOM 2730 C C . VAL A 1 343 ? -7.914 9.528 -16.347 1.00 62.22 343 VAL A C 1
ATOM 2732 O O . VAL A 1 343 ? -7.073 9.779 -17.207 1.00 62.22 343 VAL A O 1
ATOM 2735 N N . ASN A 1 344 ? -8.289 8.271 -16.088 1.00 64.75 344 ASN A N 1
ATOM 2736 C CA . ASN A 1 344 ? -7.743 7.109 -16.779 1.00 64.75 344 ASN A CA 1
ATOM 2737 C C . ASN A 1 344 ? -8.470 6.754 -18.079 1.00 64.75 344 ASN A C 1
ATOM 2739 O O . ASN A 1 344 ? -8.099 5.781 -18.732 1.00 64.75 344 ASN A O 1
ATOM 2743 N N . ASN A 1 345 ? -9.453 7.554 -18.502 1.00 66.00 345 ASN A N 1
ATOM 2744 C CA . ASN A 1 345 ? -10.002 7.450 -19.846 1.00 66.00 345 ASN A CA 1
ATOM 2745 C C . ASN A 1 345 ? -8.895 7.775 -20.874 1.00 66.00 345 ASN A C 1
ATOM 2747 O O . ASN A 1 345 ? -8.378 8.897 -20.855 1.00 66.00 345 ASN A O 1
ATOM 2751 N N . PRO A 1 346 ? -8.550 6.858 -21.802 1.00 66.38 346 PRO A N 1
ATOM 2752 C CA . PRO A 1 346 ? -7.519 7.097 -22.815 1.00 66.38 346 PRO A CA 1
ATOM 2753 C C . PRO A 1 346 ? -7.742 8.377 -23.634 1.00 66.38 346 PRO A C 1
ATOM 2755 O O . PRO A 1 346 ? -6.781 9.029 -24.033 1.00 66.38 346 PRO A O 1
ATOM 2758 N N . ALA A 1 347 ? -9.003 8.783 -23.833 1.00 64.06 347 ALA A N 1
ATOM 2759 C CA . ALA A 1 347 ? -9.347 10.022 -24.528 1.00 64.06 347 ALA A CA 1
ATOM 2760 C C . ALA A 1 347 ? -8.957 11.295 -23.747 1.00 64.06 347 ALA A C 1
ATOM 2762 O O . ALA A 1 347 ? -8.736 12.339 -24.355 1.00 64.06 347 ALA A O 1
ATOM 2763 N N . LEU A 1 348 ? -8.869 11.218 -22.414 1.00 61.84 348 LEU A N 1
ATOM 2764 C CA . LEU A 1 348 ? -8.515 12.336 -21.532 1.00 61.84 348 LEU A CA 1
ATOM 2765 C C . LEU A 1 348 ? -7.027 12.338 -21.150 1.00 61.84 348 LEU A C 1
ATOM 2767 O O . LEU A 1 348 ? -6.470 13.403 -20.893 1.00 61.84 348 LEU A O 1
ATOM 2771 N N . GLN A 1 349 ? -6.355 11.182 -21.174 1.00 65.94 349 GLN A N 1
ATOM 2772 C CA . GLN A 1 349 ? -4.921 11.078 -20.865 1.00 65.94 349 GLN A CA 1
ATOM 2773 C C . GLN A 1 349 ? -4.055 11.943 -21.793 1.00 65.94 349 GLN A C 1
ATOM 2775 O O . GLN A 1 349 ? -3.169 12.653 -21.319 1.00 65.94 349 GLN A O 1
ATOM 2780 N N . GLY A 1 350 ? -4.360 11.960 -23.097 1.00 67.06 350 GLY A N 1
ATOM 2781 C CA . GLY A 1 350 ? -3.664 12.811 -24.071 1.00 67.06 350 GLY A CA 1
ATOM 2782 C C . GLY A 1 350 ? -3.872 14.317 -23.854 1.00 67.06 350 GLY A C 1
ATOM 2783 O O . GLY A 1 350 ? -3.089 15.125 -24.348 1.00 67.06 350 GLY A O 1
ATOM 2784 N N . LEU A 1 351 ? -4.894 14.705 -23.083 1.00 68.25 351 LEU A N 1
ATOM 2785 C CA . LEU A 1 351 ? -5.201 16.100 -22.751 1.00 68.25 351 LEU A CA 1
ATOM 2786 C C . LEU A 1 351 ? -4.566 16.550 -21.429 1.00 68.25 351 LEU A C 1
ATOM 2788 O O . LEU A 1 351 ? -4.444 17.751 -21.200 1.00 68.25 351 LEU A O 1
ATOM 2792 N N . ALA A 1 352 ? -4.117 15.622 -20.577 1.00 69.75 352 ALA A N 1
ATOM 2793 C CA . ALA A 1 352 ? -3.578 15.943 -19.255 1.00 69.75 352 ALA A CA 1
ATOM 2794 C C . ALA A 1 352 ? -2.341 16.856 -19.322 1.00 69.75 352 ALA A C 1
ATOM 2796 O O . ALA A 1 352 ? -2.244 17.812 -18.557 1.00 69.75 352 ALA A O 1
ATOM 2797 N N . GLY A 1 353 ? -1.422 16.603 -20.262 1.00 69.75 353 GLY A N 1
ATOM 2798 C CA . GLY A 1 353 ? -0.230 17.435 -20.473 1.00 69.75 353 GLY A CA 1
ATOM 2799 C C . GLY A 1 353 ? -0.565 18.871 -20.907 1.00 69.75 353 GLY A C 1
ATOM 2800 O O . GLY A 1 353 ? -0.146 19.815 -20.232 1.00 69.75 353 GLY A O 1
ATOM 2801 N N . PRO A 1 354 ? -1.343 19.065 -21.992 1.00 70.31 354 PRO A N 1
ATOM 2802 C CA . PRO A 1 354 ? -1.816 20.386 -22.411 1.00 70.31 354 PRO A CA 1
ATOM 2803 C C . PRO A 1 354 ? -2.598 21.142 -21.327 1.00 70.31 354 PRO A C 1
ATOM 2805 O O . PRO A 1 354 ? -2.325 22.319 -21.097 1.00 70.31 354 PRO A O 1
ATOM 2808 N N . ILE A 1 355 ? -3.516 20.471 -20.618 1.00 68.44 355 ILE A N 1
ATOM 2809 C CA . ILE A 1 355 ? -4.285 21.076 -19.517 1.00 68.44 355 ILE A CA 1
ATOM 2810 C C . ILE A 1 355 ? -3.344 21.520 -18.397 1.00 68.44 355 ILE A C 1
ATOM 2812 O O . ILE A 1 355 ? -3.445 22.648 -17.923 1.00 68.44 355 ILE A O 1
ATOM 2816 N N . ALA A 1 356 ? -2.396 20.675 -17.994 1.00 70.75 356 ALA A N 1
ATOM 2817 C CA . ALA A 1 356 ? -1.462 21.013 -16.929 1.00 70.75 356 ALA A CA 1
ATOM 2818 C C . ALA A 1 356 ? -0.548 22.191 -17.283 1.00 70.75 356 ALA A C 1
ATOM 2820 O O . ALA A 1 356 ? -0.274 23.015 -16.414 1.00 70.75 356 ALA A O 1
ATOM 2821 N N . LYS A 1 357 ? -0.109 22.308 -18.546 1.00 72.31 357 LYS A N 1
ATOM 2822 C CA . LYS A 1 357 ? 0.632 23.485 -19.031 1.00 72.31 357 LYS A CA 1
ATOM 2823 C C . LYS A 1 357 ? -0.221 24.750 -18.937 1.00 72.31 357 LYS A C 1
ATOM 2825 O O . LYS A 1 357 ? 0.219 25.719 -18.328 1.00 72.31 357 LYS A O 1
ATOM 2830 N N . ALA A 1 358 ? -1.456 24.708 -19.437 1.00 66.56 358 ALA A N 1
ATOM 2831 C CA . ALA A 1 358 ? -2.373 25.845 -19.375 1.00 66.56 358 ALA A CA 1
ATOM 2832 C C . ALA A 1 358 ? -2.685 26.272 -17.926 1.00 66.56 358 ALA A C 1
ATOM 2834 O O . ALA A 1 358 ? -2.707 27.462 -17.615 1.00 66.56 358 ALA A O 1
ATOM 2835 N N . VAL A 1 359 ? -2.881 25.311 -17.015 1.00 62.44 359 VAL A N 1
ATOM 2836 C CA . VAL A 1 359 ? -3.094 25.585 -15.584 1.00 62.44 359 VAL A CA 1
ATOM 2837 C C . VAL A 1 359 ? -1.833 26.166 -14.940 1.00 62.44 359 VAL A C 1
ATOM 2839 O O . VAL A 1 359 ? -1.936 27.137 -14.194 1.00 62.44 359 VAL A O 1
ATOM 2842 N N . ALA A 1 360 ? -0.648 25.621 -15.237 1.00 67.88 360 ALA A N 1
ATOM 2843 C CA . ALA A 1 360 ? 0.619 26.134 -14.713 1.00 67.88 360 ALA A CA 1
ATOM 2844 C C . ALA A 1 360 ? 0.881 27.583 -15.154 1.00 67.88 360 ALA A C 1
ATOM 2846 O O . ALA A 1 360 ? 1.319 28.400 -14.346 1.00 67.88 360 ALA A O 1
ATOM 2847 N N . GLU A 1 361 ? 0.577 27.910 -16.411 1.00 70.00 361 GLU A N 1
ATOM 2848 C CA . GLU A 1 361 ? 0.690 29.267 -16.956 1.00 70.00 361 GLU A CA 1
ATOM 2849 C C . GLU A 1 361 ? -0.306 30.239 -16.306 1.00 70.00 361 GLU A C 1
ATOM 2851 O O . GLU A 1 361 ? 0.042 31.389 -16.042 1.00 70.00 361 GLU A O 1
ATOM 2856 N N . ALA A 1 362 ? -1.528 29.782 -16.013 1.00 61.06 362 ALA A N 1
ATOM 2857 C CA . ALA A 1 362 ? -2.586 30.619 -15.449 1.00 61.06 362 ALA A CA 1
ATOM 2858 C C . ALA A 1 362 ? -2.468 30.839 -13.931 1.00 61.06 362 ALA A C 1
ATOM 2860 O O . ALA A 1 362 ? -2.760 31.930 -13.444 1.00 61.06 362 ALA A O 1
ATOM 2861 N N . MET A 1 363 ? -2.086 29.806 -13.175 1.00 55.88 363 MET A N 1
ATOM 2862 C CA . MET A 1 363 ? -2.103 29.812 -11.705 1.00 55.88 363 MET A CA 1
ATOM 2863 C C . MET A 1 363 ? -0.708 29.912 -11.074 1.00 55.88 363 MET A C 1
ATOM 2865 O O . MET A 1 363 ? -0.599 30.129 -9.868 1.00 55.88 363 MET A O 1
ATOM 2869 N N . GLY A 1 364 ? 0.353 29.777 -11.875 1.00 57.62 364 GLY A N 1
ATOM 2870 C CA . GLY A 1 364 ? 1.712 29.584 -11.380 1.00 57.62 364 GLY A CA 1
ATOM 2871 C C . GLY A 1 364 ? 1.920 28.171 -10.818 1.00 57.62 364 GLY A C 1
ATOM 2872 O O . GLY A 1 364 ? 1.013 27.556 -10.261 1.00 57.62 364 GLY A O 1
ATOM 2873 N N . GLY A 1 365 ? 3.129 27.628 -10.974 1.00 64.56 365 GLY A N 1
ATOM 2874 C CA . GLY A 1 365 ? 3.491 26.292 -10.488 1.00 64.56 365 GLY A CA 1
ATOM 2875 C C . GLY A 1 365 ? 4.177 25.429 -11.545 1.00 64.56 365 GLY A C 1
ATOM 2876 O O . GLY A 1 365 ? 4.585 25.912 -12.599 1.00 64.56 365 GLY A O 1
ATOM 2877 N N . SER A 1 366 ? 4.328 24.136 -11.249 1.00 72.50 366 SER A N 1
ATOM 2878 C CA . SER A 1 366 ? 4.936 23.162 -12.162 1.00 72.50 366 SER A CA 1
ATOM 2879 C C . SER A 1 366 ? 3.860 22.374 -12.905 1.00 72.50 366 SER A C 1
ATOM 2881 O O . SER A 1 366 ? 3.060 21.678 -12.277 1.00 72.50 366 SER A O 1
ATOM 2883 N N . ALA A 1 367 ? 3.886 22.421 -14.240 1.00 74.06 367 ALA A N 1
ATOM 2884 C CA . ALA A 1 367 ? 3.038 21.575 -15.080 1.00 74.06 367 ALA A CA 1
ATOM 2885 C C . ALA A 1 367 ? 3.237 20.084 -14.754 1.00 74.06 367 ALA A C 1
ATOM 2887 O O . ALA A 1 367 ? 2.268 19.335 -14.693 1.00 74.06 367 ALA A O 1
ATOM 2888 N N . GLU A 1 368 ? 4.469 19.657 -14.457 1.00 73.50 368 GLU A N 1
ATOM 2889 C CA . GLU A 1 368 ? 4.756 18.282 -14.037 1.00 73.50 368 GLU A CA 1
ATOM 2890 C C . GLU A 1 368 ? 4.049 17.929 -12.721 1.00 73.50 368 GLU A C 1
ATOM 2892 O O . GLU A 1 368 ? 3.426 16.875 -12.629 1.00 73.50 368 GLU A O 1
ATOM 2897 N N . GLY A 1 369 ? 4.073 18.828 -11.732 1.00 71.00 369 GLY A N 1
ATOM 2898 C CA . GLY A 1 369 ? 3.388 18.616 -10.453 1.00 71.00 369 GLY A CA 1
ATOM 2899 C C . GLY A 1 369 ? 1.865 18.530 -10.597 1.00 71.00 369 GLY A C 1
ATOM 2900 O O . GLY A 1 369 ? 1.224 17.729 -9.919 1.00 71.00 369 GLY A O 1
ATOM 2901 N N . ILE A 1 370 ? 1.286 19.305 -11.520 1.00 71.75 370 ILE A N 1
ATOM 2902 C CA . ILE A 1 370 ? -0.150 19.254 -11.830 1.00 71.75 370 ILE A CA 1
ATOM 2903 C C . ILE A 1 370 ? -0.510 17.936 -12.520 1.00 71.75 370 ILE A C 1
ATOM 2905 O O . ILE A 1 370 ? -1.490 17.299 -12.137 1.00 71.75 370 ILE A O 1
ATOM 2909 N N . VAL A 1 371 ? 0.289 17.495 -13.498 1.00 77.12 371 VAL A N 1
ATOM 2910 C CA . VAL A 1 371 ? 0.106 16.190 -14.151 1.00 77.12 371 VAL A CA 1
ATOM 2911 C C . VAL A 1 371 ? 0.196 15.055 -13.133 1.00 77.12 371 VAL A C 1
ATOM 2913 O O . VAL A 1 371 ? -0.651 14.167 -13.154 1.00 77.12 371 VAL A O 1
ATOM 2916 N N . GLN A 1 372 ? 1.200 15.076 -12.252 1.00 76.50 372 GLN A N 1
ATOM 2917 C CA . GLN A 1 372 ? 1.393 14.049 -11.225 1.00 76.50 372 GLN A CA 1
ATOM 2918 C C . GLN A 1 372 ? 0.219 13.996 -10.246 1.00 76.50 372 GLN A C 1
ATOM 2920 O O . GLN A 1 372 ? -0.247 12.907 -9.938 1.00 76.50 372 GLN A O 1
ATOM 2925 N N . GLY A 1 373 ? -0.305 15.146 -9.811 1.00 76.19 373 GLY A N 1
ATOM 2926 C CA . GLY A 1 373 ? -1.507 15.189 -8.976 1.00 76.19 373 GLY A CA 1
ATOM 2927 C C . GLY A 1 373 ? -2.734 14.645 -9.709 1.00 76.19 373 GLY A C 1
ATOM 2928 O O . GLY A 1 373 ? -3.407 13.751 -9.216 1.00 76.19 373 GLY A O 1
ATOM 2929 N N . LEU A 1 374 ? -2.997 15.122 -10.928 1.00 74.88 374 LEU A N 1
ATOM 2930 C CA . LEU A 1 374 ? -4.181 14.729 -11.696 1.00 74.88 374 LEU A CA 1
ATOM 2931 C C . LEU A 1 374 ? -4.184 13.231 -12.051 1.00 74.88 374 LEU A C 1
ATOM 2933 O O . LEU A 1 374 ? -5.213 12.567 -11.940 1.00 74.88 374 LEU A O 1
ATOM 2937 N N . LEU A 1 375 ? -3.031 12.695 -12.459 1.00 81.50 375 LEU A N 1
ATOM 2938 C CA . LEU A 1 375 ? -2.848 11.296 -12.860 1.00 81.50 375 LEU A CA 1
ATOM 2939 C C . LEU A 1 375 ? -2.275 10.415 -11.741 1.00 81.50 375 LEU A C 1
ATOM 2941 O O . LEU A 1 375 ? -1.795 9.310 -12.020 1.00 81.50 375 LEU A O 1
ATOM 2945 N N . TRP A 1 376 ? -2.340 10.863 -10.484 1.00 86.69 376 TRP A N 1
ATOM 2946 C CA . TRP A 1 376 ? -1.778 10.131 -9.351 1.00 86.69 376 TRP A CA 1
ATOM 2947 C C . TRP A 1 376 ? -2.232 8.668 -9.278 1.00 86.69 376 TRP A C 1
ATOM 2949 O O . TRP A 1 376 ? -1.353 7.815 -9.150 1.00 86.69 376 TRP A O 1
ATOM 2959 N N . PRO A 1 377 ? -3.527 8.311 -9.443 1.00 87.44 377 PRO A N 1
ATOM 2960 C CA . PRO A 1 377 ? -3.944 6.911 -9.351 1.00 87.44 377 PRO A CA 1
ATOM 2961 C C . PRO A 1 377 ? -3.192 6.007 -10.334 1.00 87.44 377 PRO A C 1
ATOM 2963 O O . PRO A 1 377 ? -2.810 4.885 -10.003 1.00 87.44 377 PRO A O 1
ATOM 2966 N N . LEU A 1 378 ? -2.936 6.508 -11.546 1.00 86.88 378 LEU A N 1
ATOM 2967 C CA . LEU A 1 378 ? -2.213 5.775 -12.580 1.00 86.88 378 LEU A CA 1
ATOM 2968 C C . LEU A 1 378 ? -0.722 5.654 -12.257 1.00 86.88 378 LEU A C 1
ATOM 2970 O O . LEU A 1 378 ? -0.149 4.570 -12.370 1.00 86.88 378 LEU A O 1
ATOM 2974 N N . GLN A 1 379 ? -0.103 6.755 -11.827 1.00 88.06 379 GLN A N 1
ATOM 2975 C CA . GLN A 1 379 ? 1.291 6.779 -11.384 1.00 88.06 379 GLN A CA 1
ATOM 2976 C C . GLN A 1 379 ? 1.523 5.825 -10.207 1.00 88.06 379 GLN A C 1
ATOM 2978 O O . GLN A 1 379 ? 2.458 5.017 -10.235 1.00 88.06 379 GLN A O 1
ATOM 2983 N N . ALA A 1 380 ? 0.663 5.899 -9.191 1.00 89.75 380 ALA A N 1
ATOM 2984 C CA . ALA A 1 380 ? 0.719 5.061 -8.007 1.00 89.75 380 ALA A CA 1
ATOM 2985 C C . ALA A 1 380 ? 0.558 3.587 -8.392 1.00 89.75 380 ALA A C 1
ATOM 2987 O O . ALA A 1 380 ? 1.393 2.775 -8.000 1.00 89.75 380 ALA A O 1
ATOM 2988 N N . ARG A 1 381 ? -0.420 3.239 -9.246 1.00 89.94 381 ARG A N 1
ATOM 2989 C CA . ARG A 1 381 ? -0.622 1.856 -9.721 1.00 89.94 381 ARG A CA 1
ATOM 2990 C C . ARG A 1 381 ? 0.630 1.299 -10.392 1.00 89.94 381 ARG A C 1
ATOM 2992 O O . ARG A 1 381 ? 1.058 0.194 -10.074 1.00 89.94 381 ARG A O 1
ATOM 2999 N N . ARG A 1 382 ? 1.237 2.072 -11.295 1.00 88.06 382 ARG A N 1
ATOM 3000 C CA . ARG A 1 382 ? 2.439 1.666 -12.044 1.00 88.06 382 ARG A CA 1
ATOM 3001 C C . ARG A 1 382 ? 3.678 1.517 -11.162 1.00 88.06 382 ARG A C 1
ATOM 3003 O O . ARG A 1 382 ? 4.549 0.712 -11.475 1.00 88.06 382 ARG A O 1
ATOM 3010 N N . SER A 1 383 ? 3.742 2.262 -10.062 1.00 85.94 383 SER A N 1
ATOM 3011 C CA . SER A 1 383 ? 4.874 2.250 -9.124 1.00 85.94 383 SER A CA 1
ATOM 3012 C C . SER A 1 383 ? 4.670 1.292 -7.942 1.00 85.94 383 SER A C 1
ATOM 3014 O O . SER A 1 383 ? 5.608 1.035 -7.180 1.00 85.94 383 SER A O 1
ATOM 3016 N N . ALA A 1 384 ? 3.453 0.761 -7.776 1.00 89.75 384 ALA A N 1
ATOM 3017 C CA . ALA A 1 384 ? 3.063 0.046 -6.572 1.00 89.75 384 ALA A CA 1
ATOM 3018 C C . ALA A 1 384 ? 3.810 -1.258 -6.373 1.00 89.75 384 ALA A C 1
ATOM 3020 O O . ALA A 1 384 ? 4.287 -1.509 -5.270 1.00 89.75 384 ALA A O 1
ATOM 3021 N N . LEU A 1 385 ? 3.949 -2.053 -7.433 1.00 88.75 385 LEU A N 1
ATOM 3022 C CA . LEU A 1 385 ? 4.519 -3.393 -7.361 1.00 88.75 385 LEU A CA 1
ATOM 3023 C C . LEU A 1 385 ? 5.888 -3.411 -6.674 1.00 88.75 385 LEU A C 1
ATOM 3025 O O . LEU A 1 385 ? 6.077 -4.114 -5.689 1.00 88.75 385 LEU A O 1
ATOM 3029 N N . GLN A 1 386 ? 6.836 -2.617 -7.173 1.00 82.81 386 GLN A N 1
ATOM 3030 C CA . GLN A 1 386 ? 8.196 -2.622 -6.638 1.00 82.81 386 GLN A CA 1
ATOM 3031 C C . GLN A 1 386 ? 8.238 -2.052 -5.216 1.00 82.81 386 GLN A C 1
ATOM 3033 O O . GLN A 1 386 ? 8.842 -2.642 -4.326 1.00 82.81 386 GLN A O 1
ATOM 3038 N N . SER A 1 387 ? 7.512 -0.957 -4.971 1.00 85.12 387 SER A N 1
ATOM 3039 C CA . SER A 1 387 ? 7.480 -0.322 -3.648 1.00 85.12 387 SER A CA 1
ATOM 3040 C C . SER A 1 387 ? 6.900 -1.253 -2.577 1.00 85.12 387 SER A C 1
ATOM 3042 O O . SER A 1 387 ? 7.433 -1.344 -1.476 1.00 85.12 387 SER A O 1
ATOM 3044 N N . THR A 1 388 ? 5.823 -1.970 -2.898 1.00 88.88 388 THR A N 1
ATOM 3045 C CA . THR A 1 388 ? 5.151 -2.913 -1.987 1.00 88.88 388 THR A CA 1
ATOM 3046 C C . THR A 1 388 ? 5.914 -4.226 -1.820 1.00 88.88 388 THR A C 1
ATOM 3048 O O . THR A 1 388 ? 5.915 -4.786 -0.724 1.00 88.88 388 THR A O 1
ATOM 3051 N N . LEU A 1 389 ? 6.625 -4.691 -2.852 1.00 84.12 389 LEU A N 1
ATOM 3052 C CA . LEU A 1 389 ? 7.534 -5.835 -2.746 1.00 84.12 389 LEU A CA 1
ATOM 3053 C C . LEU A 1 389 ? 8.665 -5.582 -1.746 1.00 84.12 389 LEU A C 1
ATOM 3055 O O . LEU A 1 389 ? 8.923 -6.452 -0.907 1.00 84.12 389 LEU A O 1
ATOM 3059 N N . ASP A 1 390 ? 9.293 -4.409 -1.824 1.00 75.81 390 ASP A N 1
ATOM 3060 C CA . ASP A 1 390 ? 10.495 -4.081 -1.054 1.00 75.81 390 ASP A CA 1
ATOM 3061 C C . ASP A 1 390 ? 10.164 -3.595 0.367 1.00 75.81 390 ASP A C 1
ATOM 3063 O O . ASP A 1 390 ? 10.841 -3.956 1.333 1.00 75.81 390 ASP A O 1
ATOM 3067 N N . LEU A 1 391 ? 9.115 -2.773 0.505 1.00 79.00 391 LEU A N 1
ATOM 3068 C CA . LEU A 1 391 ? 8.797 -2.044 1.741 1.00 79.00 391 LEU A CA 1
ATOM 3069 C C . LEU A 1 391 ? 7.535 -2.555 2.457 1.00 79.00 391 LEU A C 1
ATOM 3071 O O . LEU A 1 391 ? 7.288 -2.187 3.608 1.00 79.00 391 LEU A O 1
ATOM 3075 N N . GLY A 1 392 ? 6.718 -3.384 1.802 1.00 85.44 392 GLY A N 1
ATOM 3076 C CA . GLY A 1 392 ? 5.433 -3.852 2.325 1.00 85.44 392 GLY A CA 1
ATOM 3077 C C . GLY A 1 392 ? 4.492 -2.714 2.719 1.00 85.44 392 GLY A C 1
ATOM 3078 O O . GLY A 1 392 ? 4.221 -1.824 1.914 1.00 85.44 392 GLY A O 1
ATOM 3079 N N . SER A 1 393 ? 4.022 -2.709 3.973 1.00 83.00 393 SER A N 1
ATOM 3080 C CA . SER A 1 393 ? 3.171 -1.631 4.512 1.00 83.00 393 SER A CA 1
ATOM 3081 C C . SER A 1 393 ? 3.835 -0.248 4.436 1.00 83.00 393 SER A C 1
ATOM 3083 O O . SER A 1 393 ? 3.152 0.756 4.244 1.00 83.00 393 SER A O 1
ATOM 3085 N N . LYS A 1 394 ? 5.175 -0.180 4.500 1.00 87.19 394 LYS A N 1
ATOM 3086 C CA . LYS A 1 394 ? 5.941 1.073 4.402 1.00 87.19 394 LYS A CA 1
ATOM 3087 C C . LYS A 1 394 ? 6.015 1.630 2.982 1.00 87.19 394 LYS A C 1
ATOM 3089 O O . LYS A 1 394 ? 6.678 2.639 2.767 1.00 87.19 394 LYS A O 1
ATOM 3094 N N . ALA A 1 395 ? 5.336 1.017 2.015 1.00 86.69 395 ALA A N 1
ATOM 3095 C CA . ALA A 1 395 ? 5.201 1.566 0.673 1.00 86.69 395 ALA A CA 1
ATOM 3096 C C . ALA A 1 395 ? 4.293 2.808 0.619 1.00 86.69 395 ALA A C 1
ATOM 3098 O O . ALA A 1 395 ? 4.386 3.562 -0.345 1.00 86.69 395 ALA A O 1
ATOM 3099 N N . GLY A 1 396 ? 3.452 3.056 1.635 1.00 84.75 396 GLY A N 1
ATOM 3100 C CA . GLY A 1 396 ? 2.506 4.185 1.671 1.00 84.75 396 GLY A CA 1
ATOM 3101 C C . GLY A 1 396 ? 3.086 5.540 1.223 1.00 84.75 396 GLY A C 1
ATOM 3102 O O . GLY A 1 396 ? 2.510 6.163 0.337 1.00 84.75 396 GLY A O 1
ATOM 3103 N N . PRO A 1 397 ? 4.252 5.988 1.728 1.00 85.06 397 PRO A N 1
ATOM 3104 C CA . PRO A 1 397 ? 4.877 7.240 1.292 1.00 85.06 397 PRO A CA 1
ATOM 3105 C C . PRO A 1 397 ? 5.358 7.240 -0.169 1.00 85.06 397 PRO A C 1
ATOM 3107 O O . PRO A 1 397 ? 5.364 8.287 -0.809 1.00 85.06 397 PRO A O 1
ATOM 3110 N N . ALA A 1 398 ? 5.759 6.085 -0.710 1.00 84.00 398 ALA A N 1
ATOM 3111 C CA . ALA A 1 398 ? 6.154 5.947 -2.116 1.00 84.00 398 ALA A CA 1
ATOM 3112 C C . ALA A 1 398 ? 4.940 5.905 -3.060 1.00 84.00 398 ALA A C 1
ATOM 3114 O O . ALA A 1 398 ? 5.028 6.346 -4.204 1.00 84.00 398 ALA A O 1
ATOM 3115 N N . LEU A 1 399 ? 3.815 5.382 -2.567 1.00 85.38 399 LEU A N 1
ATOM 3116 C CA . LEU A 1 399 ? 2.536 5.332 -3.270 1.00 85.38 399 LEU A CA 1
ATOM 3117 C C . LEU A 1 399 ? 1.777 6.656 -3.213 1.00 85.38 399 LEU A C 1
ATOM 3119 O O . LEU A 1 399 ? 0.971 6.934 -4.095 1.00 85.38 399 LEU A O 1
ATOM 3123 N N . GLY A 1 400 ? 1.998 7.440 -2.164 1.00 80.31 400 GLY A N 1
ATOM 3124 C CA . GLY A 1 400 ? 1.134 8.549 -1.808 1.00 80.31 400 GLY A CA 1
ATOM 3125 C C . GLY A 1 400 ? 1.421 9.880 -2.479 1.00 80.31 400 GLY A C 1
ATOM 3126 O O . GLY A 1 400 ? 2.449 10.104 -3.114 1.00 80.31 400 GLY A O 1
ATOM 3127 N N . LEU A 1 401 ? 0.484 10.802 -2.271 1.00 77.19 401 LEU A N 1
ATOM 3128 C CA . LEU A 1 401 ? 0.534 12.179 -2.766 1.00 77.19 401 LEU A CA 1
ATOM 3129 C C . LEU A 1 401 ? 1.463 13.098 -1.962 1.00 77.19 401 LEU A C 1
ATOM 3131 O O . LEU A 1 401 ? 1.679 14.238 -2.366 1.00 77.19 401 LEU A O 1
ATOM 3135 N N . GLY A 1 402 ? 2.038 12.623 -0.851 1.00 79.25 402 GLY A N 1
ATOM 3136 C CA . GLY A 1 402 ? 2.781 13.456 0.098 1.00 79.25 402 GLY A CA 1
ATOM 3137 C C . GLY A 1 402 ? 3.886 14.302 -0.543 1.00 79.25 402 GLY A C 1
ATOM 3138 O O . GLY A 1 402 ? 3.955 15.500 -0.288 1.00 79.25 402 GLY A O 1
ATOM 3139 N N . ARG A 1 403 ? 4.692 13.729 -1.451 1.00 80.88 403 ARG A N 1
ATOM 3140 C CA . ARG A 1 403 ? 5.745 14.482 -2.166 1.00 80.88 403 ARG A CA 1
ATOM 3141 C C . ARG A 1 403 ? 5.185 15.552 -3.099 1.00 80.88 403 ARG A C 1
ATOM 3143 O O . ARG A 1 403 ? 5.713 16.660 -3.154 1.00 80.88 403 ARG A O 1
ATOM 3150 N N . ALA A 1 404 ? 4.128 15.221 -3.841 1.00 76.31 404 ALA A N 1
ATOM 3151 C CA . ALA A 1 404 ? 3.502 16.151 -4.775 1.00 76.31 404 ALA A CA 1
ATOM 3152 C C . ALA A 1 404 ? 2.864 17.327 -4.020 1.00 76.31 404 ALA A C 1
ATOM 3154 O O . ALA A 1 404 ? 3.078 18.484 -4.381 1.00 76.31 404 ALA A O 1
ATOM 3155 N N . LEU A 1 405 ? 2.163 17.033 -2.924 1.00 74.94 405 LEU A N 1
ATOM 3156 C CA . LEU A 1 405 ? 1.589 18.029 -2.024 1.00 74.94 405 LEU A CA 1
ATOM 3157 C C . LEU A 1 405 ? 2.657 18.913 -1.381 1.00 74.94 405 LEU A C 1
ATOM 3159 O O . LEU A 1 405 ? 2.533 20.136 -1.403 1.00 74.94 405 LEU A O 1
ATOM 3163 N N . ALA A 1 406 ? 3.738 18.323 -0.873 1.00 76.12 406 ALA A N 1
ATOM 3164 C CA . ALA A 1 406 ? 4.841 19.072 -0.285 1.00 76.12 406 ALA A CA 1
ATOM 3165 C C . ALA A 1 406 ? 5.478 20.039 -1.288 1.00 76.12 406 ALA A C 1
ATOM 3167 O O . ALA A 1 406 ? 5.694 21.209 -0.970 1.00 76.12 406 ALA A O 1
ATOM 3168 N N . ALA A 1 407 ? 5.712 19.586 -2.525 1.00 74.00 407 ALA A N 1
ATOM 3169 C CA . ALA A 1 407 ? 6.246 20.428 -3.590 1.00 74.00 407 ALA A CA 1
ATOM 3170 C C . ALA A 1 407 ? 5.314 21.609 -3.917 1.00 74.00 407 ALA A C 1
ATOM 3172 O O . ALA A 1 407 ? 5.787 22.731 -4.115 1.00 74.00 407 ALA A O 1
ATOM 3173 N N . GLN A 1 408 ? 3.996 21.386 -3.929 1.00 69.31 408 GLN A N 1
ATOM 3174 C CA . GLN A 1 408 ? 3.006 22.448 -4.138 1.00 69.31 408 GLN A CA 1
ATOM 3175 C C . GLN A 1 408 ? 2.978 23.444 -2.972 1.00 69.31 408 GLN A C 1
ATOM 3177 O O . GLN A 1 408 ? 3.028 24.654 -3.199 1.00 69.31 408 GLN A O 1
ATOM 3182 N N . ILE A 1 409 ? 2.964 22.962 -1.726 1.00 69.94 409 ILE A N 1
ATOM 3183 C CA . ILE A 1 409 ? 3.007 23.818 -0.533 1.00 69.94 409 ILE A CA 1
ATOM 3184 C C . ILE A 1 409 ? 4.286 24.656 -0.532 1.00 69.94 409 ILE A C 1
ATOM 3186 O O . ILE A 1 409 ? 4.227 25.867 -0.311 1.00 69.94 409 ILE A O 1
ATOM 3190 N N . ARG A 1 410 ? 5.430 24.051 -0.861 1.00 72.56 410 ARG A N 1
ATOM 3191 C CA . ARG A 1 410 ? 6.710 24.751 -0.968 1.00 72.56 410 ARG A CA 1
ATOM 3192 C C . ARG A 1 410 ? 6.691 25.824 -2.048 1.00 72.56 410 ARG A C 1
ATOM 3194 O O . ARG A 1 410 ? 7.170 26.926 -1.798 1.00 72.56 410 ARG A O 1
ATOM 3201 N N . ALA A 1 411 ? 6.107 25.543 -3.212 1.00 65.44 411 ALA A N 1
ATOM 3202 C CA . ALA A 1 411 ? 5.976 26.525 -4.286 1.00 65.44 411 ALA A CA 1
ATOM 3203 C C . ALA A 1 411 ? 5.073 27.712 -3.901 1.00 65.44 411 ALA A C 1
ATOM 3205 O O . ALA A 1 411 ? 5.374 28.848 -4.257 1.00 65.44 411 ALA A O 1
ATOM 3206 N N . LEU A 1 412 ? 3.989 27.464 -3.158 1.00 61.91 412 LEU A N 1
ATOM 3207 C CA . LEU A 1 412 ? 2.994 28.484 -2.802 1.00 61.91 412 LEU A CA 1
ATOM 3208 C C . LEU A 1 412 ? 3.345 29.285 -1.542 1.00 61.91 412 LEU A C 1
ATOM 3210 O O . LEU A 1 412 ? 3.034 30.471 -1.450 1.00 61.91 412 LEU A O 1
ATOM 3214 N N . ARG A 1 413 ? 3.932 28.631 -0.538 1.00 64.81 413 ARG A N 1
ATOM 3215 C CA . ARG A 1 413 ? 4.151 29.186 0.809 1.00 64.81 413 ARG A CA 1
ATOM 3216 C C . ARG A 1 413 ? 5.627 29.348 1.159 1.00 64.81 413 ARG A C 1
ATOM 3218 O O . ARG A 1 413 ? 5.930 29.981 2.164 1.00 64.81 413 ARG A O 1
ATOM 3225 N N . GLY A 1 414 ? 6.537 28.768 0.375 1.00 66.06 414 GLY A N 1
ATOM 3226 C CA . GLY A 1 414 ? 7.967 28.738 0.687 1.00 66.06 414 GLY A CA 1
ATOM 3227 C C . GLY A 1 414 ? 8.339 27.802 1.842 1.00 66.06 414 GLY A C 1
ATOM 3228 O O . GLY A 1 414 ? 9.473 27.855 2.309 1.00 66.06 414 GLY A O 1
ATOM 3229 N N . VAL A 1 415 ? 7.408 26.961 2.309 1.00 71.69 415 VAL A N 1
ATOM 3230 C CA . VAL A 1 415 ? 7.608 26.034 3.434 1.00 71.69 415 VAL A CA 1
ATOM 3231 C C . VAL A 1 415 ? 7.751 24.612 2.907 1.00 71.69 415 VAL A C 1
ATOM 3233 O O . VAL A 1 415 ? 6.935 24.168 2.105 1.00 71.69 415 VAL A O 1
ATOM 3236 N N . ASP A 1 416 ? 8.781 23.905 3.363 1.00 79.38 416 ASP A N 1
ATOM 3237 C CA . ASP A 1 416 ? 8.980 22.491 3.058 1.00 79.38 416 ASP A CA 1
ATOM 3238 C C . ASP A 1 416 ? 8.325 21.631 4.145 1.00 79.38 416 ASP A C 1
ATOM 3240 O O . ASP A 1 416 ? 8.700 21.746 5.309 1.00 79.38 416 ASP A O 1
ATOM 3244 N N . LEU A 1 417 ? 7.329 20.828 3.759 1.00 79.12 417 LEU A N 1
ATOM 3245 C CA . LEU A 1 417 ? 6.587 19.908 4.636 1.00 79.12 417 LEU A CA 1
ATOM 3246 C C . LEU A 1 417 ? 6.658 18.458 4.124 1.00 79.12 417 LEU A C 1
ATOM 3248 O O . LEU A 1 417 ? 5.752 17.655 4.361 1.00 79.12 417 LEU A O 1
ATOM 3252 N N . GLU A 1 418 ? 7.681 18.128 3.324 1.00 85.69 418 GLU A N 1
ATOM 3253 C CA . GLU A 1 418 ? 7.793 16.800 2.713 1.00 85.69 418 GLU A CA 1
ATOM 3254 C C . GLU A 1 418 ? 7.909 15.698 3.765 1.00 85.69 418 GLU A C 1
ATOM 3256 O O . GLU A 1 418 ? 7.238 14.672 3.654 1.00 85.69 418 GLU A O 1
ATOM 3261 N N . LEU A 1 419 ? 8.714 15.910 4.807 1.00 84.81 419 LEU A N 1
ATOM 3262 C CA . LEU A 1 419 ? 8.945 14.899 5.833 1.00 84.81 419 LEU A CA 1
ATOM 3263 C C . LEU A 1 419 ? 7.659 14.556 6.594 1.00 84.81 419 LEU A C 1
ATOM 3265 O O . LEU A 1 419 ? 7.363 13.378 6.784 1.00 84.81 419 LEU A O 1
ATOM 3269 N N . GLU A 1 420 ? 6.890 15.565 6.990 1.00 82.81 420 GLU A N 1
ATOM 3270 C CA . GLU A 1 420 ? 5.630 15.434 7.719 1.00 82.81 420 GLU A CA 1
ATOM 3271 C C . GLU A 1 420 ? 4.601 14.674 6.874 1.00 82.81 420 GLU A C 1
ATOM 3273 O O . GLU A 1 420 ? 4.032 13.673 7.311 1.00 82.81 420 GLU A O 1
ATOM 3278 N N . LEU A 1 421 ? 4.421 15.083 5.615 1.00 82.19 421 LEU A N 1
ATOM 3279 C CA . LEU A 1 421 ? 3.489 14.427 4.697 1.00 82.19 421 LEU A CA 1
ATOM 3280 C C . LEU A 1 421 ? 3.892 12.977 4.390 1.00 82.19 421 LEU A C 1
ATOM 3282 O O . LEU A 1 421 ? 3.027 12.101 4.290 1.00 82.19 421 LEU A O 1
ATOM 3286 N N . LEU A 1 422 ? 5.192 12.690 4.272 1.00 86.81 422 LEU A N 1
ATOM 3287 C CA . LEU A 1 422 ? 5.690 11.322 4.124 1.00 86.81 422 LEU A CA 1
ATOM 3288 C C . LEU A 1 422 ? 5.464 10.496 5.395 1.00 86.81 422 LEU A C 1
ATOM 3290 O O . LEU A 1 422 ? 5.029 9.350 5.292 1.00 86.81 422 LEU A O 1
ATOM 3294 N N . ALA A 1 423 ? 5.704 11.064 6.578 1.00 84.06 423 ALA A N 1
ATOM 3295 C CA . ALA A 1 423 ? 5.516 10.379 7.856 1.00 84.06 423 ALA A CA 1
ATOM 3296 C C . ALA A 1 423 ? 4.055 9.964 8.079 1.00 84.06 423 ALA A C 1
ATOM 3298 O O . ALA A 1 423 ? 3.789 8.868 8.569 1.00 84.06 423 ALA A O 1
ATOM 3299 N N . PHE A 1 424 ? 3.101 10.795 7.657 1.00 85.06 424 PHE A N 1
ATOM 3300 C CA . PHE A 1 424 ? 1.677 10.491 7.798 1.00 85.06 424 PHE A CA 1
ATOM 3301 C C . PHE A 1 424 ? 1.110 9.586 6.703 1.00 85.06 424 PHE A C 1
ATOM 3303 O O . PHE A 1 424 ? 0.016 9.035 6.859 1.00 85.06 424 PHE A O 1
ATOM 3310 N N . SER A 1 425 ? 1.837 9.416 5.596 1.00 88.44 425 SER A N 1
ATOM 3311 C CA . SER A 1 425 ? 1.313 8.735 4.415 1.00 88.44 425 SER A CA 1
ATOM 3312 C C . SER A 1 425 ? 0.915 7.291 4.692 1.00 88.44 425 SER A C 1
ATOM 3314 O O . SER A 1 425 ? -0.158 6.888 4.257 1.00 88.44 425 SER A O 1
ATOM 3316 N N . GLU A 1 426 ? 1.709 6.516 5.432 1.00 89.94 426 GLU A N 1
ATOM 3317 C CA . GLU A 1 426 ? 1.361 5.119 5.736 1.00 89.94 426 GLU A CA 1
ATOM 3318 C C . GLU A 1 426 ? -0.003 5.010 6.436 1.00 89.94 426 GLU A C 1
ATOM 3320 O O . GLU A 1 426 ? -0.893 4.318 5.942 1.00 89.94 426 GLU A O 1
ATOM 3325 N N . THR A 1 427 ? -0.197 5.740 7.536 1.00 90.19 427 THR A N 1
ATOM 3326 C CA . THR A 1 427 ? -1.425 5.690 8.342 1.00 90.19 427 THR A CA 1
ATOM 3327 C C . THR A 1 427 ? -2.652 6.112 7.540 1.00 90.19 427 THR A C 1
ATOM 3329 O O . THR A 1 427 ? -3.686 5.442 7.586 1.00 90.19 427 THR A O 1
ATOM 3332 N N . VAL A 1 428 ? -2.538 7.197 6.769 1.00 89.38 428 VAL A N 1
ATOM 3333 C CA . VAL A 1 428 ? -3.648 7.705 5.953 1.00 89.38 428 VAL A CA 1
ATOM 3334 C C . VAL A 1 428 ? -3.981 6.747 4.806 1.00 89.38 428 VAL A C 1
ATOM 3336 O O . VAL A 1 428 ? -5.159 6.504 4.558 1.00 89.38 428 VAL A O 1
ATOM 3339 N N . HIS A 1 429 ? -2.984 6.146 4.147 1.00 92.50 429 HIS A N 1
ATOM 3340 C CA . HIS A 1 429 ? -3.227 5.201 3.051 1.00 92.50 429 HIS A CA 1
ATOM 3341 C C . HIS A 1 429 ? -3.815 3.877 3.537 1.00 92.50 429 HIS A C 1
ATOM 3343 O O . HIS A 1 429 ? -4.694 3.335 2.875 1.00 92.50 429 HIS A O 1
ATOM 3349 N N . ILE A 1 430 ? -3.388 3.369 4.697 1.00 93.50 430 ILE A N 1
ATOM 3350 C CA . ILE A 1 430 ? -4.014 2.185 5.303 1.00 93.50 430 ILE A CA 1
ATOM 3351 C C . ILE A 1 430 ? -5.476 2.492 5.643 1.00 93.50 430 ILE A C 1
ATOM 3353 O O . ILE A 1 430 ? -6.364 1.724 5.276 1.00 93.50 430 ILE A O 1
ATOM 3357 N N . GLY A 1 431 ? -5.744 3.637 6.281 1.00 91.06 431 GLY A N 1
ATOM 3358 C CA . GLY A 1 431 ? -7.109 4.090 6.550 1.00 91.06 431 GLY A CA 1
ATOM 3359 C C . GLY A 1 431 ? -7.948 4.221 5.279 1.00 91.06 431 GLY A C 1
ATOM 3360 O O . GLY A 1 431 ? -9.088 3.762 5.241 1.00 91.06 431 GLY A O 1
ATOM 3361 N N . HIS A 1 432 ? -7.358 4.763 4.212 1.00 89.19 432 HIS A N 1
ATOM 3362 C CA . HIS A 1 432 ? -7.978 4.845 2.895 1.00 89.19 432 HIS A CA 1
ATOM 3363 C C . HIS A 1 432 ? -8.315 3.490 2.322 1.00 89.19 432 HIS A C 1
ATOM 3365 O O . HIS A 1 432 ? -9.493 3.247 2.049 1.00 89.19 432 HIS A O 1
ATOM 3371 N N . ALA A 1 433 ? -7.352 2.586 2.216 1.00 91.81 433 ALA A N 1
ATOM 3372 C CA . ALA A 1 433 ? -7.580 1.257 1.680 1.00 91.81 433 ALA A CA 1
ATOM 3373 C C . ALA A 1 433 ? -8.646 0.489 2.481 1.00 91.81 433 ALA A C 1
ATOM 3375 O O . ALA A 1 433 ? -9.531 -0.122 1.892 1.00 91.81 433 ALA A O 1
ATOM 3376 N N . LEU A 1 434 ? -8.656 0.608 3.813 1.00 90.81 434 LEU A N 1
ATOM 3377 C CA . LEU A 1 434 ? -9.691 0.014 4.668 1.00 90.81 434 LEU A CA 1
ATOM 3378 C C . LEU A 1 434 ? -11.061 0.703 4.567 1.00 90.81 434 LEU A C 1
ATOM 3380 O O . LEU A 1 434 ? -12.038 0.164 5.090 1.00 90.81 434 LEU A O 1
ATOM 3384 N N . ASN A 1 435 ? -11.152 1.871 3.930 1.00 83.94 435 ASN A N 1
ATOM 3385 C CA . ASN A 1 435 ? -12.300 2.773 3.996 1.00 83.94 435 ASN A CA 1
ATOM 3386 C C . ASN A 1 435 ? -12.710 3.063 5.453 1.00 83.94 435 ASN A C 1
ATOM 3388 O O . ASN A 1 435 ? -13.852 2.843 5.863 1.00 83.94 435 ASN A O 1
ATOM 3392 N N . ALA A 1 436 ? -11.727 3.477 6.250 1.00 86.50 436 ALA A N 1
ATOM 3393 C CA . ALA A 1 436 ? -11.828 3.654 7.687 1.00 86.50 436 ALA A CA 1
ATOM 3394 C C . ALA A 1 436 ? -11.592 5.113 8.097 1.00 86.50 436 ALA A C 1
ATOM 3396 O O . ALA A 1 436 ? -10.789 5.827 7.497 1.00 86.50 436 ALA A O 1
ATOM 3397 N N . THR A 1 437 ? -12.241 5.542 9.181 1.00 83.25 437 THR A N 1
ATOM 3398 C CA . THR A 1 437 ? -11.845 6.773 9.877 1.00 83.25 437 THR A CA 1
ATOM 3399 C C . THR A 1 437 ? -10.467 6.575 10.503 1.00 83.25 437 THR A C 1
ATOM 3401 O O . THR A 1 437 ? -10.267 5.613 11.243 1.00 83.25 437 THR A O 1
ATOM 3404 N N . VAL A 1 438 ? -9.541 7.499 10.269 1.00 84.62 438 VAL A N 1
ATOM 3405 C CA . VAL A 1 438 ? -8.210 7.480 10.884 1.00 84.62 438 VAL A CA 1
ATOM 3406 C C . VAL A 1 438 ? -8.214 8.338 12.141 1.00 84.62 438 VAL A C 1
ATOM 3408 O O . VAL A 1 438 ? -8.636 9.494 12.098 1.00 84.62 438 VAL A O 1
ATOM 3411 N N . TYR A 1 439 ? -7.704 7.793 13.244 1.00 80.62 439 TYR A N 1
ATOM 3412 C CA . TYR A 1 439 ? -7.358 8.598 14.413 1.00 80.62 439 TYR A CA 1
ATOM 3413 C C . TYR A 1 439 ? -5.844 8.848 14.430 1.00 80.62 439 TYR A C 1
ATOM 3415 O O . TYR A 1 439 ? -5.073 7.887 14.360 1.00 80.62 439 TYR A O 1
ATOM 3423 N N . PRO A 1 440 ? -5.407 10.115 14.496 1.00 71.31 440 PRO A N 1
ATOM 3424 C CA . PRO A 1 440 ? -4.002 10.471 14.569 1.00 71.31 440 PRO A CA 1
ATOM 3425 C C . PRO A 1 440 ? -3.387 10.021 15.898 1.00 71.31 440 PRO A C 1
ATOM 3427 O O . PRO A 1 440 ? -4.074 9.941 16.919 1.00 71.31 440 PRO A O 1
ATOM 3430 N N . GLY A 1 441 ? -2.082 9.745 15.871 1.00 65.44 441 GLY A N 1
ATOM 3431 C CA . GLY A 1 441 ? -1.315 9.327 17.044 1.00 65.44 441 GLY A CA 1
ATOM 3432 C C . GLY A 1 441 ? -1.152 10.427 18.103 1.00 65.44 441 GLY A C 1
ATOM 3433 O O . GLY A 1 441 ? -1.509 11.588 17.900 1.00 65.44 441 GLY A O 1
ATOM 3434 N N . LEU A 1 442 ? -0.575 10.056 19.250 1.00 52.56 442 LEU A N 1
ATOM 3435 C CA . LEU A 1 442 ? -0.344 10.962 20.380 1.00 52.56 442 LEU A CA 1
ATOM 3436 C C . LEU A 1 442 ? 0.558 12.144 19.974 1.00 52.56 442 LEU A C 1
ATOM 3438 O O . LEU A 1 442 ? 1.555 11.951 19.285 1.00 52.56 442 LEU A O 1
ATOM 3442 N N . HIS A 1 443 ? 0.228 13.343 20.467 1.00 57.94 443 HIS A N 1
ATOM 3443 C CA . HIS A 1 443 ? 0.977 14.599 20.287 1.00 57.94 443 HIS A CA 1
ATOM 3444 C C . HIS A 1 443 ? 0.946 15.244 18.902 1.00 57.94 443 HIS A C 1
ATOM 3446 O O . HIS A 1 443 ? 1.686 16.203 18.689 1.00 57.94 443 HIS A O 1
ATOM 3452 N N . GLN A 1 444 ? 0.071 14.801 18.000 1.00 61.75 444 GLN A N 1
ATOM 3453 C CA . GLN A 1 444 ? -0.122 15.550 16.768 1.00 61.75 444 GLN A CA 1
ATOM 3454 C C . GLN A 1 444 ? -0.766 16.909 17.050 1.00 61.75 444 GLN A C 1
ATOM 3456 O O . GLN A 1 444 ? -1.832 17.010 17.660 1.00 61.75 444 GLN A O 1
ATOM 3461 N N . SER A 1 445 ? -0.087 17.959 16.609 1.00 62.34 445 SER A N 1
ATOM 3462 C CA . SER A 1 445 ? -0.600 19.320 16.580 1.00 62.34 445 SER A CA 1
ATOM 3463 C C . SER A 1 445 ? -1.797 19.428 15.632 1.00 62.34 445 SER A C 1
ATOM 3465 O O . SER A 1 445 ? -1.948 18.648 14.692 1.00 62.34 445 SER A O 1
ATOM 3467 N N . GLU A 1 446 ? -2.632 20.447 15.832 1.00 60.19 446 GLU A N 1
ATOM 3468 C CA . GLU A 1 446 ? -3.746 20.757 14.926 1.00 60.19 446 GLU A CA 1
ATOM 3469 C C . GLU A 1 446 ? -3.278 20.878 13.461 1.00 60.19 446 GLU A C 1
ATOM 3471 O O . GLU A 1 446 ? -3.950 20.415 12.541 1.00 60.19 446 GLU A O 1
ATOM 3476 N N . GLY A 1 447 ? -2.075 21.421 13.238 1.00 59.16 447 GLY A N 1
ATOM 3477 C CA . GLY A 1 447 ? -1.452 21.497 11.917 1.00 59.16 447 GLY A CA 1
ATOM 3478 C C . GLY A 1 447 ? -1.192 20.127 11.283 1.00 59.16 447 GLY A C 1
ATOM 3479 O O . GLY A 1 447 ? -1.471 19.942 10.102 1.00 59.16 447 GLY A O 1
ATOM 3480 N N . GLU A 1 448 ? -0.718 19.148 12.050 1.00 66.12 448 GLU A N 1
ATOM 3481 C CA . GLU A 1 448 ? -0.453 17.789 11.556 1.00 66.12 448 GLU A CA 1
ATOM 3482 C C . GLU A 1 448 ? -1.750 17.035 11.246 1.00 66.12 448 GLU A C 1
ATOM 3484 O O . GLU A 1 448 ? -1.860 16.406 10.192 1.00 66.12 448 GLU A O 1
ATOM 3489 N N . VAL A 1 449 ? -2.778 17.189 12.088 1.00 66.69 449 VAL A N 1
ATOM 3490 C CA . VAL A 1 449 ? -4.120 16.641 11.820 1.00 66.69 449 VAL A CA 1
ATOM 3491 C C . VAL A 1 449 ? -4.710 17.241 10.540 1.00 66.69 449 VAL A C 1
ATOM 3493 O O . VAL A 1 449 ? -5.318 16.525 9.739 1.00 66.69 449 VAL A O 1
ATOM 3496 N N . ASN A 1 450 ? -4.485 18.534 10.295 1.00 64.38 450 ASN A N 1
ATOM 3497 C CA . ASN A 1 450 ? -4.896 19.194 9.057 1.00 64.38 450 ASN A CA 1
ATOM 3498 C C . ASN A 1 450 ? -4.139 18.654 7.833 1.00 64.38 450 ASN A C 1
ATOM 3500 O O . ASN A 1 450 ? -4.759 18.436 6.793 1.00 64.38 450 ASN A O 1
ATOM 3504 N N . LEU A 1 451 ? -2.834 18.379 7.943 1.00 67.50 451 LEU A N 1
ATOM 3505 C CA . LEU A 1 451 ? -2.053 17.757 6.862 1.00 67.50 451 LEU A CA 1
ATOM 3506 C C . LEU A 1 451 ? -2.528 16.329 6.560 1.00 67.50 451 LEU A C 1
ATOM 3508 O O . LEU A 1 451 ? -2.665 15.956 5.395 1.00 67.50 451 LEU A O 1
ATOM 3512 N N . MET A 1 452 ? -2.836 15.542 7.592 1.00 76.50 452 MET A N 1
ATOM 3513 C CA . MET A 1 452 ? -3.436 14.216 7.429 1.00 76.50 452 MET A CA 1
ATOM 3514 C C . MET A 1 452 ? -4.810 14.289 6.764 1.00 76.50 452 MET A C 1
ATOM 3516 O O . MET A 1 452 ? -5.107 13.492 5.874 1.00 76.50 452 MET A O 1
ATOM 3520 N N . SER A 1 453 ? -5.638 15.250 7.178 1.00 68.88 453 SER A N 1
ATOM 3521 C CA . SER A 1 453 ? -6.967 15.478 6.602 1.00 68.88 453 SER A CA 1
ATOM 3522 C C . SER A 1 453 ? -6.882 15.904 5.141 1.00 68.88 453 SER A C 1
ATOM 3524 O O . SER A 1 453 ? -7.670 15.425 4.331 1.00 68.88 453 SER A O 1
ATOM 3526 N N . LEU A 1 454 ? -5.905 16.747 4.792 1.00 67.69 454 LEU A N 1
ATOM 3527 C CA . LEU A 1 454 ? -5.623 17.135 3.412 1.00 67.69 454 LEU A CA 1
ATOM 3528 C C . LEU A 1 454 ? -5.262 15.911 2.566 1.00 67.69 454 LEU A C 1
ATOM 3530 O O . LEU A 1 454 ? -5.886 15.672 1.536 1.00 67.69 454 LEU A O 1
ATOM 3534 N N . LEU A 1 455 ? -4.322 15.089 3.043 1.00 75.62 455 LEU A N 1
ATOM 3535 C CA . LEU A 1 455 ? -3.920 13.870 2.345 1.00 75.62 455 LEU A CA 1
ATOM 3536 C C . LEU A 1 455 ? -5.096 12.893 2.172 1.00 75.62 455 LEU A C 1
ATOM 3538 O O . LEU A 1 455 ? -5.293 12.350 1.089 1.00 75.62 455 LEU A O 1
ATOM 3542 N N . GLY A 1 456 ? -5.899 12.681 3.219 1.00 73.50 456 GLY A N 1
ATOM 3543 C CA . GLY A 1 456 ? -7.091 11.832 3.151 1.00 73.50 456 GLY A CA 1
ATOM 3544 C C . GLY A 1 456 ? -8.161 12.391 2.207 1.00 73.50 456 GLY A C 1
ATOM 3545 O O . GLY A 1 456 ? -8.794 11.632 1.473 1.00 73.50 456 GLY A O 1
ATOM 3546 N N . GLY A 1 457 ? -8.330 13.715 2.190 1.00 66.94 457 GLY A N 1
ATOM 3547 C CA . GLY A 1 457 ? -9.218 14.436 1.281 1.00 66.94 457 GLY A CA 1
ATOM 3548 C C . GLY A 1 457 ? -8.863 14.207 -0.185 1.00 66.94 457 GLY A C 1
ATOM 3549 O O . GLY A 1 457 ? -9.745 13.855 -0.967 1.00 66.94 457 GLY A O 1
ATOM 3550 N N . ASP A 1 458 ? -7.583 14.308 -0.542 1.00 70.94 458 ASP A N 1
ATOM 3551 C CA . ASP A 1 458 ? -7.131 14.082 -1.918 1.00 70.94 458 ASP A CA 1
ATOM 3552 C C . ASP A 1 458 ? -7.308 12.626 -2.371 1.00 70.94 458 ASP A C 1
ATOM 3554 O O . ASP A 1 458 ? -7.739 12.360 -3.496 1.00 70.94 458 ASP A O 1
ATOM 3558 N N . LEU A 1 459 ? -7.030 11.658 -1.494 1.00 78.81 459 LEU A N 1
ATOM 3559 C CA . LEU A 1 459 ? -7.268 10.245 -1.799 1.00 78.81 459 LEU A CA 1
ATOM 3560 C C . LEU A 1 459 ? -8.762 9.972 -2.036 1.00 78.81 459 LEU A C 1
ATOM 3562 O O . LEU A 1 459 ? -9.139 9.365 -3.045 1.00 78.81 459 LEU A O 1
ATOM 3566 N N . ASN A 1 460 ? -9.621 10.501 -1.157 1.00 72.50 460 ASN A N 1
ATOM 3567 C CA . ASN A 1 460 ? -11.072 10.415 -1.308 1.00 72.50 460 ASN A CA 1
ATOM 3568 C C . ASN A 1 460 ? -11.546 11.098 -2.600 1.00 72.50 460 ASN A C 1
ATOM 3570 O O . ASN A 1 460 ? -12.438 10.569 -3.265 1.00 72.50 460 ASN A O 1
ATOM 3574 N N . PHE A 1 461 ? -10.949 12.235 -2.978 1.00 70.81 461 PHE A N 1
ATOM 3575 C CA . PHE A 1 461 ? -11.226 12.901 -4.249 1.00 70.81 461 PHE A CA 1
ATOM 3576 C C . PHE A 1 461 ? -10.952 11.954 -5.417 1.00 70.81 461 PHE A C 1
ATOM 3578 O O . PHE A 1 461 ? -11.845 11.722 -6.226 1.00 70.81 461 PHE A O 1
ATOM 3585 N N . HIS A 1 462 ? -9.777 11.325 -5.478 1.00 75.19 462 HIS A N 1
ATOM 3586 C CA . HIS A 1 462 ? -9.452 10.405 -6.569 1.00 75.19 462 HIS A CA 1
ATOM 3587 C C . HIS A 1 462 ? -10.361 9.172 -6.623 1.00 75.19 462 HIS A C 1
ATOM 3589 O O . HIS A 1 462 ? -10.747 8.748 -7.715 1.00 75.19 462 HIS A O 1
ATOM 3595 N N . ARG A 1 463 ? -10.741 8.612 -5.468 1.00 75.50 463 ARG A N 1
ATOM 3596 C CA . ARG A 1 463 ? -11.697 7.496 -5.388 1.00 75.50 463 ARG A CA 1
ATOM 3597 C C . ARG A 1 463 ? -13.112 7.916 -5.809 1.00 75.50 463 ARG A C 1
ATOM 3599 O O . ARG A 1 463 ? -13.815 7.145 -6.469 1.00 75.50 463 ARG A O 1
ATOM 3606 N N . GLY A 1 464 ? -13.535 9.124 -5.437 1.00 60.34 464 GLY A N 1
ATOM 3607 C CA . GLY A 1 464 ? -14.847 9.694 -5.758 1.00 60.34 464 GLY A CA 1
ATOM 3608 C C . GLY A 1 464 ? -14.970 10.196 -7.199 1.00 60.34 464 GLY A C 1
ATOM 3609 O O . GLY A 1 464 ? -16.053 10.133 -7.776 1.00 60.34 464 GLY A O 1
ATOM 3610 N N . PHE A 1 465 ? -13.863 10.630 -7.801 1.00 62.28 465 PHE A N 1
ATOM 3611 C CA . PHE A 1 465 ? -13.774 11.157 -9.161 1.00 62.28 465 PHE A CA 1
ATOM 3612 C C . PHE A 1 465 ? -13.743 10.023 -10.204 1.00 62.28 465 PHE A C 1
ATOM 3614 O O . PHE A 1 465 ? -12.744 9.773 -10.891 1.00 62.28 465 PHE A O 1
ATOM 3621 N N . ASN A 1 466 ? -14.852 9.285 -10.297 1.00 59.09 466 ASN A N 1
ATOM 3622 C CA . ASN A 1 466 ? -14.970 8.065 -11.091 1.00 59.09 466 ASN A CA 1
ATOM 3623 C C . ASN A 1 466 ? -16.179 8.055 -12.041 1.00 59.09 466 ASN A C 1
ATOM 3625 O O . ASN A 1 466 ? -17.169 8.751 -11.826 1.00 59.09 466 ASN A O 1
ATOM 3629 N N . THR A 1 467 ? -16.088 7.199 -13.064 1.00 49.41 467 THR A N 1
ATOM 3630 C CA . THR A 1 467 ? -17.021 7.112 -14.209 1.00 49.41 467 THR A CA 1
ATOM 3631 C C . THR A 1 467 ? -18.474 6.777 -13.878 1.00 49.41 467 THR A C 1
ATOM 3633 O O . THR A 1 467 ? -19.348 7.003 -14.712 1.00 49.41 467 THR A O 1
ATOM 3636 N N . ALA A 1 468 ? -18.750 6.264 -12.679 1.00 40.00 468 ALA A N 1
ATOM 3637 C CA . ALA A 1 468 ? -20.089 5.884 -12.241 1.00 40.00 468 ALA A CA 1
ATOM 3638 C C . ALA A 1 468 ? -20.768 6.949 -11.359 1.00 40.00 468 ALA A C 1
ATOM 3640 O O . ALA A 1 468 ? -21.966 6.843 -11.098 1.00 40.00 468 ALA A O 1
ATOM 3641 N N . ILE A 1 469 ? -20.015 7.942 -10.866 1.00 43.06 469 ILE A N 1
ATOM 3642 C CA . ILE A 1 469 ? -20.370 8.731 -9.679 1.00 43.06 469 ILE A CA 1
ATOM 3643 C C . ILE A 1 469 ? -20.399 10.246 -9.941 1.00 43.06 469 ILE A C 1
ATOM 3645 O O . ILE A 1 469 ? -20.562 10.975 -8.985 1.00 43.06 469 ILE A O 1
ATOM 3649 N N . ALA A 1 470 ? -20.372 10.783 -11.166 1.00 39.75 470 ALA A N 1
ATOM 3650 C CA . ALA A 1 470 ? -20.665 12.225 -11.345 1.00 39.75 470 ALA A CA 1
ATOM 3651 C C . ALA A 1 470 ? -22.028 12.600 -10.696 1.00 39.75 470 ALA A C 1
ATOM 3653 O O . ALA A 1 470 ? -22.086 13.388 -9.747 1.00 39.75 470 ALA A O 1
ATOM 3654 N N . ALA A 1 471 ? -23.077 11.836 -11.027 1.00 38.81 471 ALA A N 1
ATOM 3655 C CA . ALA A 1 471 ? -24.428 12.012 -10.485 1.00 38.81 471 ALA A CA 1
ATOM 3656 C C . ALA A 1 471 ? -24.593 11.614 -9.004 1.00 38.81 471 ALA A C 1
ATOM 3658 O O . ALA A 1 471 ? -25.530 12.055 -8.334 1.00 38.81 471 ALA A O 1
ATOM 3659 N N . SER A 1 472 ? -23.710 10.766 -8.459 1.00 36.97 472 SER A N 1
ATOM 3660 C CA . SER A 1 472 ? -23.781 10.334 -7.056 1.00 36.97 472 SER A CA 1
ATOM 3661 C C . SER A 1 472 ? -22.718 10.956 -6.158 1.00 36.97 472 SER A C 1
ATOM 3663 O O . SER A 1 472 ? -22.786 10.751 -4.952 1.00 36.97 472 SER A O 1
ATOM 3665 N N . TRP A 1 473 ? -21.760 11.715 -6.691 1.00 39.28 473 TRP A N 1
ATOM 3666 C CA . TRP A 1 473 ? -20.758 12.451 -5.923 1.00 39.28 473 TRP A CA 1
ATOM 3667 C C . TRP A 1 473 ? -21.452 13.566 -5.147 1.00 39.28 473 TRP A C 1
ATOM 3669 O O . TRP A 1 473 ? -21.333 13.622 -3.930 1.00 39.28 473 TRP A O 1
ATOM 3679 N N . ALA A 1 474 ? -22.370 14.295 -5.784 1.00 38.12 474 ALA A N 1
ATOM 3680 C CA . ALA A 1 474 ? -23.261 15.234 -5.102 1.00 38.12 474 ALA A CA 1
ATOM 3681 C C . ALA A 1 474 ? -24.198 14.578 -4.062 1.00 38.12 474 ALA A C 1
ATOM 3683 O O . ALA A 1 474 ? -24.629 15.215 -3.097 1.00 38.12 474 ALA A O 1
ATOM 3684 N N . ALA A 1 475 ? -24.500 13.283 -4.220 1.00 35.91 475 ALA A N 1
ATOM 3685 C CA . ALA A 1 475 ? -25.222 12.489 -3.224 1.00 35.91 475 ALA A CA 1
ATOM 3686 C C . ALA A 1 475 ? -24.303 11.886 -2.135 1.00 35.91 475 ALA A C 1
ATOM 3688 O O . ALA A 1 475 ? -24.795 11.572 -1.051 1.00 35.91 475 ALA A O 1
ATOM 3689 N N . ASN A 1 476 ? -22.998 11.740 -2.389 1.00 37.31 476 ASN A N 1
ATOM 3690 C CA . ASN A 1 476 ? -21.981 11.165 -1.498 1.00 37.31 476 ASN A CA 1
ATOM 3691 C C . ASN A 1 476 ? -21.197 12.223 -0.717 1.00 37.31 476 ASN A C 1
ATOM 3693 O O . ASN A 1 476 ? -20.739 11.917 0.377 1.00 37.31 476 ASN A O 1
ATOM 3697 N N . GLU A 1 477 ? -21.165 13.477 -1.164 1.00 41.44 477 GLU A N 1
ATOM 3698 C CA . GLU A 1 477 ? -20.755 14.624 -0.345 1.00 41.44 477 GLU A CA 1
ATOM 3699 C C . GLU A 1 477 ? -21.675 14.751 0.893 1.00 41.44 477 GLU A C 1
ATOM 3701 O O . GLU A 1 477 ? -21.264 15.202 1.960 1.00 41.44 477 GLU A O 1
ATOM 3706 N N . ARG A 1 478 ? -22.915 14.227 0.797 1.00 37.94 478 ARG A N 1
ATOM 3707 C CA . ARG A 1 478 ? -23.859 14.034 1.922 1.00 37.94 478 ARG A CA 1
ATOM 3708 C C . ARG A 1 478 ? -23.423 12.938 2.907 1.00 37.94 478 ARG A C 1
ATOM 3710 O O . ARG A 1 478 ? -23.957 12.868 4.011 1.00 37.94 478 ARG A O 1
ATOM 3717 N N . ARG A 1 479 ? -22.475 12.081 2.514 1.00 39.00 479 ARG A N 1
ATOM 3718 C CA . ARG A 1 479 ? -21.870 10.991 3.291 1.00 39.00 479 ARG A CA 1
ATOM 3719 C C . ARG A 1 479 ? -20.383 11.246 3.552 1.00 39.00 479 ARG A C 1
ATOM 3721 O O . ARG A 1 479 ? -19.576 10.324 3.477 1.00 39.00 479 ARG A O 1
ATOM 3728 N N . ARG A 1 480 ? -20.012 12.456 3.983 1.00 40.97 480 ARG A N 1
ATOM 3729 C CA . ARG A 1 480 ? -18.715 12.682 4.660 1.00 40.97 480 ARG A CA 1
ATOM 3730 C C . ARG A 1 480 ? -18.436 11.693 5.813 1.00 40.97 480 ARG A C 1
ATOM 3732 O O . ARG A 1 480 ? -17.294 11.566 6.229 1.00 40.97 480 ARG A O 1
ATOM 3739 N N . ALA A 1 481 ? -19.454 10.961 6.276 1.00 37.78 481 ALA A N 1
ATOM 3740 C CA . ALA A 1 481 ? -19.358 9.854 7.225 1.00 37.78 481 ALA A CA 1
ATOM 3741 C C . ALA A 1 481 ? -18.885 8.494 6.644 1.00 37.78 481 ALA A C 1
ATOM 3743 O O . ALA A 1 481 ? -18.615 7.592 7.437 1.00 37.78 481 ALA A O 1
ATOM 3744 N N . ASP A 1 482 ? -18.811 8.319 5.316 1.00 37.19 482 ASP A N 1
ATOM 3745 C CA . ASP A 1 482 ? -18.513 7.028 4.659 1.00 37.19 482 ASP A CA 1
ATOM 3746 C C . ASP A 1 482 ? -17.114 6.977 3.989 1.00 37.19 482 ASP A C 1
ATOM 3748 O O . ASP A 1 482 ? -16.716 5.903 3.538 1.00 37.19 482 ASP A O 1
ATOM 3752 N N . GLY A 1 483 ? -16.377 8.097 3.912 1.00 44.47 483 GLY A N 1
ATOM 3753 C CA . GLY A 1 483 ? -14.993 8.166 3.398 1.00 44.47 483 GLY A CA 1
ATOM 3754 C C . GLY A 1 483 ? -13.936 8.198 4.510 1.00 44.47 483 GLY A C 1
ATOM 3755 O O . GLY A 1 483 ? -14.276 8.146 5.693 1.00 44.47 483 GLY A O 1
ATOM 3756 N N . VAL A 1 484 ? -12.646 8.319 4.161 1.00 42.44 484 VAL A N 1
ATOM 3757 C CA . VAL A 1 484 ? -11.605 8.526 5.187 1.00 42.44 484 VAL A CA 1
ATOM 3758 C C . VAL A 1 484 ? -11.796 9.886 5.820 1.00 42.44 484 VAL A C 1
ATOM 3760 O O . VAL A 1 484 ? -11.441 10.912 5.243 1.00 42.44 484 VAL A O 1
ATOM 3763 N N . THR A 1 485 ? -12.340 9.888 7.022 1.00 56.66 485 THR A N 1
ATOM 3764 C CA . THR A 1 485 ? -12.330 11.048 7.902 1.00 56.66 485 THR A CA 1
ATOM 3765 C C . THR A 1 485 ? -11.128 10.901 8.821 1.00 56.66 485 THR A C 1
ATOM 3767 O O . THR A 1 485 ? -11.009 9.886 9.507 1.00 56.66 485 THR A O 1
ATOM 3770 N N . VAL A 1 486 ? -10.229 11.881 8.841 1.00 52.09 486 VAL A N 1
ATOM 3771 C CA . VAL A 1 486 ? -9.243 11.976 9.921 1.00 52.09 486 VAL A CA 1
ATOM 3772 C C . VAL A 1 486 ? -9.929 12.724 11.054 1.00 52.09 486 VAL A C 1
ATOM 3774 O O . VAL A 1 486 ? -10.322 13.873 10.879 1.00 52.09 486 VAL A O 1
ATOM 3777 N N . MET A 1 487 ? -10.146 12.059 12.187 1.00 54.69 487 MET A N 1
ATOM 3778 C CA . MET A 1 487 ? -10.784 12.688 13.344 1.00 54.69 487 MET A CA 1
ATOM 3779 C C . MET A 1 487 ? -9.765 12.899 14.456 1.00 54.69 487 MET A C 1
ATOM 3781 O O . MET A 1 487 ? -9.066 11.947 14.799 1.00 54.69 487 MET A O 1
ATOM 3785 N N . PRO A 1 488 ? -9.703 14.092 15.075 1.00 53.31 488 PRO A N 1
ATOM 3786 C CA . PRO A 1 488 ? -8.841 14.306 16.225 1.00 53.31 488 PRO A CA 1
ATOM 3787 C C . PRO A 1 488 ? -9.211 13.343 17.356 1.00 53.31 488 PRO A C 1
ATOM 3789 O O . PRO A 1 488 ? -10.374 12.966 17.548 1.00 53.31 488 PRO A O 1
ATOM 3792 N N . SER A 1 489 ? -8.209 12.949 18.136 1.00 53.00 489 SER A N 1
ATOM 3793 C CA . SER A 1 489 ? -8.414 12.130 19.320 1.00 53.00 489 SER A CA 1
ATOM 3794 C C . SER A 1 489 ? -9.099 12.949 20.419 1.00 53.00 489 SER A C 1
ATOM 3796 O O . SER A 1 489 ? -8.447 13.618 21.221 1.00 53.00 489 SER A O 1
ATOM 3798 N N . LEU A 1 490 ? -10.430 12.930 20.446 1.00 54.12 490 LEU A N 1
ATOM 3799 C CA . LEU A 1 490 ? -11.220 13.635 21.453 1.00 54.12 490 LEU A CA 1
ATOM 3800 C C . LEU A 1 490 ? -11.697 12.641 22.517 1.00 54.12 490 LEU A C 1
ATOM 3802 O O . LEU A 1 490 ? -12.573 11.829 22.214 1.00 54.12 490 LEU A O 1
ATOM 3806 N N . PRO A 1 491 ? -11.164 12.665 23.753 1.00 56.56 491 PRO A N 1
ATOM 3807 C CA . PRO A 1 491 ? -11.676 11.843 24.843 1.00 56.56 491 PRO A CA 1
ATOM 3808 C C . PRO A 1 491 ? -12.999 12.439 25.337 1.00 56.56 491 PRO A C 1
ATOM 3810 O O . PRO A 1 491 ? -13.027 13.215 26.291 1.00 56.56 491 PRO A O 1
ATOM 3813 N N . LEU A 1 492 ? -14.090 12.117 24.644 1.00 56.72 492 LEU A N 1
ATOM 3814 C CA . LEU A 1 492 ? -15.416 12.677 24.915 1.00 56.72 492 LEU A CA 1
ATOM 3815 C C . LEU A 1 492 ? -16.148 11.924 26.021 1.00 56.72 492 LEU A C 1
ATOM 3817 O O . LEU A 1 492 ? -16.982 12.517 26.705 1.00 56.72 492 LEU A O 1
ATOM 3821 N N . PHE A 1 493 ? -15.809 10.652 26.227 1.00 59.72 493 PHE A N 1
ATOM 3822 C CA . PHE A 1 493 ? -16.488 9.791 27.183 1.00 59.72 493 PHE A CA 1
ATOM 3823 C C . PHE A 1 493 ? -15.546 9.291 28.281 1.00 59.72 493 PHE A C 1
ATOM 3825 O O . PHE A 1 493 ? -14.422 8.859 28.021 1.00 59.72 493 PHE A O 1
ATOM 3832 N N . GLU A 1 494 ? -16.036 9.330 29.512 1.00 57.31 494 GLU A N 1
ATOM 3833 C CA . GLU A 1 494 ? -15.546 8.555 30.641 1.00 57.31 494 GLU A CA 1
ATOM 3834 C C . GLU A 1 494 ? -16.360 7.260 30.723 1.00 57.31 494 GLU A C 1
ATOM 3836 O O . GLU A 1 494 ? -17.588 7.267 30.600 1.00 57.31 494 GLU A O 1
ATOM 3841 N N . PHE A 1 495 ? -15.664 6.143 30.911 1.00 64.75 495 PHE A N 1
ATOM 3842 C CA . PHE A 1 495 ? -16.268 4.819 31.016 1.00 64.75 495 PHE A CA 1
ATOM 3843 C C . PHE A 1 495 ? -16.168 4.358 32.467 1.00 64.75 495 PHE A C 1
ATOM 3845 O O . PHE A 1 495 ? -15.088 4.421 33.060 1.00 64.75 495 PHE A O 1
ATOM 3852 N N . GLU A 1 496 ? -17.278 3.889 33.035 1.00 60.47 496 GLU A N 1
ATOM 3853 C CA . GLU A 1 496 ? -17.236 3.138 34.293 1.00 60.47 496 GLU A CA 1
ATOM 3854 C C . GLU A 1 496 ? -16.497 1.802 34.064 1.00 60.47 496 GLU A C 1
ATOM 3856 O O . GLU A 1 496 ? -16.344 1.355 32.922 1.00 60.47 496 GLU A O 1
ATOM 3861 N N . HIS A 1 497 ? -15.985 1.168 35.126 1.00 65.94 497 HIS A N 1
ATOM 3862 C CA . HIS A 1 497 ? -15.281 -0.120 35.032 1.00 65.94 497 HIS A CA 1
ATOM 3863 C C . HIS A 1 497 ? -16.248 -1.262 34.685 1.00 65.94 497 HIS A C 1
ATOM 3865 O O . HIS A 1 497 ? -16.625 -2.057 35.542 1.00 65.94 497 HIS A O 1
ATOM 3871 N N . ILE A 1 498 ? -16.640 -1.326 33.416 1.00 70.88 498 ILE A N 1
ATOM 3872 C CA . ILE A 1 498 ? -17.510 -2.354 32.853 1.00 70.88 498 ILE A CA 1
ATOM 3873 C C . ILE A 1 498 ? -16.636 -3.375 32.102 1.00 70.88 498 ILE A C 1
ATOM 3875 O O . ILE A 1 498 ? -15.762 -2.965 31.315 1.00 70.88 498 ILE A O 1
ATOM 3879 N N . PRO A 1 499 ? -16.835 -4.687 32.343 1.00 80.25 499 PRO A N 1
ATOM 3880 C CA . PRO A 1 499 ? -16.210 -5.760 31.574 1.00 80.25 499 PRO A CA 1
ATOM 3881 C C . PRO A 1 499 ? -16.425 -5.593 30.064 1.00 80.25 499 PRO A C 1
ATOM 3883 O O . PRO A 1 499 ? -17.452 -5.077 29.615 1.00 80.25 499 PRO A O 1
ATOM 3886 N N . ILE A 1 500 ? -15.435 -5.975 29.250 1.00 82.06 500 ILE A N 1
ATOM 3887 C CA . ILE A 1 500 ? -15.510 -5.688 27.812 1.00 82.06 500 ILE A CA 1
ATOM 3888 C C . ILE A 1 500 ? -16.616 -6.480 27.113 1.00 82.06 500 ILE A C 1
ATOM 3890 O O . ILE A 1 500 ? -17.216 -5.991 26.164 1.00 82.06 500 ILE A O 1
ATOM 3894 N N . ASP A 1 501 ? -16.888 -7.694 27.569 1.00 77.69 501 ASP A N 1
ATOM 3895 C CA . ASP A 1 501 ? -17.942 -8.562 27.060 1.00 77.69 501 ASP A CA 1
ATOM 3896 C C . ASP A 1 501 ? -19.320 -7.915 27.236 1.00 77.69 501 ASP A C 1
ATOM 3898 O O . ASP A 1 501 ? -20.042 -7.764 26.249 1.00 77.69 501 ASP A O 1
ATOM 3902 N N . GLU A 1 502 ? -19.626 -7.416 28.435 1.00 77.44 502 GLU A N 1
ATOM 3903 C CA . GLU A 1 502 ? -20.858 -6.662 28.711 1.00 77.44 502 GLU A CA 1
ATOM 3904 C C . GLU A 1 502 ? -20.948 -5.396 27.837 1.00 77.44 502 GLU A C 1
ATOM 3906 O O . GLU A 1 502 ? -21.969 -5.122 27.200 1.00 77.44 502 GLU A O 1
ATOM 3911 N N . PHE A 1 503 ? -19.839 -4.663 27.698 1.00 79.19 503 PHE A N 1
ATOM 3912 C CA . PHE A 1 503 ? -19.773 -3.479 26.839 1.00 79.19 503 PHE A CA 1
ATOM 3913 C C . PHE A 1 503 ? -20.053 -3.790 25.353 1.00 79.19 503 PHE A C 1
ATOM 3915 O O . PHE A 1 503 ? -20.703 -3.013 24.639 1.00 79.19 503 PHE A O 1
ATOM 3922 N N . LEU A 1 504 ? -19.550 -4.917 24.846 1.00 74.56 504 LEU A N 1
ATOM 3923 C CA . LEU A 1 504 ? -19.762 -5.335 23.460 1.00 74.56 504 LEU A CA 1
ATOM 3924 C C . LEU A 1 504 ? -21.218 -5.735 23.194 1.00 74.56 504 LEU A C 1
ATOM 3926 O O . LEU A 1 504 ? -21.708 -5.495 22.083 1.00 74.56 504 LEU A O 1
ATOM 3930 N N . GLU A 1 505 ? -21.917 -6.292 24.185 1.00 71.25 505 GLU A N 1
ATOM 3931 C CA . GLU A 1 505 ? -23.350 -6.587 24.095 1.00 71.25 505 GLU A CA 1
ATOM 3932 C C . GLU A 1 505 ? -24.186 -5.304 24.006 1.00 71.25 505 GLU A C 1
ATOM 3934 O O . GLU A 1 505 ? -24.990 -5.154 23.077 1.00 71.25 505 GLU A O 1
ATOM 3939 N N . ASP A 1 506 ? -23.926 -4.333 24.884 1.00 63.72 506 ASP A N 1
ATOM 3940 C CA . ASP A 1 506 ? -24.659 -3.062 24.936 1.00 63.72 506 ASP A CA 1
ATOM 3941 C C . ASP A 1 506 ? -24.422 -2.179 23.697 1.00 63.72 506 ASP A C 1
ATOM 3943 O O . ASP A 1 506 ? -25.303 -1.436 23.248 1.00 63.72 506 ASP A O 1
ATOM 3947 N N . THR A 1 507 ? -23.249 -2.298 23.070 1.00 65.94 507 THR A N 1
ATOM 3948 C CA . THR A 1 507 ? -22.897 -1.551 21.851 1.00 65.94 507 THR A CA 1
ATOM 3949 C C . THR A 1 507 ? -23.190 -2.305 20.555 1.00 65.94 507 THR A C 1
ATOM 3951 O O . THR A 1 507 ? -22.831 -1.823 19.478 1.00 65.94 507 THR A O 1
ATOM 3954 N N . ARG A 1 508 ? -23.870 -3.461 20.599 1.00 62.03 508 ARG A N 1
ATOM 3955 C CA . ARG A 1 508 ? -24.082 -4.344 19.435 1.00 62.03 508 ARG A CA 1
ATOM 3956 C C . ARG A 1 508 ? -24.977 -3.755 18.337 1.00 62.03 508 ARG A C 1
ATOM 3958 O O . ARG A 1 508 ? -24.831 -4.130 17.169 1.00 62.03 508 ARG A O 1
ATOM 3965 N N . LEU A 1 509 ? -25.854 -2.801 18.649 1.00 56.66 509 LEU A N 1
ATOM 3966 C CA . LEU A 1 509 ? -26.789 -2.215 17.678 1.00 56.66 509 LEU A CA 1
ATOM 3967 C C . LEU A 1 509 ? -26.125 -1.170 16.760 1.00 56.66 509 LEU A C 1
ATOM 3969 O O . LEU A 1 509 ? -25.753 -0.079 17.191 1.00 56.66 509 LEU A O 1
ATOM 3973 N N . GLY A 1 510 ? -26.079 -1.442 15.451 1.00 54.44 510 GLY A N 1
ATOM 3974 C CA . GLY A 1 510 ? -25.489 -0.529 14.455 1.00 54.44 510 GLY A CA 1
ATOM 3975 C C . GLY A 1 510 ? -26.215 0.816 14.286 1.00 54.44 510 GLY A C 1
ATOM 3976 O O . GLY A 1 510 ? -25.638 1.779 13.784 1.00 54.44 510 GLY A O 1
ATOM 3977 N N . SER A 1 511 ? -27.479 0.931 14.713 1.00 48.25 511 SER A N 1
ATOM 3978 C CA . SER A 1 511 ? -28.179 2.224 14.788 1.00 48.25 511 SER A CA 1
ATOM 3979 C C . SER A 1 511 ? -27.578 3.147 15.849 1.00 48.25 511 SER A C 1
ATOM 3981 O O . SER A 1 511 ? -27.433 4.335 15.589 1.00 48.25 511 SER A O 1
ATOM 3983 N N . THR A 1 512 ? -27.193 2.601 17.007 1.00 55.22 512 THR A N 1
ATOM 3984 C CA . THR A 1 512 ? -26.568 3.357 18.100 1.00 55.22 512 THR A CA 1
ATOM 3985 C C . THR A 1 512 ? -25.207 3.882 17.646 1.00 55.22 512 THR A C 1
ATOM 3987 O O . THR A 1 512 ? -24.956 5.080 17.708 1.00 55.22 512 THR A O 1
ATOM 3990 N N . ARG A 1 513 ? -24.378 3.025 17.042 1.00 62.84 513 ARG A N 1
ATOM 3991 C CA . ARG A 1 513 ? -23.048 3.409 16.536 1.00 62.84 513 ARG A CA 1
ATOM 3992 C C . ARG A 1 513 ? -23.093 4.522 15.479 1.00 62.84 513 ARG A C 1
ATOM 3994 O O . ARG A 1 513 ? -22.311 5.466 15.536 1.00 62.84 513 ARG A O 1
ATOM 4001 N N . ARG A 1 514 ? -24.053 4.456 14.544 1.00 58.06 514 ARG A N 1
ATOM 4002 C CA . ARG A 1 514 ? -24.262 5.488 13.506 1.00 58.06 514 ARG A CA 1
ATOM 4003 C C . ARG A 1 514 ? -24.520 6.872 14.090 1.00 58.06 514 ARG A C 1
ATOM 4005 O O . ARG A 1 514 ? -23.911 7.840 13.642 1.00 58.06 514 ARG A O 1
ATOM 4012 N N . SER A 1 515 ? -25.410 6.963 15.071 1.00 55.50 515 SER A N 1
ATOM 4013 C CA . SER A 1 515 ? -25.731 8.245 15.694 1.00 55.50 515 SER A CA 1
ATOM 4014 C C . SER A 1 515 ? -24.569 8.782 16.538 1.00 55.50 515 SER A C 1
ATOM 4016 O O . SER A 1 515 ? -24.344 9.988 16.557 1.00 55.50 515 SER A O 1
ATOM 4018 N N . GLY A 1 516 ? -23.767 7.902 17.148 1.00 62.78 516 GLY A N 1
ATOM 4019 C CA . GLY A 1 516 ? -22.541 8.304 17.836 1.00 62.78 516 GLY A CA 1
ATOM 4020 C C . GLY A 1 516 ? -21.495 8.914 16.919 1.00 62.78 516 GLY A C 1
ATOM 4021 O O . GLY A 1 516 ? -20.932 9.956 17.242 1.00 62.78 516 GLY A O 1
ATOM 4022 N N . ARG A 1 517 ? -21.274 8.327 15.738 1.00 62.00 517 ARG A N 1
ATOM 4023 C CA . ARG A 1 517 ? -20.356 8.907 14.746 1.00 62.00 517 ARG A CA 1
ATOM 4024 C C . ARG A 1 517 ? -20.819 10.264 14.236 1.00 62.00 517 ARG A C 1
ATOM 4026 O O . ARG A 1 517 ? -19.993 11.157 14.099 1.00 62.00 517 ARG A O 1
ATOM 4033 N N . ALA A 1 518 ? -22.118 10.424 13.977 1.00 60.16 518 ALA A N 1
ATOM 4034 C CA . ALA A 1 518 ? -22.671 11.706 13.542 1.00 60.16 518 ALA A CA 1
ATOM 4035 C C . ALA A 1 518 ? -22.397 12.812 14.575 1.00 60.16 518 ALA A C 1
ATOM 4037 O O . ALA A 1 518 ? -21.949 13.898 14.212 1.00 60.16 518 ALA A O 1
ATOM 4038 N N . LEU A 1 519 ? -22.576 12.498 15.861 1.00 61.66 519 LEU A N 1
ATOM 4039 C CA . LEU A 1 519 ? -22.241 13.408 16.950 1.00 61.66 519 LEU A CA 1
ATOM 4040 C C . LEU A 1 519 ? -20.735 13.711 17.009 1.00 61.66 519 LEU A C 1
ATOM 4042 O O . LEU A 1 519 ? -20.356 14.874 17.095 1.00 61.66 519 LEU A O 1
ATOM 4046 N N . MET A 1 520 ? -19.878 12.686 16.937 1.00 65.88 520 MET A N 1
ATOM 4047 C CA . MET A 1 520 ? -18.418 12.855 16.969 1.00 65.88 520 MET A CA 1
ATOM 4048 C C . MET A 1 520 ? -17.914 13.746 15.834 1.00 65.88 520 MET A C 1
ATOM 4050 O O . MET A 1 520 ? -17.158 14.674 16.096 1.00 65.88 520 MET A O 1
ATOM 4054 N N . SER A 1 521 ? -18.372 13.497 14.605 1.00 62.06 521 SER A N 1
ATOM 4055 C CA . SER A 1 521 ? -18.014 14.293 13.427 1.00 62.06 521 SER A CA 1
ATOM 4056 C C . SER A 1 521 ? -18.462 15.746 13.573 1.00 62.06 521 SER A C 1
ATOM 4058 O O . SER A 1 521 ? -17.719 16.660 13.241 1.00 62.06 521 SER A O 1
ATOM 4060 N N . ARG A 1 522 ? -19.661 15.981 14.119 1.00 62.69 522 ARG A N 1
ATOM 4061 C CA . ARG A 1 522 ? -20.146 17.342 14.362 1.00 62.69 522 ARG A CA 1
ATOM 4062 C C . ARG A 1 522 ? -19.311 18.071 15.412 1.00 62.69 522 ARG A C 1
ATOM 4064 O O . ARG A 1 522 ? -19.057 19.259 15.262 1.00 62.69 522 ARG A O 1
ATOM 4071 N N . LEU A 1 523 ? -18.905 17.379 16.476 1.00 60.78 523 LEU A N 1
ATOM 4072 C CA . LEU A 1 523 ? -18.086 17.965 17.537 1.00 60.78 523 LEU A CA 1
ATOM 4073 C C . LEU A 1 523 ? -16.636 18.195 17.092 1.00 60.78 523 LEU A C 1
ATOM 4075 O O . LEU A 1 523 ? -16.034 19.177 17.522 1.00 60.78 523 LEU A O 1
ATOM 4079 N N . SER A 1 524 ? -16.072 17.334 16.240 1.00 60.47 524 SER A N 1
ATOM 4080 C CA . SER A 1 524 ? -14.709 17.515 15.723 1.00 60.47 524 SER A CA 1
ATOM 4081 C C . SER A 1 524 ? -14.569 18.748 14.836 1.00 60.47 524 SER A C 1
ATOM 4083 O O . SER A 1 524 ? -13.512 19.367 14.853 1.00 60.47 524 SER A O 1
ATOM 4085 N N . ASP A 1 525 ? -15.632 19.130 14.126 1.00 61.31 525 ASP A N 1
ATOM 4086 C CA . ASP A 1 525 ? -15.637 20.295 13.231 1.00 61.31 525 ASP A CA 1
ATOM 4087 C C . ASP A 1 525 ? -15.696 21.642 13.984 1.00 61.31 525 ASP A C 1
ATOM 4089 O O . ASP A 1 525 ? -15.510 22.702 13.384 1.00 61.31 525 ASP A O 1
ATOM 4093 N N . LEU A 1 526 ? -15.966 21.628 15.294 1.00 57.72 526 LEU A N 1
ATOM 4094 C CA . LEU A 1 526 ? -16.013 22.830 16.131 1.00 57.72 526 LEU A CA 1
ATOM 4095 C C . LEU A 1 526 ? -14.627 23.172 16.690 1.00 57.72 526 LEU A C 1
ATOM 4097 O O . LEU A 1 526 ? -13.881 22.274 17.073 1.00 57.72 526 LEU A O 1
ATOM 4101 N N . LEU A 1 527 ? -14.322 24.468 16.813 1.00 59.97 527 LEU A N 1
ATOM 4102 C CA . LEU A 1 527 ? -13.172 24.967 17.584 1.00 59.97 527 LEU A CA 1
ATOM 4103 C C . LEU A 1 527 ? -13.307 24.590 19.065 1.00 59.97 527 LEU A C 1
ATOM 4105 O O . LEU A 1 527 ? -14.426 24.453 19.554 1.00 59.97 527 LEU A O 1
ATOM 4109 N N . ASP A 1 528 ? -12.190 24.475 19.785 1.00 59.06 528 ASP A N 1
ATOM 4110 C CA . ASP A 1 528 ? -12.162 23.951 21.159 1.00 59.06 528 ASP A CA 1
ATOM 4111 C C . ASP A 1 528 ? -13.150 24.652 22.112 1.00 59.06 528 ASP A C 1
ATOM 4113 O O . ASP A 1 528 ? -13.945 23.976 22.763 1.00 59.06 528 ASP A O 1
ATOM 4117 N N . GLU A 1 529 ? -13.189 25.988 22.132 1.00 60.00 529 GLU A N 1
ATOM 4118 C CA . GLU A 1 529 ? -14.115 26.754 22.988 1.00 60.00 529 GLU A CA 1
ATOM 4119 C C . GLU A 1 529 ? -15.592 26.502 22.626 1.00 60.00 529 GLU A C 1
ATOM 4121 O O . GLU A 1 529 ? -16.419 26.201 23.490 1.00 60.00 529 GLU A O 1
ATOM 4126 N N . ALA A 1 530 ? -15.921 26.537 21.329 1.00 60.19 530 ALA A N 1
ATOM 4127 C CA . ALA A 1 530 ? -17.273 26.274 20.831 1.00 60.19 530 ALA A CA 1
ATOM 4128 C C . ALA A 1 530 ? -17.698 24.812 21.053 1.00 60.19 530 ALA A C 1
ATOM 4130 O O . ALA A 1 530 ? -18.871 24.517 21.289 1.00 60.19 530 ALA A O 1
ATOM 4131 N N . ARG A 1 531 ? -16.737 23.887 21.000 1.00 63.88 531 ARG A N 1
ATOM 4132 C CA . ARG A 1 531 ? -16.937 22.465 21.271 1.00 63.88 531 ARG A CA 1
ATOM 4133 C C . ARG A 1 531 ? -17.266 22.238 22.741 1.00 63.88 531 ARG A C 1
ATOM 4135 O O . ARG A 1 531 ? -18.189 21.485 23.038 1.00 63.88 531 ARG A O 1
ATOM 4142 N N . GLU A 1 532 ? -16.551 22.885 23.660 1.00 66.25 532 GLU A N 1
ATOM 4143 C CA . GLU A 1 532 ? -16.838 22.792 25.094 1.00 66.25 532 GLU A CA 1
ATOM 4144 C C . GLU A 1 532 ? -18.216 23.353 25.454 1.00 66.25 532 GLU A C 1
ATOM 4146 O O . GLU A 1 532 ? -18.927 22.754 26.267 1.00 66.25 532 GLU A O 1
ATOM 4151 N N . ASP A 1 533 ? -18.611 24.473 24.846 1.00 64.75 533 ASP A N 1
ATOM 4152 C CA . ASP A 1 533 ? -19.943 25.054 25.025 1.00 64.75 533 ASP A CA 1
ATOM 4153 C C . ASP A 1 533 ? -21.045 24.122 24.498 1.00 64.75 533 ASP A C 1
ATOM 4155 O O . ASP A 1 533 ? -22.043 23.890 25.185 1.00 64.75 533 ASP A O 1
ATOM 4159 N N . GLU A 1 534 ? -20.850 23.520 23.322 1.00 67.38 534 GLU A N 1
ATOM 4160 C CA . GLU A 1 534 ? -21.809 22.577 22.740 1.00 67.38 534 GLU A CA 1
ATOM 4161 C C . GLU A 1 534 ? -21.913 21.280 23.562 1.00 67.38 534 GLU A C 1
ATOM 4163 O O . GLU A 1 534 ? -23.013 20.778 23.801 1.00 67.38 534 GLU A O 1
ATOM 4168 N N . VAL A 1 535 ? -20.795 20.757 24.078 1.00 68.81 535 VAL A N 1
ATOM 4169 C CA . VAL A 1 535 ? -20.799 19.612 25.005 1.00 68.81 535 VAL A CA 1
ATOM 4170 C C . VAL A 1 535 ? -21.546 19.963 26.295 1.00 68.81 535 VAL A C 1
ATOM 4172 O O . VAL A 1 535 ? -22.380 19.178 26.753 1.00 68.81 535 VAL A O 1
ATOM 4175 N N . ARG A 1 536 ? -21.315 21.154 26.869 1.00 69.38 536 ARG A N 1
ATOM 4176 C CA . ARG A 1 536 ? -22.055 21.634 28.050 1.00 69.38 536 ARG A CA 1
ATOM 4177 C C . ARG A 1 536 ? -23.555 21.728 27.773 1.00 69.38 536 ARG A C 1
ATOM 4179 O O . ARG A 1 536 ? -24.349 21.240 28.579 1.00 69.38 536 ARG A O 1
ATOM 4186 N N . LYS A 1 537 ? -23.943 22.266 26.615 1.00 71.88 537 LYS A N 1
ATOM 4187 C CA . LYS A 1 537 ? -25.341 22.349 26.179 1.00 71.88 537 LYS A CA 1
ATOM 4188 C C . LYS A 1 537 ? -25.989 20.968 26.073 1.00 71.88 537 LYS A C 1
ATOM 4190 O O . LYS A 1 537 ? -27.065 20.770 26.629 1.00 71.88 537 LYS A O 1
ATOM 4195 N N . LEU A 1 538 ? -25.325 19.998 25.443 1.00 69.38 538 LEU A N 1
ATOM 4196 C CA . LEU A 1 538 ? -25.824 18.622 25.324 1.00 69.38 538 LEU A CA 1
ATOM 4197 C C . LEU A 1 538 ? -25.987 17.939 26.689 1.00 69.38 538 LEU A C 1
ATOM 4199 O O . LEU A 1 538 ? -26.983 17.253 26.918 1.00 69.38 538 LEU A O 1
ATOM 4203 N N . ILE A 1 539 ? -25.044 18.145 27.617 1.00 68.81 539 ILE A N 1
ATOM 4204 C CA . ILE A 1 539 ? -25.141 17.638 28.996 1.00 68.81 539 ILE A CA 1
ATOM 4205 C C . ILE A 1 539 ? -26.359 18.240 29.707 1.00 68.81 539 ILE A C 1
ATOM 4207 O O . ILE A 1 539 ? -27.102 17.524 30.386 1.00 68.81 539 ILE A O 1
ATOM 4211 N N . ASP A 1 540 ? -26.580 19.544 29.561 1.00 70.25 540 ASP A N 1
ATOM 4212 C CA . ASP A 1 540 ? -27.709 20.228 30.184 1.00 70.25 540 ASP A CA 1
ATOM 4213 C C . ASP A 1 540 ? -29.050 19.833 29.554 1.00 70.25 540 ASP A C 1
ATOM 4215 O O . ASP A 1 540 ? -30.029 19.642 30.278 1.00 70.25 540 ASP A O 1
ATOM 4219 N N . GLU A 1 541 ? -29.108 19.640 28.237 1.00 67.88 541 GLU A N 1
ATOM 4220 C CA . GLU A 1 541 ? -30.279 19.110 27.531 1.00 67.88 541 GLU A CA 1
ATOM 4221 C C . GLU A 1 541 ? -30.598 17.674 27.957 1.00 67.88 541 GLU A C 1
ATOM 4223 O O . GLU A 1 541 ? -31.759 17.368 28.230 1.00 67.88 541 GLU A O 1
ATOM 4228 N N . LEU A 1 542 ? -29.587 16.816 28.120 1.00 64.94 542 LEU A N 1
ATOM 4229 C CA . LEU A 1 542 ? -29.760 15.451 28.624 1.00 64.94 542 LEU A CA 1
ATOM 4230 C C . LEU A 1 542 ? -30.314 15.454 30.059 1.00 64.94 542 LEU A C 1
ATOM 4232 O O . LEU A 1 542 ? -31.282 14.756 30.363 1.00 64.94 542 LEU A O 1
ATOM 4236 N N . ARG A 1 543 ? -29.779 16.317 30.931 1.00 66.56 543 ARG A N 1
ATOM 4237 C CA . ARG A 1 543 ? -30.295 16.512 32.299 1.00 66.56 543 ARG A CA 1
ATOM 4238 C C . ARG A 1 543 ? -31.718 17.074 32.313 1.00 66.56 543 ARG A C 1
ATOM 4240 O O . ARG A 1 543 ? -32.493 16.751 33.212 1.00 66.56 543 ARG A O 1
ATOM 4247 N N . ARG A 1 544 ? -32.083 17.925 31.349 1.00 63.34 544 ARG A N 1
ATOM 4248 C CA . ARG A 1 544 ? -33.457 18.437 31.184 1.00 63.34 544 ARG A CA 1
ATOM 4249 C C . ARG A 1 544 ? -34.405 17.350 30.678 1.00 63.34 544 ARG A C 1
ATOM 4251 O O . ARG A 1 544 ? -35.529 17.272 31.167 1.00 63.34 544 ARG A O 1
ATOM 4258 N N . LEU A 1 545 ? -33.954 16.482 29.775 1.00 55.06 545 LEU A N 1
ATOM 4259 C CA . LEU A 1 545 ? -34.684 15.290 29.328 1.00 55.06 545 LEU A CA 1
ATOM 4260 C C . LEU A 1 545 ? -34.957 14.323 30.489 1.00 55.06 545 LEU A C 1
ATOM 4262 O O . LEU A 1 545 ? -36.081 13.863 30.664 1.00 55.06 545 LEU A O 1
ATOM 4266 N N . GLU A 1 546 ? -33.975 14.106 31.362 1.00 54.28 546 GLU A N 1
ATOM 4267 C CA . GLU A 1 546 ? -34.136 13.297 32.581 1.00 54.28 546 GLU A CA 1
ATOM 4268 C C . GLU A 1 546 ? -35.143 13.891 33.569 1.00 54.28 546 GLU A C 1
ATOM 4270 O O . GLU A 1 546 ? -35.870 13.162 34.240 1.00 54.28 546 GLU A O 1
ATOM 4275 N N . ARG A 1 547 ? -35.222 15.223 33.637 1.00 55.59 547 ARG A N 1
ATOM 4276 C CA . ARG A 1 547 ? -36.189 15.936 34.482 1.00 55.59 547 ARG A CA 1
ATOM 4277 C C . ARG A 1 547 ? -37.585 16.040 33.855 1.00 55.59 547 ARG A C 1
ATOM 4279 O O . ARG A 1 547 ? -38.531 16.345 34.573 1.00 55.59 547 ARG A O 1
ATOM 4286 N N . SER A 1 548 ? -37.733 15.791 32.550 1.00 49.56 548 SER A N 1
ATOM 4287 C CA . SER A 1 548 ? -38.979 15.999 31.790 1.00 49.56 548 SER A CA 1
ATOM 4288 C C . SER A 1 548 ? -39.739 14.721 31.424 1.00 49.56 548 SER A C 1
ATOM 4290 O O . SER A 1 548 ? -40.776 14.813 30.771 1.00 49.56 548 SER A O 1
ATOM 4292 N N . GLN A 1 549 ? -39.384 13.551 31.976 1.00 42.72 549 GLN A N 1
ATOM 4293 C CA . GLN A 1 549 ? -40.279 12.373 31.969 1.00 42.72 549 GLN A CA 1
ATOM 4294 C C . GLN A 1 549 ? -41.630 12.594 32.705 1.00 42.72 549 GLN A C 1
ATOM 4296 O O . GLN A 1 549 ? -42.426 11.666 32.819 1.00 42.72 549 GLN A O 1
ATOM 4301 N N . GLY A 1 550 ? -41.932 13.823 33.153 1.00 37.56 550 GLY A N 1
ATOM 4302 C CA . GLY A 1 550 ? -43.239 14.251 33.655 1.00 37.56 550 GLY A CA 1
ATOM 4303 C C . GLY A 1 550 ? -43.979 15.340 32.856 1.00 37.56 550 GLY A C 1
ATOM 4304 O O . GLY A 1 550 ? -45.089 15.672 33.258 1.00 37.56 550 GLY A O 1
ATOM 4305 N N . ALA A 1 551 ? -43.453 15.923 31.768 1.00 30.59 551 ALA A N 1
ATOM 4306 C CA . ALA A 1 551 ? -44.211 16.942 31.023 1.00 30.59 551 ALA A CA 1
ATOM 4307 C C . ALA A 1 551 ? -43.733 17.149 29.576 1.00 30.59 551 ALA A C 1
ATOM 4309 O O . ALA A 1 551 ? -42.543 17.145 29.287 1.00 30.59 551 ALA A O 1
ATOM 4310 N N . GLN A 1 552 ? -44.724 17.344 28.705 1.00 32.09 552 GLN A N 1
ATOM 4311 C CA . GLN A 1 552 ? -44.703 17.471 27.246 1.00 32.09 552 GLN A CA 1
ATOM 4312 C C . GLN A 1 552 ? -43.537 18.231 26.593 1.00 32.09 552 GLN A C 1
ATOM 4314 O O . GLN A 1 552 ? -43.038 19.237 27.091 1.00 32.09 552 GLN A O 1
ATOM 4319 N N . LEU A 1 553 ? -43.245 17.760 25.372 1.00 34.16 553 LEU A N 1
ATOM 4320 C CA . LEU A 1 553 ? -42.447 18.403 24.332 1.00 34.16 553 LEU A CA 1
ATOM 4321 C C . LEU A 1 553 ? -42.792 19.887 24.152 1.00 34.16 553 LEU A C 1
ATOM 4323 O O . LEU A 1 553 ? -43.944 20.236 23.896 1.00 34.16 553 LEU A O 1
ATOM 4327 N N . LEU A 1 554 ? -41.753 20.720 24.137 1.00 25.91 554 LEU A N 1
ATOM 4328 C CA . LEU A 1 554 ? -41.789 22.055 23.552 1.00 25.91 554 LEU A CA 1
ATOM 4329 C C . LEU A 1 554 ? -40.756 22.155 22.429 1.00 25.91 554 LEU A C 1
ATOM 4331 O O . LEU A 1 554 ? -39.585 21.817 22.593 1.00 25.91 554 LEU A O 1
ATOM 4335 N N . SER A 1 555 ? -41.249 22.617 21.284 1.00 29.11 555 SER A N 1
ATOM 4336 C CA . SER A 1 555 ? -40.495 23.095 20.133 1.00 29.11 555 SER A CA 1
ATOM 4337 C C . SER A 1 555 ? -39.810 24.427 20.440 1.00 29.11 555 SER A C 1
ATOM 4339 O O . SER A 1 555 ? -40.362 25.237 21.178 1.00 29.11 555 SER A O 1
ATOM 4341 N N . PHE A 1 556 ? -38.664 24.696 19.818 1.00 24.84 556 PHE A N 1
ATOM 4342 C CA . PHE A 1 556 ? -38.507 25.701 18.754 1.00 24.84 556 PHE A CA 1
ATOM 43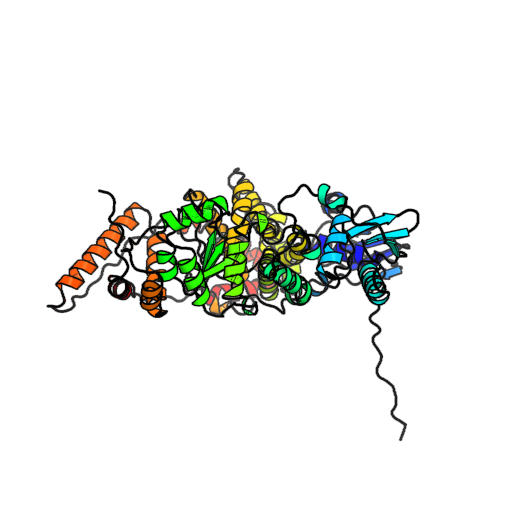43 C C . PHE A 1 556 ? -37.027 25.944 18.436 1.00 24.84 556 PHE A C 1
ATOM 4345 O O . PHE A 1 556 ? -36.145 25.764 19.270 1.00 24.84 556 PHE A O 1
ATOM 4352 N N . ASP A 1 557 ? -36.828 26.323 17.175 1.00 27.44 557 ASP A N 1
ATOM 4353 C CA . ASP A 1 557 ? -35.744 27.096 16.577 1.00 27.44 557 ASP A CA 1
ATOM 4354 C C . ASP A 1 557 ? -34.593 27.570 17.470 1.00 27.44 557 ASP A C 1
ATOM 4356 O O . ASP A 1 557 ? -34.765 28.347 18.401 1.00 27.44 557 ASP A O 1
ATOM 4360 N N . THR A 1 558 ? -33.382 27.232 17.033 1.00 25.59 558 THR A N 1
ATOM 4361 C CA . THR A 1 558 ? -32.296 28.209 16.869 1.00 25.59 558 THR A CA 1
ATOM 4362 C C . THR A 1 558 ? -31.411 27.739 15.714 1.00 25.59 558 THR A C 1
ATOM 4364 O O . THR A 1 558 ? -30.674 26.757 15.800 1.00 25.59 558 THR A O 1
ATOM 4367 N N . LEU A 1 559 ? -31.610 28.396 14.575 1.00 24.42 559 LEU A N 1
ATOM 4368 C CA . LEU A 1 559 ? -30.633 28.540 13.503 1.00 24.42 559 LEU A CA 1
ATOM 4369 C C . LEU A 1 559 ? -29.658 29.663 13.895 1.00 24.42 559 LEU A C 1
ATOM 4371 O O . LEU A 1 559 ? -29.984 30.491 14.741 1.00 24.42 559 LEU A O 1
ATOM 4375 N N . ASP A 1 560 ? -28.521 29.677 13.209 1.00 25.45 560 ASP A N 1
ATOM 4376 C CA . ASP A 1 560 ? -27.465 30.691 13.210 1.00 25.45 560 ASP A CA 1
ATOM 4377 C C . ASP A 1 560 ? -26.534 30.735 14.418 1.00 25.45 560 ASP A C 1
ATOM 4379 O O . ASP A 1 560 ? -26.788 31.372 15.431 1.00 25.45 560 ASP A O 1
ATOM 4383 N N . THR A 1 561 ? -25.340 30.168 14.257 1.00 27.34 561 THR A N 1
ATOM 4384 C CA . THR A 1 561 ? -24.172 30.936 13.786 1.00 27.34 561 THR A CA 1
ATOM 4385 C C . THR A 1 561 ? -22.975 30.001 13.665 1.00 27.34 561 THR A C 1
ATOM 4387 O O . THR A 1 561 ? -22.666 29.248 14.580 1.00 27.34 561 THR A O 1
ATOM 4390 N N . GLY A 1 562 ? -22.314 30.024 12.509 1.00 25.52 562 GLY A N 1
ATOM 4391 C CA . GLY A 1 562 ? -21.141 29.184 12.278 1.00 25.52 562 GLY A CA 1
ATOM 4392 C C . GLY A 1 562 ? -20.647 29.144 10.834 1.00 25.52 562 GLY A C 1
ATOM 4393 O O . GLY A 1 562 ? -20.116 28.129 10.406 1.00 25.52 562 GLY A O 1
ATOM 4394 N N . ILE A 1 563 ? -20.843 30.214 10.056 1.00 32.34 563 ILE A N 1
ATOM 4395 C CA . ILE A 1 563 ? -20.065 30.431 8.831 1.00 32.34 563 ILE A CA 1
ATOM 4396 C C . ILE A 1 563 ? -18.860 31.270 9.240 1.00 32.34 563 ILE A C 1
ATOM 4398 O O . ILE A 1 563 ? -19.018 32.465 9.463 1.00 32.34 563 ILE A O 1
ATOM 4402 N N . SER A 1 564 ? -17.676 30.667 9.339 1.00 32.03 564 SER A N 1
ATOM 4403 C CA . SER A 1 564 ? -16.400 31.353 9.099 1.00 32.03 564 SER A CA 1
ATOM 4404 C C . SER A 1 564 ? -15.245 30.349 9.131 1.00 32.03 564 SER A C 1
ATOM 4406 O O . SER A 1 564 ? -15.253 29.426 9.931 1.00 32.03 564 SER A O 1
ATOM 4408 N N . MET A 1 565 ? -14.250 30.56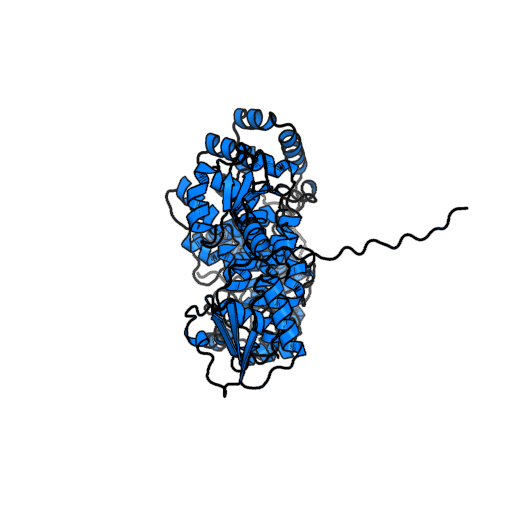0 8.269 1.00 28.94 565 MET A N 1
ATOM 4409 C CA . MET A 1 565 ? -12.961 29.853 8.124 1.00 28.94 565 MET A CA 1
ATOM 4410 C C . MET A 1 565 ? -12.883 28.576 7.273 1.00 28.94 565 MET A C 1
ATOM 4412 O O . MET A 1 565 ? -11.836 28.362 6.664 1.00 28.94 565 MET A O 1
ATOM 4416 N N . ALA A 1 566 ? -13.956 27.803 7.081 1.00 29.75 566 ALA A N 1
ATOM 4417 C CA . ALA A 1 566 ? -13.917 26.667 6.141 1.00 29.75 566 ALA A CA 1
ATOM 4418 C C . ALA A 1 566 ? -13.789 27.114 4.667 1.00 29.75 566 ALA A C 1
ATOM 4420 O O . ALA A 1 566 ? -13.161 26.442 3.852 1.00 29.75 566 ALA A O 1
ATOM 4421 N N . SER A 1 567 ? -14.320 28.292 4.323 1.00 29.70 567 SER A N 1
ATOM 4422 C CA . SER A 1 567 ? -14.286 28.835 2.959 1.00 29.70 567 SER A CA 1
ATOM 4423 C C . SER A 1 567 ? -12.947 29.457 2.559 1.00 29.70 567 SER A C 1
ATOM 4425 O O . SER A 1 567 ? -12.709 29.635 1.374 1.00 29.70 567 SER A O 1
ATOM 4427 N N . VAL A 1 568 ? -12.059 29.769 3.510 1.00 27.92 568 VAL A N 1
ATOM 4428 C CA . VAL A 1 568 ? -10.727 30.329 3.207 1.00 27.92 568 VAL A CA 1
ATOM 4429 C C . VAL A 1 568 ? -9.693 29.216 3.010 1.00 27.92 568 VAL A C 1
ATOM 4431 O O . VAL A 1 568 ? -8.770 29.371 2.212 1.00 27.92 568 VAL A O 1
ATOM 4434 N N . LEU A 1 569 ? -9.888 28.061 3.657 1.00 29.91 569 LEU A N 1
ATOM 4435 C CA . LEU A 1 569 ? -9.102 26.850 3.403 1.00 29.91 569 LEU A CA 1
ATOM 4436 C C . LEU A 1 569 ? -9.592 26.091 2.162 1.00 29.91 569 LEU A C 1
ATOM 4438 O O . LEU A 1 569 ? -8.763 25.569 1.418 1.00 29.91 569 LEU A O 1
ATOM 4442 N N . ALA A 1 570 ? -10.898 26.130 1.863 1.00 33.03 570 ALA A N 1
ATOM 4443 C CA . ALA A 1 570 ? -11.468 25.599 0.620 1.00 33.03 570 ALA A CA 1
ATOM 4444 C C . ALA A 1 570 ? -10.932 26.290 -0.652 1.00 33.03 570 ALA A C 1
ATOM 4446 O O . ALA A 1 570 ? -10.988 25.709 -1.732 1.00 33.03 570 ALA A O 1
ATOM 4447 N N . SER A 1 571 ? -10.358 27.492 -0.536 1.00 31.69 571 SER A N 1
ATOM 4448 C CA . SER A 1 571 ? -9.747 28.220 -1.660 1.00 31.69 571 SER A CA 1
ATOM 4449 C C . SER A 1 571 ? -8.343 27.731 -2.040 1.00 31.69 571 SER A C 1
ATOM 4451 O O . SER A 1 571 ? -7.791 28.210 -3.026 1.00 31.69 571 SER A O 1
ATOM 4453 N N . PHE A 1 572 ? -7.741 26.814 -1.269 1.00 32.91 572 PHE A N 1
ATOM 4454 C CA . PHE A 1 572 ? -6.348 26.378 -1.460 1.00 32.91 572 PHE A CA 1
ATOM 4455 C C . PHE A 1 572 ? -6.125 24.857 -1.364 1.00 32.91 572 PHE A C 1
ATOM 4457 O O . PHE A 1 572 ? -4.982 24.418 -1.444 1.00 32.91 572 PHE A O 1
ATOM 4464 N N . THR A 1 573 ? -7.178 24.049 -1.202 1.00 35.44 573 THR A N 1
ATOM 4465 C CA . THR A 1 573 ? -7.088 22.597 -0.917 1.00 35.44 573 THR A CA 1
ATOM 4466 C C . THR A 1 573 ? -7.726 21.703 -1.987 1.00 35.44 573 THR A C 1
ATOM 4468 O O . THR A 1 573 ? -8.252 20.642 -1.685 1.00 35.44 573 THR A O 1
ATOM 4471 N N . TYR A 1 574 ? -7.660 22.106 -3.257 1.00 36.25 574 TYR A N 1
ATOM 4472 C CA . TYR A 1 574 ? -8.073 21.253 -4.377 1.00 36.25 574 TYR A CA 1
ATOM 4473 C C . TYR A 1 574 ? -7.052 21.352 -5.521 1.00 36.25 574 TYR A C 1
ATOM 4475 O O . TYR A 1 574 ? -6.817 22.465 -6.004 1.00 36.25 574 TYR A O 1
ATOM 4483 N N . PRO A 1 575 ? -6.485 20.250 -6.042 1.00 37.09 575 PRO A N 1
ATOM 4484 C CA . PRO A 1 575 ? -5.828 20.285 -7.346 1.00 37.09 575 PRO A CA 1
ATOM 4485 C C . PRO A 1 575 ? -6.897 20.375 -8.461 1.00 37.09 575 PRO A C 1
ATOM 4487 O O . PRO A 1 575 ? -8.053 20.008 -8.250 1.00 37.09 575 PRO A O 1
ATOM 4490 N N . PRO A 1 576 ? -6.552 20.854 -9.670 1.00 39.66 576 PRO A N 1
ATOM 4491 C CA . PRO A 1 576 ? -6.893 22.170 -10.234 1.00 39.66 576 PRO A CA 1
ATOM 4492 C C . PRO A 1 576 ? -8.390 22.426 -10.562 1.00 39.66 576 PRO A C 1
ATOM 4494 O O . PRO A 1 576 ? -8.696 23.222 -11.447 1.00 39.66 576 PRO A O 1
ATOM 4497 N N . ILE A 1 577 ? -9.350 21.786 -9.888 1.00 35.84 577 ILE A N 1
ATOM 4498 C CA . ILE A 1 577 ? -10.788 21.911 -10.195 1.00 35.84 577 ILE A CA 1
ATOM 4499 C C . ILE A 1 577 ? -11.494 22.987 -9.350 1.00 35.84 577 ILE A C 1
ATOM 4501 O O . ILE A 1 577 ? -12.348 23.701 -9.867 1.00 35.84 577 ILE A O 1
ATOM 4505 N N . ALA A 1 578 ? -11.108 23.238 -8.095 1.00 33.59 578 ALA A N 1
ATOM 4506 C CA . ALA A 1 578 ? -11.572 24.479 -7.447 1.00 33.59 578 ALA A CA 1
ATOM 4507 C C . ALA A 1 578 ? -10.918 25.714 -8.091 1.00 33.59 578 ALA A C 1
ATOM 4509 O O . ALA A 1 578 ? -11.539 26.771 -8.168 1.00 33.59 578 ALA A O 1
ATOM 4510 N N . GLY A 1 579 ? -9.719 25.530 -8.663 1.00 35.94 579 GLY A N 1
ATOM 4511 C CA . GLY A 1 579 ? -9.156 26.414 -9.679 1.00 35.94 579 GLY A CA 1
ATOM 4512 C C . GLY A 1 579 ? -10.136 26.623 -10.830 1.00 35.94 579 GLY A C 1
ATOM 4513 O O . GLY A 1 579 ? -10.460 27.773 -11.071 1.00 35.94 579 GLY A O 1
ATOM 4514 N N . LEU A 1 580 ? -10.683 25.550 -11.440 1.00 33.84 580 LEU A N 1
ATOM 4515 C CA . LEU A 1 580 ? -11.731 25.580 -12.490 1.00 33.84 580 LEU A CA 1
ATOM 4516 C C . LEU A 1 580 ? -12.977 26.406 -12.118 1.00 33.84 580 LEU A C 1
ATOM 4518 O O . LEU A 1 580 ? -13.474 27.157 -12.954 1.00 33.84 580 LEU A O 1
ATOM 4522 N N . LEU A 1 581 ? -13.460 26.308 -10.876 1.00 33.72 581 LEU A N 1
ATOM 4523 C CA . LEU A 1 581 ? -14.609 27.087 -10.387 1.00 33.72 581 LEU A CA 1
ATOM 4524 C C . LEU A 1 581 ? -14.253 28.544 -10.036 1.00 33.72 581 LEU A C 1
ATOM 4526 O O . LEU A 1 581 ? -15.118 29.417 -10.091 1.00 33.72 581 LEU A O 1
ATOM 4530 N N . GLY A 1 582 ? -12.989 28.811 -9.700 1.00 35.44 582 GLY A N 1
ATOM 4531 C CA . GLY A 1 582 ? -12.418 30.143 -9.486 1.00 35.44 582 GLY A CA 1
ATOM 4532 C C . GLY A 1 582 ? -11.708 30.728 -10.711 1.00 35.44 582 GLY A C 1
ATOM 4533 O O . GLY A 1 582 ? -11.039 31.757 -10.591 1.00 35.44 582 GLY A O 1
ATOM 4534 N N . LEU A 1 583 ? -11.815 30.093 -11.883 1.00 37.19 583 LEU A N 1
ATOM 4535 C CA . LEU A 1 583 ? -11.184 30.586 -13.097 1.00 37.19 583 LEU A CA 1
ATOM 4536 C C . LEU A 1 583 ? -11.837 31.897 -13.500 1.00 37.19 583 LEU A C 1
ATOM 4538 O O . LEU A 1 583 ? -13.060 32.009 -13.620 1.00 37.19 583 LEU A O 1
ATOM 4542 N N . SER A 1 584 ? -11.001 32.886 -13.803 1.00 37.31 584 SER A N 1
ATOM 4543 C CA . SER A 1 584 ? -11.454 34.006 -14.607 1.00 37.31 584 SER A CA 1
ATOM 4544 C C . SER A 1 584 ? -12.122 33.458 -15.874 1.00 37.31 584 SER A C 1
ATOM 4546 O O . SER A 1 584 ? -11.706 32.443 -16.443 1.00 37.31 584 SER A O 1
ATOM 4548 N N . LYS A 1 585 ? -13.163 34.153 -16.334 1.00 40.25 585 LYS A N 1
ATOM 4549 C CA . LYS A 1 585 ? -13.907 33.838 -17.563 1.00 40.25 585 LYS A CA 1
ATOM 4550 C C . LYS A 1 585 ? -12.990 33.450 -18.740 1.00 40.25 585 LYS A C 1
ATOM 4552 O O . LYS A 1 585 ? -13.353 32.583 -19.523 1.00 40.25 585 LYS A O 1
ATOM 4557 N N . SER A 1 586 ? -11.775 34.011 -18.802 1.00 37.47 586 SER A N 1
ATOM 4558 C CA . SER A 1 586 ? -10.793 33.756 -19.859 1.00 37.47 586 SER A CA 1
ATOM 4559 C C . SER A 1 586 ? -10.184 32.349 -19.862 1.00 37.47 586 SER A C 1
ATOM 4561 O O . SER A 1 586 ? -9.854 31.858 -20.935 1.00 37.47 586 SER A O 1
ATOM 4563 N N . VAL A 1 587 ? -10.007 31.688 -18.710 1.00 39.12 587 VAL A N 1
ATOM 4564 C CA . VAL A 1 587 ? -9.427 30.328 -18.666 1.00 39.12 587 VAL A CA 1
ATOM 4565 C C . VAL A 1 587 ? -10.503 29.280 -18.955 1.00 39.12 587 VAL A C 1
ATOM 4567 O O . VAL A 1 587 ? -10.242 28.330 -19.686 1.00 39.12 587 VAL A O 1
ATOM 4570 N N . VAL A 1 588 ? -11.740 29.501 -18.492 1.00 43.12 588 VAL A N 1
ATOM 4571 C CA . VAL A 1 588 ? -12.907 28.697 -18.906 1.00 43.12 588 VAL A CA 1
ATOM 4572 C C . VAL A 1 588 ? -13.128 28.818 -20.418 1.00 43.12 588 VAL A C 1
ATOM 4574 O O . VAL A 1 588 ? -13.334 27.814 -21.090 1.00 43.12 588 VAL A O 1
ATOM 4577 N N . GLU A 1 589 ? -13.011 30.022 -20.985 1.00 46.19 589 GLU A N 1
ATOM 4578 C CA . GLU A 1 589 ? -13.080 30.252 -22.437 1.00 46.19 589 GLU A CA 1
ATOM 4579 C C . GLU A 1 589 ? -11.918 29.603 -23.214 1.00 46.19 589 GLU A C 1
ATOM 4581 O O . GLU A 1 589 ? -12.116 29.202 -24.359 1.00 46.19 589 GLU A O 1
ATOM 4586 N N . HIS A 1 590 ? -10.733 29.448 -22.610 1.00 45.88 590 HIS A N 1
ATOM 4587 C CA . HIS A 1 590 ? -9.603 28.722 -23.209 1.00 45.88 590 HIS A CA 1
ATOM 4588 C C . HIS A 1 590 ? -9.797 27.200 -23.167 1.00 45.88 590 HIS A C 1
ATOM 4590 O O . HIS A 1 590 ? -9.537 26.509 -24.147 1.00 45.88 590 HIS A O 1
ATOM 4596 N N . LEU A 1 591 ? -10.297 26.668 -22.051 1.00 41.09 591 LEU A N 1
ATOM 4597 C CA . LEU A 1 591 ? -10.535 25.234 -21.869 1.00 41.09 591 LEU A CA 1
ATOM 4598 C C . LEU A 1 591 ? -11.717 24.721 -22.704 1.00 41.09 591 LEU A C 1
ATOM 4600 O O . LEU A 1 591 ? -11.669 23.601 -23.208 1.00 41.09 591 LEU A O 1
ATOM 4604 N N . ARG A 1 592 ? -12.728 25.568 -22.941 1.00 47.41 592 ARG A N 1
ATOM 4605 C CA . ARG A 1 592 ? -13.860 25.299 -23.849 1.00 47.41 592 ARG A CA 1
ATOM 4606 C C . ARG A 1 592 ? -13.474 25.167 -25.325 1.00 47.41 592 ARG A C 1
ATOM 4608 O O . ARG A 1 592 ? -14.291 24.738 -26.132 1.00 47.41 592 ARG A O 1
ATOM 4615 N N . GLN A 1 593 ? -12.236 25.492 -25.700 1.00 49.78 593 GLN A N 1
ATOM 4616 C CA . GLN A 1 593 ? -11.736 25.267 -27.062 1.00 49.78 593 GLN A CA 1
ATOM 4617 C C . GLN A 1 593 ? -11.477 23.780 -27.355 1.00 49.78 593 GLN A C 1
ATOM 4619 O O . GLN A 1 593 ? -11.332 23.405 -28.518 1.00 49.78 593 GLN A O 1
ATOM 4624 N N . PHE A 1 594 ? -11.455 22.924 -26.326 1.00 49.44 594 PHE A N 1
ATOM 4625 C CA . PHE A 1 594 ? -11.329 21.476 -26.462 1.00 49.44 594 PHE A CA 1
ATOM 4626 C C . PHE A 1 594 ? -12.714 20.806 -26.324 1.00 49.44 594 PHE A C 1
ATOM 4628 O O . PHE A 1 594 ? -13.250 20.742 -25.218 1.00 49.44 594 PHE A O 1
ATOM 4635 N N . PRO A 1 595 ? -13.296 20.232 -27.399 1.00 41.78 595 PRO A N 1
ATOM 4636 C CA . PRO A 1 595 ? -14.657 19.668 -27.384 1.00 41.78 595 PRO A CA 1
ATOM 4637 C C . PRO A 1 595 ? -14.898 18.547 -26.357 1.00 41.78 595 PRO A C 1
ATOM 4639 O O . PRO A 1 595 ? -16.032 18.298 -25.954 1.00 41.78 595 PRO A O 1
ATOM 4642 N N . ALA A 1 596 ? -13.838 17.849 -25.936 1.00 40.06 596 ALA A N 1
ATOM 4643 C CA . ALA A 1 596 ? -13.898 16.815 -24.900 1.00 40.06 596 ALA A CA 1
ATOM 4644 C C . ALA A 1 596 ? -13.966 17.392 -23.472 1.00 40.06 596 ALA A C 1
ATOM 4646 O O . ALA A 1 596 ? -14.487 16.736 -22.574 1.00 40.06 596 ALA A O 1
ATOM 4647 N N . VAL A 1 597 ? -13.458 18.611 -23.269 1.00 41.47 597 VAL A N 1
ATOM 4648 C CA . VAL A 1 597 ? -13.447 19.315 -21.978 1.00 41.47 597 VAL A CA 1
ATOM 4649 C C . VAL A 1 597 ? -14.793 19.997 -21.722 1.00 41.47 597 VAL A C 1
ATOM 4651 O O . VAL A 1 597 ? -15.251 20.019 -20.588 1.00 41.47 597 VAL A O 1
ATOM 4654 N N . ASP A 1 598 ? -15.466 20.474 -22.772 1.00 40.31 598 ASP A N 1
ATOM 4655 C CA . ASP A 1 598 ? -16.787 21.116 -22.683 1.00 40.31 598 ASP A CA 1
ATOM 4656 C C . ASP A 1 598 ? -17.856 20.161 -22.111 1.00 40.31 598 ASP A C 1
ATOM 4658 O O . ASP A 1 598 ? -18.526 20.483 -21.134 1.00 40.31 598 ASP A O 1
ATOM 4662 N N . ARG A 1 599 ? -17.906 18.914 -22.607 1.00 38.88 599 ARG A N 1
ATOM 4663 C CA . ARG A 1 599 ? -18.777 17.859 -22.044 1.00 38.88 599 ARG A CA 1
ATOM 4664 C C . ARG A 1 599 ? -18.448 17.524 -20.588 1.00 38.88 599 ARG A C 1
ATOM 4666 O O . ARG A 1 599 ? -19.348 17.334 -19.785 1.00 38.88 599 ARG A O 1
ATOM 4673 N N . PHE A 1 600 ? -17.160 17.468 -20.254 1.00 41.12 600 PHE A N 1
ATOM 4674 C CA . PHE A 1 600 ? -16.697 17.177 -18.898 1.00 41.12 600 PHE A CA 1
ATOM 4675 C C . PHE A 1 600 ? -17.098 18.275 -17.890 1.00 41.12 600 PHE A C 1
ATOM 4677 O O . PHE A 1 600 ? -17.454 17.971 -16.754 1.00 41.12 600 PHE A O 1
ATOM 4684 N N . VAL A 1 601 ? -17.058 19.546 -18.303 1.00 42.25 601 VAL A N 1
ATOM 4685 C CA . VAL A 1 601 ? -17.450 20.696 -17.472 1.00 42.25 601 VAL A CA 1
ATOM 4686 C C . VAL A 1 601 ? -18.969 20.761 -17.277 1.00 42.25 601 VAL A C 1
ATOM 4688 O O . VAL A 1 601 ? -19.420 21.053 -16.170 1.00 42.25 601 VAL A O 1
ATOM 4691 N N . ASP A 1 602 ? -19.754 20.458 -18.313 1.00 40.69 602 ASP A N 1
ATOM 4692 C CA . ASP A 1 602 ? -21.220 20.466 -18.235 1.00 40.69 602 ASP A CA 1
ATOM 4693 C C . ASP A 1 602 ? -21.769 19.346 -17.334 1.00 40.69 602 ASP A C 1
ATOM 4695 O O . ASP A 1 602 ? -22.646 19.608 -16.506 1.00 40.69 602 ASP A O 1
ATOM 4699 N N . ASP A 1 603 ? -21.205 18.135 -17.414 1.00 38.69 603 ASP A N 1
ATOM 4700 C CA . ASP A 1 603 ? -21.586 17.006 -16.550 1.00 38.69 603 ASP A CA 1
ATOM 4701 C C . ASP A 1 603 ? -21.318 17.317 -15.059 1.00 38.69 603 ASP A C 1
ATOM 4703 O O . ASP A 1 603 ? -22.111 16.974 -14.187 1.00 38.69 603 ASP A O 1
ATOM 4707 N N . PHE A 1 604 ? -20.243 18.050 -14.750 1.00 37.53 604 PHE A N 1
ATOM 4708 C CA . PHE A 1 604 ? -19.861 18.420 -13.381 1.00 37.53 604 PHE A CA 1
ATOM 4709 C C . PHE A 1 604 ? -20.769 19.493 -12.742 1.00 37.53 604 PHE A C 1
ATOM 4711 O O . PHE A 1 604 ? -21.016 19.472 -11.535 1.00 37.53 604 PHE A O 1
ATOM 4718 N N . ILE A 1 605 ? -21.269 20.452 -13.531 1.00 35.88 605 ILE A N 1
ATOM 4719 C CA . ILE A 1 605 ? -22.056 21.599 -13.034 1.00 35.88 605 ILE A CA 1
ATOM 4720 C C . ILE A 1 605 ? -23.503 21.205 -12.698 1.00 35.88 605 ILE A C 1
ATOM 4722 O O . ILE A 1 605 ? -24.092 21.754 -11.762 1.00 35.88 605 ILE A O 1
ATOM 4726 N N . ILE A 1 606 ? -24.076 20.259 -13.444 1.00 34.19 606 ILE A N 1
ATOM 4727 C CA . ILE A 1 606 ? -25.474 19.824 -13.299 1.00 34.19 606 ILE A CA 1
ATOM 4728 C C . ILE A 1 606 ? -25.699 19.059 -11.985 1.00 34.19 606 ILE A C 1
ATOM 4730 O O . ILE A 1 606 ? -26.755 19.192 -11.363 1.00 34.19 606 ILE A O 1
ATOM 4734 N N . ASP A 1 607 ? -24.692 18.330 -11.508 1.00 33.22 607 ASP A N 1
ATOM 4735 C CA . ASP A 1 607 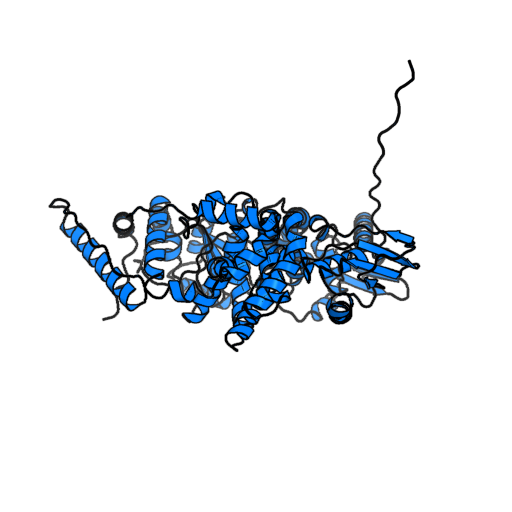? -24.834 17.448 -10.349 1.00 33.22 607 ASP A CA 1
ATOM 4736 C C . ASP A 1 607 ? -24.775 18.189 -8.995 1.00 33.22 607 ASP A C 1
ATOM 4738 O O . ASP A 1 607 ? -25.311 17.714 -7.996 1.00 33.22 607 ASP A O 1
ATOM 4742 N N . ALA A 1 608 ? -24.225 19.405 -8.930 1.00 32.59 608 ALA A N 1
ATOM 4743 C CA . ALA A 1 608 ? -23.877 20.082 -7.674 1.00 32.59 608 ALA A CA 1
ATOM 4744 C C . ALA A 1 608 ? -25.032 20.757 -6.872 1.00 32.59 608 ALA A C 1
ATOM 4746 O O . ALA A 1 608 ? -24.766 21.347 -5.823 1.00 32.59 608 ALA A O 1
ATOM 4747 N N . GLN A 1 609 ? -26.308 20.725 -7.299 1.00 27.38 609 GLN A N 1
ATOM 4748 C CA . GLN A 1 609 ? -27.297 21.764 -6.904 1.00 27.38 609 GLN A CA 1
ATOM 4749 C C . GLN A 1 609 ? -28.480 21.428 -5.938 1.00 27.38 609 GLN A C 1
ATOM 4751 O O . GLN A 1 609 ? -29.417 22.226 -5.874 1.00 27.38 609 GLN A O 1
ATOM 4756 N N . HIS A 1 610 ? -28.507 20.372 -5.099 1.00 29.19 610 HIS A N 1
ATOM 4757 C CA . HIS A 1 610 ? -29.678 20.127 -4.194 1.00 29.19 610 HIS A CA 1
ATOM 4758 C C . HIS A 1 610 ? -29.379 19.710 -2.728 1.00 29.19 610 HIS A C 1
ATOM 4760 O O . HIS A 1 610 ? -28.717 18.695 -2.509 1.00 29.19 610 HIS A O 1
ATOM 4766 N N . PHE A 1 611 ? -29.955 20.411 -1.718 1.00 32.34 611 PHE A N 1
ATOM 4767 C CA . PHE A 1 611 ? -29.810 20.125 -0.262 1.00 32.34 611 PHE A CA 1
ATOM 4768 C C . PHE A 1 611 ? -30.985 20.562 0.662 1.00 32.34 611 PHE A C 1
ATOM 4770 O O . PHE A 1 611 ? -31.548 21.635 0.455 1.00 32.34 611 PHE A O 1
ATOM 4777 N N . THR A 1 612 ? -31.293 19.758 1.717 1.00 31.52 612 THR A N 1
ATOM 4778 C CA . THR A 1 612 ? -31.497 20.110 3.174 1.00 31.52 612 THR A CA 1
ATOM 4779 C C . THR A 1 612 ? -32.132 18.963 4.033 1.00 31.52 612 THR A C 1
ATOM 4781 O O . THR A 1 612 ? -33.001 18.251 3.537 1.00 31.52 612 THR A O 1
ATOM 4784 N N . GLY A 1 613 ? -31.751 18.795 5.332 1.00 29.97 613 GLY A N 1
ATOM 4785 C CA . GLY A 1 613 ? -32.494 17.998 6.367 1.00 29.97 613 GLY A CA 1
ATOM 4786 C C . GLY A 1 613 ? -31.725 17.472 7.628 1.00 29.97 613 GLY A C 1
ATOM 4787 O O . GLY A 1 613 ? -30.591 17.044 7.484 1.00 29.97 613 GLY A O 1
ATOM 4788 N N . LYS A 1 614 ? -32.346 17.472 8.844 1.00 34.72 614 LYS A N 1
ATOM 4789 C CA . LYS A 1 614 ? -31.800 17.534 10.255 1.00 34.72 614 LYS A CA 1
ATOM 4790 C C . LYS A 1 614 ? -31.989 16.301 11.219 1.00 34.72 614 LYS A C 1
ATOM 4792 O O . LYS A 1 614 ? -32.835 15.451 10.970 1.00 34.72 614 LYS A O 1
ATOM 4797 N N . ASN A 1 615 ? -31.291 16.365 12.386 1.00 38.59 615 ASN A N 1
ATOM 4798 C CA . ASN A 1 615 ? -31.525 15.901 13.800 1.00 38.59 615 ASN A CA 1
ATOM 4799 C C . ASN A 1 615 ? -31.655 14.401 14.210 1.00 38.59 615 ASN A C 1
ATOM 4801 O O . ASN A 1 615 ? -32.754 13.851 14.211 1.00 38.59 615 ASN A O 1
ATOM 4805 N N . ARG A 1 616 ? -30.566 13.785 14.734 1.00 44.75 616 ARG A N 1
ATOM 4806 C CA . ARG A 1 616 ? -30.518 12.414 15.328 1.00 44.75 616 ARG A CA 1
ATOM 4807 C C . ARG A 1 616 ? -29.716 12.252 16.646 1.00 44.75 616 ARG A C 1
ATOM 4809 O O . ARG A 1 616 ? -29.611 11.138 17.157 1.00 44.75 616 ARG A O 1
ATOM 4816 N N . ASP A 1 617 ? -29.172 13.327 17.210 1.00 40.50 617 ASP A N 1
ATOM 4817 C CA . ASP A 1 617 ? -28.068 13.235 18.186 1.00 40.50 617 ASP A CA 1
ATOM 4818 C C . ASP A 1 617 ? -28.505 12.932 19.634 1.00 40.50 617 ASP A C 1
ATOM 4820 O O . ASP A 1 617 ? -27.816 12.213 20.355 1.00 40.50 617 ASP A O 1
ATOM 4824 N N . LEU A 1 618 ? -29.670 13.424 20.068 1.00 39.66 618 LEU A N 1
ATOM 4825 C CA . LEU A 1 618 ? -30.149 13.256 21.453 1.00 39.66 618 LEU A CA 1
ATOM 4826 C C . LEU A 1 618 ? -30.583 11.813 21.771 1.00 39.66 618 LEU A C 1
ATOM 4828 O O . LEU A 1 618 ? -30.403 11.330 22.889 1.00 39.66 618 LEU A O 1
ATOM 4832 N N . ASP A 1 619 ? -31.087 11.098 20.766 1.00 40.19 619 ASP A N 1
ATOM 4833 C CA . ASP A 1 619 ? -31.560 9.713 20.883 1.00 40.19 619 ASP A CA 1
ATOM 4834 C C . ASP A 1 619 ? -30.406 8.719 21.111 1.00 40.19 619 ASP A C 1
ATOM 4836 O O . ASP A 1 619 ? -30.578 7.652 21.704 1.00 40.19 619 ASP A O 1
ATOM 4840 N N . PHE A 1 620 ? -29.205 9.080 20.651 1.00 46.28 620 PHE A N 1
ATOM 4841 C CA . PHE A 1 620 ? -27.974 8.330 20.883 1.00 46.28 620 PHE A CA 1
ATOM 4842 C C 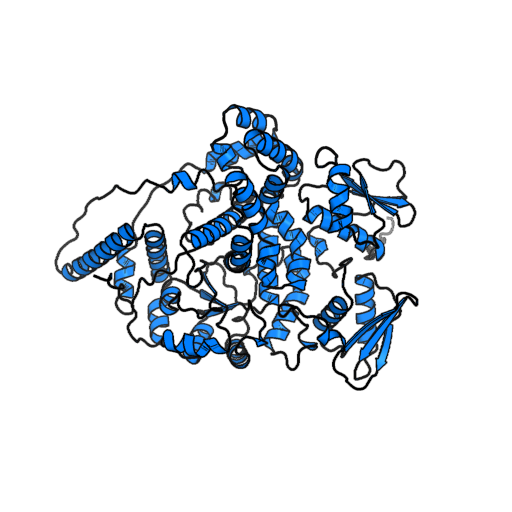. PHE A 1 620 ? -27.492 8.454 22.321 1.00 46.28 620 PHE A C 1
ATOM 4844 O O . PHE A 1 620 ? -27.258 7.440 22.978 1.00 46.28 620 PHE A O 1
ATOM 4851 N N . LEU A 1 621 ? -27.386 9.693 22.807 1.00 48.72 621 LEU A N 1
ATOM 4852 C CA . LEU A 1 621 ? -26.847 10.009 24.128 1.00 48.72 621 LEU A CA 1
ATOM 4853 C C . LEU A 1 621 ? -27.649 9.350 25.254 1.00 48.72 621 LEU A C 1
ATOM 4855 O O . LEU A 1 621 ? -27.071 8.867 26.224 1.00 48.72 621 LEU A O 1
ATOM 4859 N N . TYR A 1 622 ? -28.968 9.242 25.092 1.00 48.09 622 TYR A N 1
ATOM 4860 C CA . TYR A 1 622 ? -29.827 8.545 26.046 1.00 48.09 622 TYR A CA 1
ATOM 4861 C C . TYR A 1 622 ? -29.543 7.032 26.128 1.00 48.09 622 TYR A C 1
ATOM 4863 O O . TYR A 1 622 ? -29.598 6.449 27.209 1.00 48.09 622 TYR A O 1
ATOM 4871 N N . ARG A 1 623 ? -29.203 6.385 25.003 1.00 47.00 623 ARG A N 1
ATOM 4872 C CA . ARG A 1 623 ? -28.988 4.926 24.934 1.00 47.00 623 ARG A CA 1
ATOM 4873 C C . ARG A 1 623 ? -27.648 4.484 25.517 1.00 47.00 623 ARG A C 1
ATOM 4875 O O . ARG A 1 623 ? -27.578 3.397 26.077 1.00 47.00 623 ARG A O 1
ATOM 4882 N N . ILE A 1 624 ? -26.604 5.306 25.398 1.00 47.66 624 ILE A N 1
ATOM 4883 C CA . ILE A 1 624 ? -25.241 4.950 25.836 1.00 47.66 624 ILE A CA 1
ATOM 4884 C C . ILE A 1 624 ? -24.935 5.311 27.298 1.00 47.66 624 ILE A C 1
ATOM 4886 O O . ILE A 1 624 ? -23.908 4.896 27.825 1.00 47.66 624 ILE A O 1
ATOM 4890 N N . LYS A 1 625 ? -25.832 6.031 27.986 1.00 47.66 625 LYS A N 1
ATOM 4891 C CA . LYS A 1 625 ? -25.625 6.525 29.360 1.00 47.66 625 LYS A CA 1
ATOM 4892 C C . LYS A 1 625 ? -25.341 5.422 30.395 1.00 47.66 625 LYS A C 1
ATOM 4894 O O . LYS A 1 625 ? -24.721 5.693 31.418 1.00 47.66 625 LYS A O 1
ATOM 4899 N N . ARG A 1 626 ? -25.784 4.184 30.144 1.00 49.88 626 ARG A N 1
ATOM 4900 C CA . ARG A 1 626 ? -25.483 3.024 31.003 1.00 49.88 626 ARG A CA 1
ATOM 4901 C C . ARG A 1 626 ? -23.998 2.662 31.037 1.00 49.88 626 ARG A C 1
ATOM 4903 O O . ARG A 1 626 ? -23.561 2.097 32.027 1.00 49.88 626 ARG A O 1
ATOM 4910 N N . VAL A 1 627 ? -23.259 2.982 29.973 1.00 36.41 627 VAL A N 1
ATOM 4911 C CA . VAL A 1 627 ? -21.879 2.520 29.768 1.00 36.41 627 VAL A CA 1
ATOM 4912 C C . VAL A 1 627 ? -20.864 3.648 29.572 1.00 36.41 627 VAL A C 1
ATOM 4914 O O . VAL A 1 627 ? -19.664 3.415 29.700 1.00 36.41 627 VAL A O 1
ATOM 4917 N N . ALA A 1 628 ? -21.317 4.869 29.271 1.00 44.91 628 ALA A N 1
ATOM 4918 C CA . ALA A 1 628 ? -20.462 6.022 28.996 1.00 44.91 628 ALA A CA 1
ATOM 4919 C C . ALA A 1 628 ? -21.093 7.332 29.505 1.00 44.91 628 ALA A C 1
ATOM 4921 O O . ALA A 1 628 ? -22.270 7.604 29.259 1.00 44.91 628 ALA A O 1
ATOM 4922 N N . GLN A 1 629 ? -20.299 8.175 30.170 1.00 58.38 629 GLN A N 1
ATOM 4923 C CA . GLN A 1 629 ? -20.677 9.534 30.583 1.00 58.38 629 GLN A CA 1
ATOM 4924 C C . GLN A 1 629 ? -19.772 10.561 29.891 1.00 58.38 629 GLN A C 1
ATOM 4926 O O . GLN A 1 629 ? -18.622 10.260 29.601 1.00 58.38 629 GLN A O 1
ATOM 4931 N N . PHE A 1 630 ? -20.250 11.777 29.610 1.00 43.28 630 PHE A N 1
ATOM 4932 C CA . PHE A 1 630 ? -19.373 12.817 29.054 1.00 43.28 630 PHE A CA 1
ATOM 4933 C C . PHE A 1 630 ? -18.260 13.194 30.036 1.00 43.28 630 PHE A C 1
ATOM 4935 O O . PHE A 1 630 ? -18.527 13.425 31.220 1.00 43.28 630 PHE A O 1
ATOM 4942 N N . LYS A 1 631 ? -17.038 13.347 29.520 1.00 42.81 631 LYS A N 1
ATOM 4943 C CA . LYS A 1 631 ? -15.911 13.896 30.276 1.00 42.81 631 LYS A CA 1
ATOM 4944 C C . LYS A 1 631 ? -16.244 15.324 30.703 1.00 42.81 631 LYS A C 1
ATOM 4946 O O . LYS A 1 631 ? -16.569 16.168 29.867 1.00 42.81 631 LYS A O 1
ATOM 4951 N N . ARG A 1 632 ? -16.209 15.606 32.008 1.00 44.84 632 ARG A N 1
ATOM 4952 C CA . ARG A 1 632 ? -16.514 16.956 32.505 1.00 44.84 632 ARG A CA 1
ATOM 4953 C C . ARG A 1 632 ? -15.388 17.913 32.087 1.00 44.84 632 ARG A C 1
ATOM 4955 O O . ARG A 1 632 ? -14.224 17.567 32.305 1.00 44.84 632 ARG A O 1
ATOM 4962 N N . PRO A 1 633 ? -15.695 19.093 31.514 1.00 37.84 633 PRO A N 1
ATOM 4963 C CA . PRO A 1 633 ? -14.667 20.087 31.228 1.00 37.84 633 PRO A CA 1
ATOM 4964 C C . PRO A 1 633 ? -13.942 20.467 32.525 1.00 37.84 633 PRO A C 1
ATOM 4966 O O . PRO A 1 633 ? -14.557 20.517 33.597 1.00 37.84 633 PRO A O 1
ATOM 4969 N N . ARG A 1 634 ? -12.621 20.666 32.439 1.00 36.97 634 ARG A N 1
ATOM 4970 C CA . ARG A 1 634 ? -11.819 21.115 33.584 1.00 36.97 6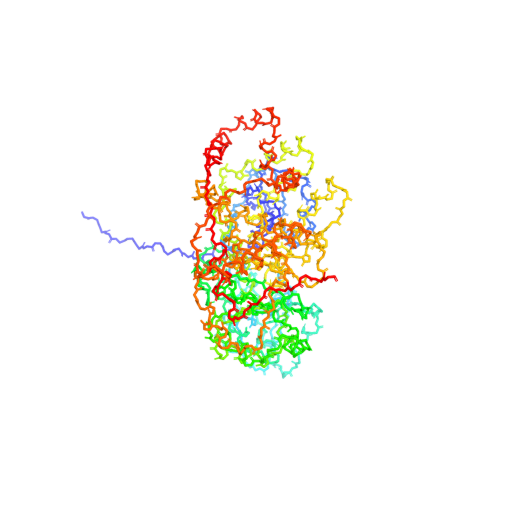34 ARG A CA 1
ATOM 4971 C C . ARG A 1 634 ? -12.243 22.548 33.909 1.00 36.97 634 ARG A C 1
ATOM 4973 O O . ARG A 1 634 ? -12.180 23.403 33.036 1.00 36.97 634 ARG A O 1
ATOM 4980 N N . ILE A 1 635 ? -12.720 22.753 35.136 1.00 31.58 635 ILE A N 1
ATOM 4981 C CA . ILE A 1 635 ? -13.035 24.077 35.696 1.00 31.58 635 ILE A CA 1
ATOM 4982 C C . ILE A 1 635 ? -11.739 24.853 35.910 1.00 31.58 635 ILE A C 1
ATOM 4984 O O . ILE A 1 635 ? -10.770 24.214 36.391 1.00 31.58 635 ILE A O 1
#